Protein AF-0000000081434468 (afdb_homodimer)

Nearest PDB structures (foldseek):
  3oii-assembly1_A  TM=9.539E-01  e=7.320E-27  Saccharomyces cerevisiae
  3oin-assembly1_A  TM=9.496E-01  e=4.709E-26  Saccharomyces cerevisiae
  5jpq-assembly1_e  TM=9.497E-01  e=5.672E-26  Thermochaetoides thermophila
  5wyk-assembly1_E2  TM=9.386E-01  e=4.709E-26  Saccharomyces cerevisiae S288C
  6zqe-assembly1_JF  TM=9.441E-01  e=5.258E-24  Saccharomyces cerevisiae S288C

InterPro domains:
  IPR005304 Ribosomal biogenesis, methyltransferase, EMG1/NEP1 [PF03587] (30-225)
  IPR005304 Ribosomal biogenesis, methyltransferase, EMG1/NEP1 [PTHR12636] (4-230)
  IPR005304 Ribosomal biogenesis, methyltransferase, EMG1/NEP1 [cd18088] (28-225)
  IPR029026 tRNA (guanine-N1-)-methyltransferase, N-terminal [G3DSA:3.40.1280.10] (28-231)
  IPR029028 Alpha/beta knot methyltransferases [SSF75217] (21-230)

Secondary structure (DSSP, 8-state):
------------------------SS-EEEEEEEE---EEEETTEEEE--TTTTHHHHHHTT--GGG--HHHHHHHHHHHHTSHHHHTT-EEEEEEETT--EEEE-TT----SSHHHHHHHHHHHHHHSEEE-SSSS-EEEEEEPSPGGGGS-TT-EEEEE-SSSS-B--GGGG--TT----EEEEEE--SSS----SS-SEEEBS-SS---HHHHHHHHHHHHHHHTT--/------------------------SS-EEEEEEEE---EEEETTEEEE--TTTTHHHHHHTT--GGG--HHHHHHHHHHHHTSHHHHTT-EEEEEEETT--EEEE-TT----SSHHHHHHHHHHHHHHSEEE-SSSS-EEEEEEPSPGGGGS-TT-EEEEE-SSSS-B--GGGG--TT----EEEEEE--SSS----SS-SEEEBS-SS---HHHHHHHHHHHHHHHTT--

Solvent-accessible surface area (backbone atoms only — not comparable to full-atom values): 26111 Å² total; per-residue (Å²): 135,86,80,79,79,77,77,79,76,75,80,72,74,77,65,76,70,75,73,59,75,61,78,74,38,53,29,46,32,39,35,32,38,48,18,31,73,49,71,48,74,58,90,93,41,75,37,52,52,31,33,80,85,33,30,68,64,28,48,74,69,73,40,68,30,86,65,28,42,38,64,48,44,52,46,30,49,52,43,46,53,54,27,62,42,27,72,72,67,34,42,44,46,34,38,26,25,68,83,70,51,34,34,43,43,34,67,80,43,78,74,56,90,47,68,67,56,34,35,52,52,49,40,47,27,72,72,64,38,43,34,61,44,92,91,47,88,49,64,29,36,33,57,50,75,82,58,72,68,75,66,47,52,88,83,56,51,32,33,30,57,35,78,89,45,86,45,72,45,58,51,42,72,77,55,56,69,86,49,61,56,44,38,37,41,33,41,45,22,57,93,73,86,81,82,81,72,95,77,51,78,43,61,31,10,73,46,76,48,82,64,53,51,34,54,47,47,42,53,41,48,51,33,39,18,58,53,67,70,51,85,137,84,78,79,78,75,77,78,76,76,79,72,72,76,63,76,71,73,73,60,73,59,77,75,39,53,30,47,32,37,37,33,38,48,18,31,74,48,69,47,75,57,89,94,40,75,37,53,51,29,34,79,86,34,32,67,64,28,48,74,68,74,39,69,32,86,65,29,42,37,64,46,43,52,47,31,49,51,43,46,52,53,28,63,40,28,73,71,68,34,40,44,46,34,38,26,26,69,84,69,51,33,33,44,44,35,68,81,44,78,74,58,89,46,70,67,56,34,35,53,52,48,40,45,27,73,73,65,39,43,36,63,44,93,90,48,89,49,64,28,34,34,58,50,76,82,57,72,68,76,67,48,52,88,83,54,52,34,33,30,57,34,78,90,46,85,45,73,46,58,53,41,72,77,55,55,69,85,49,60,56,46,38,37,40,34,42,46,23,58,92,74,85,83,83,82,74,95,78,51,78,42,62,30,12,72,44,77,48,80,63,53,52,33,55,46,46,42,52,42,47,51,34,40,18,58,54,67,70,52,85

pLDDT: mean 90.44, std 18.55, range [27.44, 98.94]

Radius of gyration: 26.53 Å; Cα contacts (8 Å, |Δi|>4): 860; chains: 2; bounding box: 55×128×97 Å

Organism: NCBI:txid290746

Structure (mmCIF, N/CA/C/O backbone):
data_AF-0000000081434468-model_v1
#
loop_
_entity.id
_entity.type
_entity.pdbx_description
1 polymer '18S rRNA (pseudouridine-N1)-methyltransferase'
#
loop_
_atom_site.group_PDB
_atom_site.id
_atom_site.type_symbol
_atom_site.label_atom_id
_atom_site.label_alt_id
_atom_site.label_comp_id
_atom_site.label_asym_id
_atom_site.label_entity_id
_atom_site.label_seq_id
_atom_site.pdbx_PDB_ins_code
_atom_site.Cartn_x
_atom_site.Cartn_y
_atom_site.Cartn_z
_atom_site.occupancy
_atom_site.B_iso_or_equiv
_atom_site.auth_seq_id
_atom_site.auth_comp_id
_atom_site.auth_asym_id
_atom_site.auth_atom_id
_atom_site.pdbx_PDB_model_num
ATOM 1 N N . MET A 1 1 ? -11.398 64 49.375 1 27.52 1 MET A N 1
ATOM 2 C CA . MET A 1 1 ? -10.719 62.75 49.469 1 27.52 1 MET A CA 1
ATOM 3 C C . MET A 1 1 ? -10.547 62.094 48.094 1 27.52 1 MET A C 1
ATOM 5 O O . MET A 1 1 ? -11.531 61.812 47.438 1 27.52 1 MET A O 1
ATOM 9 N N . LYS A 1 2 ? -9.383 62.375 47.406 1 30.69 2 LYS A N 1
ATOM 10 C CA . LYS A 1 2 ? -8.82 62.188 46.062 1 30.69 2 LYS A CA 1
ATOM 11 C C . LYS A 1 2 ? -8.641 60.688 45.781 1 30.69 2 LYS A C 1
ATOM 13 O O . LYS A 1 2 ? -7.82 60.031 46.406 1 30.69 2 LYS A O 1
ATOM 18 N N . ARG A 1 3 ? -9.773 59.938 45.469 1 33.47 3 ARG A N 1
ATOM 19 C CA . ARG A 1 3 ? -9.789 58.5 45.188 1 33.47 3 ARG A CA 1
ATOM 20 C C . ARG A 1 3 ? -8.844 58.156 44.031 1 33.47 3 ARG A C 1
ATOM 22 O O . ARG A 1 3 ? -9.016 58.656 42.938 1 33.47 3 ARG A O 1
ATOM 29 N N . LYS A 1 4 ? -7.555 57.906 44.344 1 32.94 4 LYS A N 1
ATOM 30 C CA . LYS A 1 4 ? -6.469 57.406 43.5 1 32.94 4 LYS A CA 1
ATOM 31 C C . LYS A 1 4 ? -6.895 56.156 42.719 1 32.94 4 LYS A C 1
ATOM 33 O O . LYS A 1 4 ? -7.211 55.125 43.312 1 32.94 4 LYS A O 1
ATOM 38 N N . ASN A 1 5 ? -7.668 56.312 41.594 1 28.89 5 ASN A N 1
ATOM 39 C CA . ASN A 1 5 ? -8.102 55.312 40.625 1 28.89 5 ASN A CA 1
ATOM 40 C C . ASN A 1 5 ? -6.918 54.531 40.031 1 28.89 5 ASN A C 1
ATOM 42 O O . ASN A 1 5 ? -6.203 55.062 39.188 1 28.89 5 ASN A O 1
ATOM 46 N N . LYS A 1 6 ? -6.066 53.781 40.906 1 30.86 6 LYS A N 1
ATOM 47 C CA . LYS A 1 6 ? -4.965 52.969 40.406 1 30.86 6 LYS A CA 1
ATOM 48 C C . LYS A 1 6 ? -5.434 52.031 39.312 1 30.86 6 LYS A C 1
ATOM 50 O O . LYS A 1 6 ? -6.332 51.219 39.531 1 30.86 6 LYS A O 1
ATOM 55 N N . SER A 1 7 ? -5.398 52.406 38 1 29.66 7 SER A N 1
ATOM 56 C CA . SER A 1 7 ? -5.582 51.656 36.781 1 29.66 7 SER A CA 1
ATOM 57 C C . SER A 1 7 ? -4.68 50.406 36.75 1 29.66 7 SER A C 1
ATOM 59 O O . SER A 1 7 ? -3.451 50.531 36.719 1 29.66 7 SER A O 1
ATOM 61 N N . ASP A 1 8 ? -4.906 49.312 37.531 1 30.03 8 ASP A N 1
ATOM 62 C CA . ASP A 1 8 ? -4.199 48.062 37.469 1 30.03 8 ASP A CA 1
ATOM 63 C C . ASP A 1 8 ? -4.215 47.5 36.031 1 30.03 8 ASP A C 1
ATOM 65 O O . ASP A 1 8 ? -5.262 47.094 35.531 1 30.03 8 ASP A O 1
ATOM 69 N N . ALA A 1 9 ? -3.459 48.094 35.062 1 31.38 9 ALA A N 1
ATOM 70 C CA . ALA A 1 9 ? -3.16 47.531 33.75 1 31.38 9 ALA A CA 1
ATOM 71 C C . ALA A 1 9 ? -2.715 46.062 33.875 1 31.38 9 ALA A C 1
ATOM 73 O O . ALA A 1 9 ? -1.675 45.781 34.469 1 31.38 9 ALA A O 1
ATOM 74 N N . TYR A 1 10 ? -3.605 45.031 33.969 1 30.58 10 TYR A N 1
ATOM 75 C CA . TYR A 1 10 ? -3.385 43.594 33.781 1 30.58 10 TYR A CA 1
ATOM 76 C C . TYR A 1 10 ? -2.488 43.344 32.594 1 30.58 10 TYR A C 1
ATOM 78 O O . TYR A 1 10 ? -2.766 43.812 31.469 1 30.58 10 TYR A O 1
ATOM 86 N N . ASP A 1 11 ? -1.196 43.219 32.781 1 31.47 11 ASP A N 1
ATOM 87 C CA . ASP A 1 11 ? -0.214 42.75 31.797 1 31.47 11 ASP A CA 1
ATOM 88 C C . ASP A 1 11 ? -0.705 41.5 31.078 1 31.47 11 ASP A C 1
ATOM 90 O O . ASP A 1 11 ? -0.76 40.406 31.672 1 31.47 11 ASP A O 1
ATOM 94 N N . MET A 1 12 ? -1.826 41.438 30.281 1 29.17 12 MET A N 1
ATOM 95 C CA . MET A 1 12 ? -2.395 40.406 29.422 1 29.17 12 MET A CA 1
ATOM 96 C C . MET A 1 12 ? -1.307 39.719 28.594 1 29.17 12 MET A C 1
ATOM 98 O O . MET A 1 12 ? -1.593 38.844 27.797 1 29.17 12 MET A O 1
ATOM 102 N N . THR A 1 13 ? -0.125 40.344 28.359 1 31.73 13 THR A N 1
ATOM 103 C CA . THR A 1 13 ? 0.608 39.875 27.188 1 31.73 13 THR A CA 1
ATOM 104 C C . THR A 1 13 ? 1.247 38.531 27.438 1 31.73 13 THR A C 1
ATOM 106 O O . THR A 1 13 ? 2.078 38.062 26.656 1 31.73 13 THR A O 1
ATOM 109 N N . THR A 1 14 ? 1.294 38 28.656 1 34.19 14 THR A N 1
ATOM 110 C CA . THR A 1 14 ? 2.078 36.75 28.641 1 34.19 14 THR A CA 1
ATOM 111 C C . THR A 1 14 ? 1.395 35.688 27.781 1 34.19 14 THR A C 1
ATOM 113 O O . THR A 1 14 ? 0.506 34.969 28.266 1 34.19 14 THR A O 1
ATOM 116 N N . ALA A 1 15 ? 0.868 36 26.688 1 33 15 ALA A N 1
ATOM 117 C CA . ALA A 1 15 ? 0.408 34.906 25.828 1 33 15 ALA A CA 1
ATOM 118 C C . ALA A 1 15 ? 1.392 33.75 25.859 1 33 15 ALA A C 1
ATOM 120 O O . ALA A 1 15 ? 2.561 33.906 25.5 1 33 15 ALA A O 1
ATOM 121 N N . ARG A 1 16 ? 1.298 32.719 26.625 1 33.41 16 ARG A N 1
ATOM 122 C CA . ARG A 1 16 ? 1.943 31.422 26.594 1 33.41 16 ARG A CA 1
ATOM 123 C C . ARG A 1 16 ? 2.121 30.938 25.156 1 33.41 16 ARG A C 1
ATOM 125 O O . ARG A 1 16 ? 1.14 30.703 24.453 1 33.41 16 ARG A O 1
ATOM 132 N N . GLN A 1 17 ? 3.047 31.453 24.391 1 34.97 17 GLN A N 1
ATOM 133 C CA . GLN A 1 17 ? 3.449 30.781 23.156 1 34.97 17 GLN A CA 1
ATOM 134 C C . GLN A 1 17 ? 3.426 29.266 23.328 1 34.97 17 GLN A C 1
ATOM 136 O O . GLN A 1 17 ? 4.121 28.719 24.172 1 34.97 17 GLN A O 1
ATOM 141 N N . SER A 1 18 ? 2.381 28.562 23.438 1 36.97 18 SER A N 1
ATOM 142 C CA . SER A 1 18 ? 2.324 27.094 23.344 1 36.97 18 SER A CA 1
ATOM 143 C C . SER A 1 18 ? 3.564 26.547 22.656 1 36.97 18 SER A C 1
ATOM 145 O O . SER A 1 18 ? 3.92 26.984 21.562 1 36.97 18 SER A O 1
ATOM 147 N N . LYS A 1 19 ? 4.688 26.266 23.312 1 39.59 19 LYS A N 1
ATOM 148 C CA . LYS A 1 19 ? 5.938 25.641 22.891 1 39.59 19 LYS A CA 1
ATOM 149 C C . LYS A 1 19 ? 5.684 24.594 21.812 1 39.59 19 LYS A C 1
ATOM 151 O O . LYS A 1 19 ? 5.121 23.531 22.094 1 39.59 19 LYS A O 1
ATOM 156 N N . ILE A 1 20 ? 5.289 24.875 20.656 1 44.84 20 ILE A N 1
ATOM 157 C CA . ILE A 1 20 ? 5.297 23.922 19.562 1 44.84 20 ILE A CA 1
ATOM 158 C C . ILE A 1 20 ? 6.461 22.953 19.719 1 44.84 20 ILE A C 1
ATOM 160 O O . ILE A 1 20 ? 7.613 23.375 19.875 1 44.84 20 ILE A O 1
ATOM 164 N N . ARG A 1 21 ? 6.277 21.844 20.484 1 50.53 21 ARG A N 1
ATOM 165 C CA . ARG A 1 21 ? 7.27 20.766 20.531 1 50.53 21 ARG A CA 1
ATOM 166 C C . ARG A 1 21 ? 8.055 20.688 19.234 1 50.53 21 ARG A C 1
ATOM 168 O O . ARG A 1 21 ? 7.488 20.359 18.188 1 50.53 21 ARG A O 1
ATOM 175 N N . LYS A 1 22 ? 9.125 21.422 19.125 1 58.5 22 LYS A N 1
ATOM 176 C CA . LYS A 1 22 ? 10.023 21.516 17.969 1 58.5 22 LYS A CA 1
ATOM 177 C C . LYS A 1 22 ? 10.617 20.141 17.641 1 58.5 22 LYS A C 1
ATOM 179 O O . LYS A 1 22 ? 11.109 19.438 18.531 1 58.5 22 LYS A O 1
ATOM 184 N N . ILE A 1 23 ? 10.102 19.469 16.609 1 70.94 23 ILE A N 1
ATOM 185 C CA . ILE A 1 23 ? 10.773 18.297 16.062 1 70.94 23 ILE A CA 1
ATOM 186 C C . ILE A 1 23 ? 12.281 18.562 15.992 1 70.94 23 ILE A C 1
ATOM 188 O O . ILE A 1 23 ? 12.727 19.531 15.367 1 70.94 23 ILE A O 1
ATOM 192 N N . GLU A 1 24 ? 13.023 17.906 16.984 1 74.31 24 GLU A N 1
ATOM 193 C CA . GLU A 1 24 ? 14.477 18.047 17 1 74.31 24 GLU A CA 1
ATOM 194 C C . GLU A 1 24 ? 15.164 16.797 16.469 1 74.31 24 GLU A C 1
ATOM 196 O O . GLU A 1 24 ? 14.68 15.68 16.688 1 74.31 24 GLU A O 1
ATOM 201 N N . GLY A 1 25 ? 16.141 17 15.617 1 86.31 25 GLY A N 1
ATOM 202 C CA . GLY A 1 25 ? 16.969 15.898 15.133 1 86.31 25 GLY A CA 1
ATOM 203 C C . GLY A 1 25 ? 16.484 15.352 13.797 1 86.31 25 GLY A C 1
ATOM 204 O O . GLY A 1 25 ? 15.609 15.93 13.164 1 86.31 25 GLY A O 1
ATOM 205 N N . LYS A 1 26 ? 17.203 14.383 13.32 1 92.38 26 LYS A N 1
ATOM 206 C CA . LYS A 1 26 ? 16.875 13.789 12.031 1 92.38 26 LYS A CA 1
ATOM 207 C C . LYS A 1 26 ? 15.508 13.125 12.062 1 92.38 26 LYS A C 1
ATOM 209 O O . LYS A 1 26 ? 15.242 12.266 12.914 1 92.38 26 LYS A O 1
ATOM 214 N N . LYS A 1 27 ? 14.625 13.609 11.273 1 96.44 27 LYS A N 1
ATOM 215 C CA . LYS A 1 27 ? 13.258 13.133 11.141 1 96.44 27 LYS A CA 1
ATOM 216 C C . LYS A 1 27 ? 12.703 13.414 9.742 1 96.44 27 LYS A C 1
ATOM 218 O O . LYS A 1 27 ? 12.906 14.5 9.203 1 96.44 27 LYS A O 1
ATOM 223 N N . LEU A 1 28 ? 12.148 12.438 9.188 1 98 28 LEU A N 1
ATOM 224 C CA . LEU A 1 28 ? 11.352 12.68 7.984 1 98 28 LEU A CA 1
ATOM 225 C C . LEU A 1 28 ? 9.922 13.062 8.344 1 98 28 LEU A C 1
ATOM 227 O O . LEU A 1 28 ? 9.227 12.305 9.023 1 98 28 LEU A O 1
ATOM 231 N N . ILE A 1 29 ? 9.57 14.234 8.023 1 98.62 29 ILE A N 1
ATOM 232 C CA . ILE A 1 29 ? 8.188 14.68 8.164 1 98.62 29 ILE A CA 1
ATOM 233 C C . ILE A 1 29 ? 7.461 14.547 6.832 1 98.62 29 ILE A C 1
ATOM 235 O O . ILE A 1 29 ? 7.879 15.125 5.828 1 98.62 29 ILE A O 1
ATOM 239 N N . VAL A 1 30 ? 6.406 13.734 6.82 1 98.94 30 VAL A N 1
ATOM 240 C CA . VAL A 1 30 ? 5.598 13.578 5.617 1 98.94 30 VAL A CA 1
ATOM 241 C C . VAL A 1 30 ? 4.242 14.25 5.812 1 98.94 30 VAL A C 1
ATOM 243 O O . VAL A 1 30 ? 3.564 14.016 6.816 1 98.94 30 VAL A O 1
ATOM 246 N N . VAL A 1 31 ? 3.885 15.07 4.914 1 98.94 31 VAL A N 1
ATOM 247 C CA . VAL A 1 31 ? 2.549 15.656 4.879 1 98.94 31 VAL A CA 1
ATOM 248 C C . VAL A 1 31 ? 1.787 15.125 3.666 1 98.94 31 VAL A C 1
ATOM 250 O O . VAL A 1 31 ? 2.201 15.328 2.523 1 98.94 31 VAL A O 1
ATOM 253 N N . LEU A 1 32 ? 0.708 14.406 3.895 1 98.94 32 LEU A N 1
ATOM 254 C CA . LEU A 1 32 ? -0.209 14.023 2.826 1 98.94 32 LEU A CA 1
ATOM 255 C C . LEU A 1 32 ? -1.215 15.141 2.553 1 98.94 32 LEU A C 1
ATOM 257 O O . LEU A 1 32 ? -2.004 15.5 3.428 1 98.94 32 LEU A O 1
ATOM 261 N N . GLU A 1 33 ? -1.185 15.648 1.347 1 98.88 33 GLU A N 1
ATOM 262 C CA . GLU A 1 33 ? -1.966 16.844 1.038 1 98.88 33 GLU A CA 1
ATOM 263 C C . GLU A 1 33 ? -3.184 16.5 0.185 1 98.88 33 GLU A C 1
ATOM 265 O O . GLU A 1 33 ? -3.127 15.594 -0.654 1 98.88 33 GLU A O 1
ATOM 270 N N . ASP A 1 34 ? -4.262 17.203 0.381 1 98.62 34 ASP A N 1
ATOM 271 C CA . ASP A 1 34 ? -5.48 17.203 -0.426 1 98.62 34 ASP A CA 1
ATOM 272 C C . ASP A 1 34 ? -6.176 15.852 -0.369 1 98.62 34 ASP A C 1
ATOM 274 O O . ASP A 1 34 ? -6.746 15.398 -1.364 1 98.62 34 ASP A O 1
ATOM 278 N N . CYS A 1 35 ? -6.074 15.25 0.792 1 98.81 35 CYS A N 1
ATOM 279 C CA . CYS A 1 35 ? -6.66 13.922 0.954 1 98.81 35 CYS A CA 1
ATOM 280 C C . CYS A 1 35 ? -8.18 13.992 0.926 1 98.81 35 CYS A C 1
ATOM 282 O O . CYS A 1 35 ? -8.781 14.836 1.592 1 98.81 35 CYS A O 1
ATOM 284 N N . SER A 1 36 ? -8.766 13.156 0.144 1 98.31 36 SER A N 1
ATOM 285 C CA . SER A 1 36 ? -10.227 13.039 0.158 1 98.31 36 SER A CA 1
ATOM 286 C C . SER A 1 36 ? -10.711 12.328 1.419 1 98.31 36 SER A C 1
ATOM 288 O O . SER A 1 36 ? -10.477 11.133 1.596 1 98.31 36 SER A O 1
ATOM 290 N N . LEU A 1 37 ? -11.281 13.062 2.305 1 98.62 37 LEU A N 1
ATOM 291 C CA . LEU A 1 37 ? -11.828 12.547 3.557 1 98.62 37 LEU A CA 1
ATOM 292 C C . LEU A 1 37 ? -12.977 13.414 4.043 1 98.62 37 LEU A C 1
ATOM 294 O O . LEU A 1 37 ? -12.758 14.453 4.672 1 98.62 37 LEU A O 1
ATOM 298 N N . GLU A 1 38 ? -14.164 13.008 3.74 1 98.12 38 GLU A N 1
ATOM 299 C CA . GLU A 1 38 ? -15.367 13.75 4.086 1 98.12 38 GLU A CA 1
ATOM 300 C C . GLU A 1 38 ? -16.422 12.844 4.703 1 98.12 38 GLU A C 1
ATOM 302 O O . GLU A 1 38 ? -16.672 11.742 4.199 1 98.12 38 GLU A O 1
ATOM 307 N N . SER A 1 39 ? -16.922 13.266 5.801 1 97.88 39 SER A N 1
ATOM 308 C CA . SER A 1 39 ? -17.984 12.531 6.457 1 97.88 39 SER A CA 1
ATOM 309 C C . SER A 1 39 ? -19.344 13.18 6.203 1 97.88 39 SER A C 1
ATOM 311 O O . SER A 1 39 ? -19.438 14.406 6.098 1 97.88 39 SER A O 1
ATOM 313 N N . ASP A 1 40 ? -20.328 12.406 6.016 1 97.31 40 ASP A N 1
ATOM 314 C CA . ASP A 1 40 ? -21.703 12.883 5.891 1 97.31 40 ASP A CA 1
ATOM 315 C C . ASP A 1 40 ? -22.688 11.859 6.426 1 97.31 40 ASP A C 1
ATOM 317 O O . ASP A 1 40 ? -22.344 10.695 6.637 1 97.31 40 ASP A O 1
ATOM 321 N N . LYS A 1 41 ? -23.859 12.344 6.691 1 96.62 41 LYS A N 1
ATOM 322 C CA . LYS A 1 41 ? -24.922 11.469 7.191 1 96.62 41 LYS A CA 1
ATOM 323 C C . LYS A 1 41 ? -25.656 10.789 6.043 1 96.62 41 LYS A C 1
ATOM 325 O O . LYS A 1 41 ? -26.281 11.453 5.211 1 96.62 41 LYS A O 1
ATOM 330 N N . VAL A 1 42 ? -25.531 9.539 5.941 1 95.5 42 VAL A N 1
ATOM 331 C CA . VAL A 1 42 ? -26.266 8.719 4.992 1 95.5 42 VAL A CA 1
ATOM 332 C C . VAL A 1 42 ? -27.219 7.785 5.742 1 95.5 42 VAL A C 1
ATOM 334 O O . VAL A 1 42 ? -26.781 6.871 6.445 1 95.5 42 VAL A O 1
ATOM 337 N N . GLY A 1 43 ? -28.516 8 5.539 1 93.31 43 GLY A N 1
ATOM 338 C CA . GLY A 1 43 ? -29.469 7.344 6.418 1 93.31 43 GLY A CA 1
ATOM 339 C C . GLY A 1 43 ? -29.375 7.809 7.859 1 93.31 43 GLY A C 1
ATOM 340 O O . GLY A 1 43 ? -29.484 9.008 8.141 1 93.31 43 GLY A O 1
ATOM 341 N N . ASN A 1 44 ? -29.062 6.828 8.766 1 94.12 44 ASN A N 1
ATOM 342 C CA . ASN A 1 44 ? -29.016 7.172 10.18 1 94.12 44 ASN A CA 1
ATOM 343 C C . ASN A 1 44 ? -27.594 7.207 10.711 1 94.12 44 ASN A C 1
ATOM 345 O O . ASN A 1 44 ? -27.375 7.441 11.898 1 94.12 44 ASN A O 1
ATOM 349 N N . ASN A 1 45 ? -26.641 6.992 9.789 1 95.75 45 ASN A N 1
ATOM 350 C CA . ASN A 1 45 ? -25.266 6.883 10.258 1 95.75 45 ASN A CA 1
ATOM 351 C C . ASN A 1 45 ? -24.344 7.855 9.516 1 95.75 45 ASN A C 1
ATOM 353 O O . ASN A 1 45 ? -24.578 8.18 8.352 1 95.75 45 ASN A O 1
ATOM 357 N N . TYR A 1 46 ? -23.375 8.367 10.273 1 97.5 46 TYR A N 1
ATOM 358 C CA . TYR A 1 46 ? -22.297 9.094 9.617 1 97.5 46 TYR A CA 1
ATOM 359 C C . TYR A 1 46 ? -21.297 8.133 8.992 1 97.5 46 TYR A C 1
ATOM 361 O O . TYR A 1 46 ? -20.922 7.129 9.602 1 97.5 46 TYR A O 1
ATOM 369 N N . VAL A 1 47 ? -20.953 8.445 7.746 1 98.12 47 VAL A N 1
ATOM 370 C CA . VAL A 1 47 ? -20 7.602 7.023 1 98.12 47 VAL A CA 1
ATOM 371 C C . VAL A 1 47 ? -18.953 8.469 6.336 1 98.12 47 VAL A C 1
ATOM 373 O O . VAL A 1 47 ? -19.125 9.68 6.195 1 98.12 47 VAL A O 1
ATOM 376 N N . ILE A 1 48 ? -17.828 7.863 6.082 1 98.5 48 ILE A N 1
ATOM 377 C CA . ILE A 1 48 ? -16.891 8.492 5.164 1 98.5 48 ILE A CA 1
ATOM 378 C C . ILE A 1 48 ? -17.328 8.242 3.723 1 98.5 48 ILE A C 1
ATOM 380 O O . ILE A 1 48 ? -17.484 7.094 3.305 1 98.5 48 ILE A O 1
ATOM 384 N N . LEU A 1 49 ? -17.531 9.328 2.975 1 98.12 49 LEU A N 1
ATOM 385 C CA . LEU A 1 49 ? -18.016 9.219 1.605 1 98.12 49 LEU A CA 1
ATOM 386 C C . LEU A 1 49 ? -16.938 8.641 0.688 1 98.12 49 LEU A C 1
ATOM 388 O O . LEU A 1 49 ? -15.781 9.055 0.748 1 98.12 49 LEU A O 1
ATOM 392 N N . SER A 1 50 ? -17.328 7.66 -0.078 1 97.38 50 SER A N 1
ATOM 393 C CA . SER A 1 50 ? -16.406 7.039 -1.035 1 97.38 50 SER A CA 1
ATOM 394 C C . SER A 1 50 ? -17.094 6.816 -2.381 1 97.38 50 SER A C 1
ATOM 396 O O . SER A 1 50 ? -18.312 6.707 -2.451 1 97.38 50 SER A O 1
ATOM 398 N N . SER A 1 51 ? -16.312 6.797 -3.416 1 95.12 51 SER A N 1
ATOM 399 C CA . SER A 1 51 ? -16.781 6.727 -4.793 1 95.12 51 SER A CA 1
ATOM 400 C C . SER A 1 51 ? -17.609 5.461 -5.023 1 95.12 51 SER A C 1
ATOM 402 O O . SER A 1 51 ? -18.594 5.48 -5.762 1 95.12 51 SER A O 1
ATOM 404 N N . ASP A 1 52 ? -17.328 4.402 -4.398 1 91.38 52 ASP A N 1
ATOM 405 C CA . ASP A 1 52 ? -17.969 3.121 -4.684 1 91.38 52 ASP A CA 1
ATOM 406 C C . ASP A 1 52 ? -19.219 2.938 -3.84 1 91.38 52 ASP A C 1
ATOM 408 O O . ASP A 1 52 ? -20.297 2.668 -4.375 1 91.38 52 ASP A O 1
ATOM 412 N N . LYS A 1 53 ? -19.125 3.252 -2.615 1 93.56 53 LYS A N 1
ATOM 413 C CA . LYS A 1 53 ? -20.188 2.924 -1.676 1 93.56 53 LYS A CA 1
ATOM 414 C C . LYS A 1 53 ? -21.281 3.996 -1.686 1 93.56 53 LYS A C 1
ATOM 416 O O . LYS A 1 53 ? -22.438 3.711 -1.387 1 93.56 53 LYS A O 1
ATOM 421 N N . HIS A 1 54 ? -20.844 5.133 -2.082 1 97.5 54 HIS A N 1
ATOM 422 C CA . HIS A 1 54 ? -21.797 6.234 -1.927 1 97.5 54 HIS A CA 1
ATOM 423 C C . HIS A 1 54 ? -22 6.969 -3.248 1 97.5 54 HIS A C 1
ATOM 425 O O . HIS A 1 54 ? -22.219 8.18 -3.26 1 97.5 54 HIS A O 1
ATOM 431 N N . ARG A 1 55 ? -21.859 6.305 -4.324 1 96.5 55 ARG A N 1
ATOM 432 C CA . ARG A 1 55 ? -21.938 6.887 -5.66 1 96.5 55 ARG A CA 1
ATOM 433 C C . ARG A 1 55 ? -23.281 7.59 -5.879 1 96.5 55 ARG A C 1
ATOM 435 O O . ARG A 1 55 ? -23.312 8.758 -6.273 1 96.5 55 ARG A O 1
ATOM 442 N N . GLN A 1 56 ? -24.391 6.895 -5.562 1 96.56 56 GLN A N 1
ATOM 443 C CA . GLN A 1 56 ? -25.719 7.457 -5.789 1 96.56 56 GLN A CA 1
ATOM 444 C C . GLN A 1 56 ? -25.953 8.672 -4.895 1 96.56 56 GLN A C 1
ATOM 446 O O . GLN A 1 56 ? -26.516 9.672 -5.34 1 96.56 56 GLN A O 1
ATOM 451 N N . PHE A 1 57 ? -25.594 8.523 -3.707 1 97.19 57 PHE A N 1
ATOM 452 C CA . PHE A 1 57 ? -25.719 9.625 -2.762 1 97.19 57 PHE A CA 1
ATOM 453 C C . PHE A 1 57 ? -25 10.859 -3.271 1 97.19 57 PHE A C 1
ATOM 455 O O . PHE A 1 57 ? -25.547 11.969 -3.24 1 97.19 57 PHE A O 1
ATOM 462 N N . LEU A 1 58 ? -23.781 10.672 -3.771 1 97.88 58 LEU A N 1
ATOM 463 C CA . LEU A 1 58 ? -22.953 11.766 -4.254 1 97.88 58 LEU A CA 1
ATOM 464 C C . LEU A 1 58 ? -23.531 12.383 -5.52 1 97.88 58 LEU A C 1
ATOM 466 O O . LEU A 1 58 ? -23.562 13.609 -5.656 1 97.88 58 LEU A O 1
ATOM 470 N N . LEU A 1 59 ? -24.016 11.57 -6.387 1 97.38 59 LEU A N 1
ATOM 471 C CA . LEU A 1 59 ? -24.609 12.055 -7.629 1 97.38 59 LEU A CA 1
ATOM 472 C C . LEU A 1 59 ? -25.844 12.891 -7.344 1 97.38 59 LEU A C 1
ATOM 474 O O . LEU A 1 59 ? -26.078 13.914 -7.996 1 97.38 59 LEU A O 1
ATOM 478 N N . LYS A 1 60 ? -26.594 12.492 -6.383 1 97.31 60 LYS A N 1
ATOM 479 C CA . LYS A 1 60 ? -27.797 13.227 -5.992 1 97.31 60 LYS A CA 1
ATOM 480 C C . LYS A 1 60 ? -27.438 14.625 -5.48 1 97.31 60 LYS A C 1
ATOM 482 O O . LYS A 1 60 ? -28.234 15.555 -5.598 1 97.31 60 LYS A O 1
ATOM 487 N N . GLN A 1 61 ? -26.328 14.727 -4.914 1 96.56 61 GLN A N 1
ATOM 488 C CA . GLN A 1 61 ? -25.859 16 -4.395 1 96.56 61 GLN A CA 1
ATOM 489 C C . GLN A 1 61 ? -25.047 16.766 -5.445 1 96.56 61 GLN A C 1
ATOM 491 O O . GLN A 1 61 ? -24.375 17.75 -5.133 1 96.56 61 GLN A O 1
ATOM 496 N N . HIS A 1 62 ? -25 16.234 -6.656 1 97.06 62 HIS A N 1
ATOM 497 C CA . HIS A 1 62 ? -24.297 16.828 -7.789 1 97.06 62 HIS A CA 1
ATOM 498 C C . HIS A 1 62 ? -22.797 16.891 -7.539 1 97.06 62 HIS A C 1
ATOM 500 O O . HIS A 1 62 ? -22.141 17.875 -7.895 1 97.06 62 HIS A O 1
ATOM 506 N N . LYS A 1 63 ? -22.391 15.969 -6.82 1 96.81 63 LYS A N 1
ATOM 507 C CA . LYS A 1 63 ? -20.953 15.805 -6.59 1 96.81 63 LYS A CA 1
ATOM 508 C C . LYS A 1 63 ? -20.375 14.695 -7.469 1 96.81 63 LYS A C 1
ATOM 510 O O . LYS A 1 63 ? -21.078 13.742 -7.805 1 96.81 63 LYS A O 1
ATOM 515 N N . ASP A 1 64 ? -19.156 14.867 -7.871 1 96.5 64 ASP A N 1
ATOM 516 C CA . ASP A 1 64 ? -18.484 13.852 -8.672 1 96.5 64 ASP A CA 1
ATOM 517 C C . ASP A 1 64 ? -17.953 12.727 -7.785 1 96.5 64 ASP A C 1
ATOM 519 O O . ASP A 1 64 ? -16.969 12.906 -7.059 1 96.5 64 ASP A O 1
ATOM 523 N N . PRO A 1 65 ? -18.5 11.578 -7.867 1 96.38 65 PRO A N 1
ATOM 524 C CA . PRO A 1 65 ? -18.094 10.477 -6.996 1 96.38 65 PRO A CA 1
ATOM 525 C C . PRO A 1 65 ? -16.609 10.141 -7.129 1 96.38 65 PRO A C 1
ATOM 527 O O . PRO A 1 65 ? -15.984 9.68 -6.168 1 96.38 65 PRO A O 1
ATOM 530 N N . MET A 1 66 ? -15.984 10.383 -8.25 1 94.81 66 MET A N 1
ATOM 531 C CA . MET A 1 66 ? -14.602 10 -8.516 1 94.81 66 MET A CA 1
ATOM 532 C C . MET A 1 66 ? -13.633 10.805 -7.656 1 94.81 66 MET A C 1
ATOM 534 O O . MET A 1 66 ? -12.461 10.445 -7.527 1 94.81 66 MET A O 1
ATOM 538 N N . LYS A 1 67 ? -14.086 11.828 -7.039 1 95.88 67 LYS A N 1
ATOM 539 C CA . LYS A 1 67 ? -13.25 12.688 -6.203 1 95.88 67 LYS A CA 1
ATOM 540 C C . LYS A 1 67 ? -13.203 12.172 -4.766 1 95.88 67 LYS A C 1
ATOM 542 O O . LYS A 1 67 ? -12.414 12.664 -3.951 1 95.88 67 LYS A O 1
ATOM 547 N N . TYR A 1 68 ? -14.016 11.258 -4.441 1 97.88 68 TYR A N 1
ATOM 548 C CA . TYR A 1 68 ? -14.109 10.734 -3.082 1 97.88 68 TYR A CA 1
ATOM 549 C C . TYR A 1 68 ? -13.367 9.406 -2.957 1 97.88 68 TYR A C 1
ATOM 551 O O . TYR A 1 68 ? -13.961 8.344 -3.131 1 97.88 68 TYR A O 1
ATOM 559 N N . ARG A 1 69 ? -12.062 9.562 -2.662 1 98.12 69 ARG A N 1
ATOM 560 C CA . ARG A 1 69 ? -11.172 8.406 -2.648 1 98.12 69 ARG A CA 1
ATOM 561 C C . ARG A 1 69 ? -10.398 8.328 -1.338 1 98.12 69 ARG A C 1
ATOM 563 O O . ARG A 1 69 ? -9.164 8.398 -1.332 1 98.12 69 ARG A O 1
ATOM 570 N N . PRO A 1 70 ? -11.141 8.109 -0.206 1 98.62 70 PRO A N 1
ATOM 571 C CA . PRO A 1 70 ? -10.445 8.008 1.08 1 98.62 70 PRO A CA 1
ATOM 572 C C . PRO A 1 70 ? -9.5 6.805 1.147 1 98.62 70 PRO A C 1
ATOM 574 O O . PRO A 1 70 ? -8.656 6.73 2.041 1 98.62 70 PRO A O 1
ATOM 577 N N . ASP A 1 71 ? -9.625 5.883 0.199 1 98.38 71 ASP A N 1
ATOM 578 C CA . ASP A 1 71 ? -8.766 4.699 0.16 1 98.38 71 ASP A CA 1
ATOM 579 C C . ASP A 1 71 ? -7.309 5.09 -0.073 1 98.38 71 ASP A C 1
ATOM 581 O O . ASP A 1 71 ? -6.398 4.402 0.392 1 98.38 71 ASP A O 1
ATOM 585 N N . ILE A 1 72 ? -7.047 6.18 -0.727 1 98.75 72 ILE A N 1
ATOM 586 C CA . ILE A 1 72 ? -5.684 6.621 -0.997 1 98.75 72 ILE A CA 1
ATOM 587 C C . ILE A 1 72 ? -5 7.012 0.312 1 98.75 72 ILE A C 1
ATOM 589 O O . ILE A 1 72 ? -3.875 6.578 0.583 1 98.75 72 ILE A O 1
ATOM 593 N N . LEU A 1 73 ? -5.723 7.797 1.114 1 98.88 73 LEU A N 1
ATOM 594 C CA . LEU A 1 73 ? -5.191 8.156 2.424 1 98.88 73 LEU A CA 1
ATOM 595 C C . LEU A 1 73 ? -4.926 6.914 3.266 1 98.88 73 LEU A C 1
ATOM 597 O O . LEU A 1 73 ? -3.875 6.805 3.904 1 98.88 73 LEU A O 1
ATOM 601 N N . HIS A 1 74 ? -5.859 6.027 3.244 1 98.88 74 HIS A N 1
ATOM 602 C CA . HIS A 1 74 ? -5.727 4.785 3.996 1 98.88 74 HIS A CA 1
ATOM 603 C C . HIS A 1 74 ? -4.453 4.043 3.611 1 98.88 74 HIS A C 1
ATOM 605 O O . HIS A 1 74 ? -3.648 3.689 4.477 1 98.88 74 HIS A O 1
ATOM 611 N N . GLN A 1 75 ? -4.223 3.881 2.34 1 98.62 75 GLN A N 1
ATOM 612 C CA . GLN A 1 75 ? -3.066 3.152 1.831 1 98.62 75 GLN A CA 1
ATOM 613 C C . GLN A 1 75 ? -1.766 3.857 2.205 1 98.62 75 GLN A C 1
ATOM 615 O O . GLN A 1 75 ? -0.79 3.209 2.588 1 98.62 75 GLN A O 1
ATOM 620 N N . CYS A 1 76 ? -1.785 5.152 2.111 1 98.94 76 CYS A N 1
ATOM 621 C CA . CYS A 1 76 ? -0.592 5.918 2.457 1 98.94 76 CYS A CA 1
ATOM 622 C C . CYS A 1 76 ? -0.257 5.77 3.936 1 98.94 76 CYS A C 1
ATOM 624 O O . CYS A 1 76 ? 0.902 5.562 4.297 1 98.94 76 CYS A O 1
ATOM 626 N N . LEU A 1 77 ? -1.25 5.844 4.75 1 98.94 77 LEU A N 1
ATOM 627 C CA . LEU A 1 77 ? -1.028 5.75 6.188 1 98.94 77 LEU A CA 1
ATOM 628 C C . LEU A 1 77 ? -0.51 4.367 6.57 1 98.94 77 LEU A C 1
ATOM 630 O O . LEU A 1 77 ? 0.397 4.246 7.398 1 98.94 77 LEU A O 1
ATOM 634 N N . LEU A 1 78 ? -1.084 3.373 5.945 1 98.81 78 LEU A N 1
ATOM 635 C CA . LEU A 1 78 ? -0.585 2.023 6.191 1 98.81 78 LEU A CA 1
ATOM 636 C C . LEU A 1 78 ? 0.891 1.915 5.824 1 98.81 78 LEU A C 1
ATOM 638 O O . LEU A 1 78 ? 1.694 1.403 6.609 1 98.81 78 LEU A O 1
ATOM 642 N N . THR A 1 79 ? 1.235 2.424 4.664 1 98.81 79 THR A N 1
ATOM 643 C CA . THR A 1 79 ? 2.596 2.338 4.145 1 98.81 79 THR A CA 1
ATOM 644 C C . THR A 1 79 ? 3.57 3.082 5.055 1 98.81 79 THR A C 1
ATOM 646 O O . THR A 1 79 ? 4.625 2.553 5.406 1 98.81 79 THR A O 1
ATOM 649 N N . LEU A 1 80 ? 3.207 4.234 5.488 1 98.88 80 LEU A N 1
ATOM 650 C CA . LEU A 1 80 ? 4.086 5.098 6.27 1 98.88 80 LEU A CA 1
ATOM 651 C C . LEU A 1 80 ? 4.258 4.559 7.684 1 98.88 80 LEU A C 1
ATOM 653 O O . LEU A 1 80 ? 5.383 4.387 8.156 1 98.88 80 LEU A O 1
ATOM 657 N N . LEU A 1 81 ? 3.162 4.242 8.344 1 98.75 81 LEU A N 1
ATOM 658 C CA . LEU A 1 81 ? 3.217 3.879 9.758 1 98.75 81 LEU A CA 1
ATOM 659 C C . LEU A 1 81 ? 3.797 2.48 9.938 1 98.75 81 LEU A C 1
ATOM 661 O O . LEU A 1 81 ? 4.363 2.17 10.992 1 98.75 81 LEU A O 1
ATOM 665 N N . ASP A 1 82 ? 3.727 1.638 8.867 1 97.88 82 ASP A N 1
ATOM 666 C CA . ASP A 1 82 ? 4.312 0.301 8.93 1 97.88 82 ASP A CA 1
ATOM 667 C C . ASP A 1 82 ? 5.797 0.334 8.578 1 97.88 82 ASP A C 1
ATOM 669 O O . ASP A 1 82 ? 6.496 -0.672 8.719 1 97.88 82 ASP A O 1
ATOM 673 N N . SER A 1 83 ? 6.273 1.437 8.164 1 98.56 83 SER A N 1
ATOM 674 C CA . SER A 1 83 ? 7.648 1.505 7.684 1 98.56 83 SER A CA 1
ATOM 675 C C . SER A 1 83 ? 8.641 1.303 8.82 1 98.56 83 SER A C 1
ATOM 677 O O . SER A 1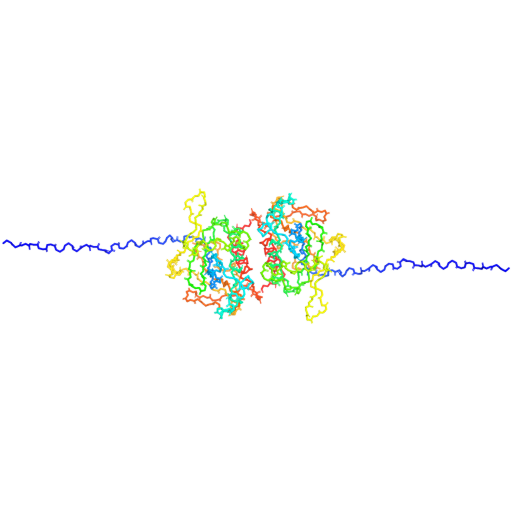 83 ? 8.391 1.717 9.953 1 98.56 83 SER A O 1
ATOM 679 N N . PRO A 1 84 ? 9.781 0.666 8.5 1 98.25 84 PRO A N 1
ATOM 680 C CA . PRO A 1 84 ? 10.867 0.602 9.484 1 98.25 84 PRO A CA 1
ATOM 681 C C . PRO A 1 84 ? 11.281 1.979 9.992 1 98.25 84 PRO A C 1
ATOM 683 O O . PRO A 1 84 ? 11.68 2.119 11.148 1 98.25 84 PRO A O 1
ATOM 686 N N . LEU A 1 85 ? 11.172 2.965 9.156 1 98.31 85 LEU A N 1
ATOM 687 C CA . LEU A 1 85 ? 11.523 4.324 9.547 1 98.31 85 LEU A CA 1
ATOM 688 C C . LEU A 1 85 ? 10.648 4.789 10.711 1 98.31 85 LEU A C 1
ATOM 690 O O . LEU A 1 85 ? 11.148 5.41 11.656 1 98.31 85 LEU A O 1
ATOM 694 N N . ASN A 1 86 ? 9.367 4.531 10.602 1 98.56 86 ASN A N 1
ATOM 695 C CA . ASN A 1 86 ? 8.469 4.871 11.695 1 98.56 86 ASN A CA 1
ATOM 696 C C . ASN A 1 86 ? 8.789 4.078 12.953 1 98.56 86 ASN A C 1
ATOM 698 O O . ASN A 1 86 ? 8.789 4.629 14.062 1 98.56 86 ASN A O 1
ATOM 702 N N . ARG A 1 87 ? 9.07 2.812 12.766 1 97.19 87 ARG A N 1
ATOM 703 C CA . ARG A 1 87 ? 9.383 1.943 13.898 1 97.19 87 ARG A CA 1
ATOM 704 C C . ARG A 1 87 ? 10.648 2.404 14.609 1 97.19 87 ARG A C 1
ATOM 706 O O . ARG A 1 87 ? 10.789 2.217 15.82 1 97.19 87 ARG A O 1
ATOM 713 N N . ALA A 1 88 ? 11.516 2.99 13.859 1 97.12 88 ALA A N 1
ATOM 714 C CA . ALA A 1 88 ? 12.773 3.484 14.406 1 97.12 88 ALA A CA 1
ATOM 715 C C . ALA A 1 88 ? 12.586 4.844 15.07 1 97.12 88 ALA A C 1
ATOM 717 O O . ALA A 1 88 ? 13.531 5.402 15.641 1 97.12 88 ALA A O 1
ATOM 718 N N . GLY A 1 89 ? 11.367 5.438 14.953 1 96.38 89 GLY A N 1
ATOM 719 C CA . GLY A 1 89 ? 11.07 6.695 15.609 1 96.38 89 GLY A CA 1
ATOM 720 C C . GLY A 1 89 ? 11.508 7.91 14.812 1 96.38 89 GLY A C 1
ATOM 721 O O . GLY A 1 89 ? 11.617 9.008 15.352 1 96.38 89 GLY A O 1
ATOM 722 N N . LEU A 1 90 ? 11.742 7.754 13.516 1 97.12 90 LEU A N 1
ATOM 723 C CA . LEU A 1 90 ? 12.336 8.828 12.727 1 97.12 90 LEU A CA 1
ATOM 724 C C . LEU A 1 90 ? 11.359 9.328 11.672 1 97.12 90 LEU A C 1
ATOM 726 O O . LEU A 1 90 ? 11.766 9.953 10.688 1 97.12 90 LEU A O 1
ATOM 730 N N . LEU A 1 91 ? 10.07 9.055 11.875 1 98.38 91 LEU A N 1
ATOM 731 C CA . LEU A 1 91 ? 9.023 9.5 10.961 1 98.38 91 LEU A CA 1
ATOM 732 C C . LEU A 1 91 ? 7.922 10.242 11.711 1 98.38 91 LEU A C 1
ATOM 734 O O . LEU A 1 91 ? 7.508 9.82 12.797 1 98.38 91 LEU A O 1
ATOM 738 N N . GLN A 1 92 ? 7.516 11.344 11.195 1 98.62 92 GLN A N 1
ATOM 739 C CA . GLN A 1 92 ? 6.316 12.047 11.633 1 98.62 92 GLN A CA 1
ATOM 740 C C . GLN A 1 92 ? 5.375 12.312 10.461 1 98.62 92 GLN A C 1
ATOM 742 O O . GLN A 1 92 ? 5.785 12.875 9.445 1 98.62 92 GLN A O 1
ATOM 747 N N . VAL A 1 93 ? 4.102 11.93 10.641 1 98.88 93 VAL A N 1
ATOM 748 C CA . VAL A 1 93 ? 3.146 12.023 9.547 1 98.88 93 VAL A CA 1
ATOM 749 C C . VAL A 1 93 ? 2.053 13.031 9.898 1 98.88 93 VAL A C 1
ATOM 751 O O . VAL A 1 93 ? 1.559 13.047 11.023 1 98.88 93 VAL A O 1
ATOM 754 N N . TYR A 1 94 ? 1.718 13.867 8.977 1 98.88 94 TYR A N 1
ATOM 755 C CA . TYR A 1 94 ? 0.524 14.703 8.969 1 98.88 94 TYR A CA 1
ATOM 756 C C . TYR A 1 94 ? -0.294 14.469 7.703 1 98.88 94 TYR A C 1
ATOM 758 O O . TYR A 1 94 ? 0.238 14.016 6.684 1 98.88 94 TYR A O 1
ATOM 766 N N . PHE A 1 95 ? -1.551 14.695 7.805 1 98.94 95 PHE A N 1
ATOM 767 C CA . PHE A 1 95 ? -2.307 14.797 6.562 1 98.94 95 PHE A CA 1
ATOM 768 C C . PHE A 1 95 ? -3.314 15.938 6.629 1 98.94 95 PHE A C 1
ATOM 770 O O . PHE A 1 95 ? -3.799 16.281 7.707 1 98.94 95 PHE A O 1
ATOM 777 N N . ARG A 1 96 ? -3.535 16.531 5.543 1 98.88 96 ARG A N 1
ATOM 778 C CA . ARG A 1 96 ? -4.547 17.562 5.402 1 98.88 96 ARG A CA 1
ATOM 779 C C . ARG A 1 96 ? -5.574 17.188 4.34 1 98.88 96 ARG A C 1
ATOM 781 O O . ARG A 1 96 ? -5.211 16.781 3.234 1 98.88 96 ARG A O 1
ATOM 788 N N . THR A 1 97 ? -6.824 17.297 4.664 1 98.62 97 THR A N 1
ATOM 789 C CA . THR A 1 97 ? -7.902 16.938 3.752 1 98.62 97 THR A CA 1
ATOM 790 C C . THR A 1 97 ? -8.156 18.047 2.742 1 98.62 97 THR A C 1
ATOM 792 O O . THR A 1 97 ? -7.699 19.188 2.934 1 98.62 97 THR A O 1
ATOM 795 N N . ASN A 1 98 ? -8.812 17.734 1.678 1 96.94 98 ASN A N 1
ATOM 796 C CA . ASN A 1 98 ? -9.172 18.719 0.678 1 96.94 98 ASN A CA 1
ATOM 797 C C . ASN A 1 98 ? -10.164 19.75 1.235 1 96.94 98 ASN A C 1
ATOM 799 O O . ASN A 1 98 ? -10.445 20.75 0.594 1 96.94 98 ASN A O 1
ATOM 803 N N . LYS A 1 99 ? -10.633 19.547 2.494 1 96.75 99 LYS A N 1
ATOM 804 C CA . LYS A 1 99 ? -11.484 20.5 3.191 1 96.75 99 LYS A CA 1
ATOM 805 C C . LYS A 1 99 ? -10.711 21.219 4.289 1 96.75 99 LYS A C 1
ATOM 807 O O . LYS A 1 99 ? -11.305 21.766 5.219 1 96.75 99 LYS A O 1
ATOM 812 N N . ASN A 1 100 ? -9.508 21.047 4.293 1 97.56 100 ASN A N 1
ATOM 813 C CA . ASN A 1 100 ? -8.57 21.844 5.082 1 97.56 100 ASN A CA 1
ATOM 814 C C . ASN A 1 100 ? -8.539 21.391 6.539 1 97.56 100 ASN A C 1
ATOM 816 O O . ASN A 1 100 ? -8.281 22.188 7.438 1 97.56 100 ASN A O 1
ATOM 820 N N . VAL A 1 101 ? -8.891 20.188 6.762 1 98.69 101 VAL A N 1
ATOM 821 C CA . VAL A 1 101 ? -8.695 19.609 8.086 1 98.69 101 VAL A CA 1
ATOM 822 C C . VAL A 1 101 ? -7.285 19.047 8.195 1 98.69 101 VAL A C 1
ATOM 824 O O . VAL A 1 101 ? -6.91 18.141 7.449 1 98.69 101 VAL A O 1
ATOM 827 N N . LEU A 1 102 ? -6.5 19.609 9.094 1 98.81 102 LEU A N 1
ATOM 828 C CA . LEU A 1 102 ? -5.125 19.172 9.312 1 98.81 102 LEU A CA 1
ATOM 829 C C . LEU A 1 102 ? -5.043 18.234 10.508 1 98.81 102 LEU A C 1
ATOM 831 O O . LEU A 1 102 ? -5.578 18.531 11.578 1 98.81 102 LEU A O 1
ATOM 835 N N . VAL A 1 103 ? -4.367 17.094 10.289 1 98.94 103 VAL A N 1
ATOM 836 C CA . VAL A 1 103 ? -4.34 16.062 11.328 1 98.94 103 VAL A CA 1
ATOM 837 C C . VAL A 1 103 ? -2.895 15.664 11.617 1 98.94 103 VAL A C 1
ATOM 839 O O . VAL A 1 103 ? -2.098 15.477 10.695 1 98.94 103 VAL A O 1
ATOM 842 N N . GLU A 1 104 ? -2.562 15.594 12.844 1 98.88 104 GLU A N 1
ATOM 843 C CA . GLU A 1 104 ? -1.312 15.008 13.312 1 98.88 104 GLU A CA 1
ATOM 844 C C . GLU A 1 104 ? -1.491 13.531 13.664 1 98.88 104 GLU A C 1
ATOM 846 O O . GLU A 1 104 ? -2.404 13.172 14.414 1 98.88 104 GLU A O 1
ATOM 851 N N . VAL A 1 105 ? -0.619 12.695 13.125 1 98.88 105 VAL A N 1
ATOM 852 C CA . VAL A 1 105 ? -0.706 11.258 13.359 1 98.88 105 VAL A CA 1
ATOM 853 C C . VAL A 1 105 ? 0.372 10.836 14.359 1 98.88 105 VAL A C 1
ATOM 855 O O . VAL A 1 105 ? 1.564 11.031 14.117 1 98.88 105 VAL A O 1
ATOM 858 N N . ASN A 1 106 ? -0.053 10.273 15.445 1 98.44 106 ASN A N 1
ATOM 859 C CA . ASN A 1 106 ? 0.892 9.695 16.391 1 98.44 106 ASN A CA 1
ATOM 860 C C . ASN A 1 106 ? 1.661 8.531 15.781 1 98.44 106 ASN A C 1
ATOM 862 O O . ASN A 1 106 ? 1.063 7.633 15.18 1 98.44 106 ASN A O 1
ATOM 866 N N . PRO A 1 107 ? 2.994 8.547 15.883 1 97.88 107 PRO A N 1
ATOM 867 C CA . PRO A 1 107 ? 3.781 7.449 15.312 1 97.88 107 PRO A CA 1
ATOM 868 C C . PRO A 1 107 ? 3.369 6.082 15.852 1 97.88 107 PRO A C 1
ATOM 870 O O . PRO A 1 107 ? 3.621 5.059 15.211 1 97.88 107 PRO A O 1
ATOM 873 N N . GLN A 1 108 ? 2.691 6.031 16.953 1 96.38 108 GLN A N 1
ATOM 874 C CA . GLN A 1 108 ? 2.303 4.766 17.578 1 96.38 108 GLN A CA 1
ATOM 875 C C . GLN A 1 108 ? 0.896 4.355 17.156 1 96.38 108 GLN A C 1
ATOM 877 O O . GLN A 1 108 ? 0.408 3.297 17.547 1 96.38 108 GLN A O 1
ATOM 882 N N . CYS A 1 109 ? 0.303 5.207 16.375 1 97.75 109 CYS A N 1
ATOM 883 C CA . CYS A 1 109 ? -1.053 4.891 15.945 1 97.75 109 CYS A CA 1
ATOM 884 C C . CYS A 1 109 ? -1.067 3.643 15.07 1 97.75 109 CYS A C 1
ATOM 886 O O . CYS A 1 109 ? -0.285 3.529 14.125 1 97.75 109 CYS A O 1
ATOM 888 N N . ARG A 1 110 ? -1.921 2.734 15.406 1 96.75 110 ARG A N 1
ATOM 889 C CA . ARG A 1 110 ? -2.166 1.579 14.555 1 96.75 110 ARG A CA 1
ATOM 890 C C . ARG A 1 110 ? -3.422 1.777 13.711 1 96.75 110 ARG A C 1
ATOM 892 O O . ARG A 1 110 ? -4.539 1.573 14.195 1 96.75 110 ARG A O 1
ATOM 899 N N . ILE A 1 111 ? -3.201 2.082 12.445 1 98.25 111 ILE A N 1
ATOM 900 C CA . ILE A 1 111 ? -4.312 2.305 11.523 1 98.25 111 ILE A CA 1
ATOM 901 C C . ILE A 1 111 ? -5.004 0.979 11.219 1 98.25 111 ILE A C 1
ATOM 903 O O . ILE A 1 111 ? -4.344 -0.032 10.969 1 98.25 111 ILE A O 1
ATOM 907 N N . PRO A 1 112 ? -6.391 0.984 11.273 1 97.81 112 PRO A N 1
ATOM 908 C CA . PRO A 1 112 ? -7.09 -0.248 10.898 1 97.81 112 PRO A CA 1
ATOM 909 C C . PRO A 1 112 ? -6.668 -0.766 9.523 1 97.81 112 PRO A C 1
ATOM 911 O O . PRO A 1 112 ? -6.531 0.017 8.578 1 97.81 112 PRO A O 1
ATOM 914 N N . ARG A 1 113 ? -6.516 -2.072 9.477 1 97.25 113 ARG A N 1
ATOM 915 C CA . ARG A 1 113 ? -5.984 -2.674 8.258 1 97.25 113 ARG A CA 1
ATOM 916 C C . ARG A 1 113 ? -7.043 -2.723 7.16 1 97.25 113 ARG A C 1
ATOM 918 O O . ARG A 1 113 ? -6.711 -2.742 5.973 1 97.25 113 ARG A O 1
ATOM 925 N N . THR A 1 114 ? -8.281 -2.799 7.574 1 96.31 114 THR A N 1
ATOM 926 C CA . THR A 1 114 ? -9.344 -2.867 6.578 1 96.31 114 THR A CA 1
ATOM 927 C C . THR A 1 114 ? -9.969 -1.492 6.363 1 96.31 114 THR A C 1
ATOM 929 O O . THR A 1 114 ? -10.055 -0.691 7.297 1 96.31 114 THR A O 1
ATOM 932 N N . PHE A 1 115 ? -10.453 -1.32 5.195 1 97 115 PHE A N 1
ATOM 933 C CA . PHE A 1 115 ? -10.93 -0.006 4.781 1 97 115 PHE A CA 1
ATOM 934 C C . PHE A 1 115 ? -12.156 0.401 5.59 1 97 115 PHE A C 1
ATOM 936 O O . PHE A 1 115 ? -12.281 1.554 6.008 1 97 115 PHE A O 1
ATOM 943 N N . ASP A 1 116 ? -13.008 -0.471 5.91 1 95.69 116 ASP A N 1
ATOM 944 C CA . ASP A 1 116 ? -14.234 -0.145 6.629 1 95.69 116 ASP A CA 1
ATOM 945 C C . ASP A 1 116 ? -13.93 0.307 8.055 1 95.69 116 ASP A C 1
ATOM 947 O O . ASP A 1 116 ? -14.508 1.281 8.539 1 95.69 116 ASP A O 1
ATOM 951 N N . ARG A 1 117 ? -13.062 -0.385 8.648 1 96.94 117 ARG A N 1
ATOM 952 C CA . ARG A 1 117 ? -12.695 -0.005 10.008 1 96.94 117 ARG A CA 1
ATOM 953 C C . ARG A 1 117 ? -11.938 1.32 10.016 1 96.94 117 ARG A C 1
ATOM 955 O O . ARG A 1 117 ? -12.094 2.121 10.945 1 96.94 117 ARG A O 1
ATOM 962 N N . PHE A 1 118 ? -11.164 1.488 9.039 1 98.56 118 PHE A N 1
ATOM 963 C CA . PHE A 1 118 ? -10.5 2.775 8.867 1 98.56 118 PHE A CA 1
ATOM 964 C C . PHE A 1 118 ? -11.516 3.902 8.766 1 98.56 118 PHE A C 1
ATOM 966 O O . PHE A 1 118 ? -11.375 4.938 9.422 1 98.56 118 PHE A O 1
ATOM 973 N N . CYS A 1 119 ? -12.531 3.723 7.934 1 98.19 119 CYS A N 1
ATOM 974 C CA . CYS A 1 119 ? -13.562 4.742 7.766 1 98.19 119 CYS A CA 1
ATOM 975 C C . CYS A 1 119 ? -14.273 5.016 9.086 1 98.19 119 CYS A C 1
ATOM 977 O O . CYS A 1 119 ? -14.578 6.168 9.398 1 98.19 119 CYS A O 1
ATOM 979 N N . GLY A 1 120 ? -14.516 3.941 9.805 1 97.88 120 GLY A N 1
ATOM 980 C CA . GLY A 1 120 ? -15.109 4.141 11.125 1 97.88 120 GLY A CA 1
ATOM 981 C C . GLY A 1 120 ? -14.266 5.012 12.031 1 97.88 120 GLY A C 1
ATOM 982 O O . GLY A 1 120 ? -14.789 5.902 12.703 1 97.88 120 GLY A O 1
ATOM 983 N N . LEU A 1 121 ? -13.008 4.773 12.047 1 98.44 121 LEU A N 1
ATOM 984 C CA . LEU A 1 121 ? -12.078 5.551 12.852 1 98.44 121 LEU A CA 1
ATOM 985 C C . LEU A 1 121 ? -12.07 7.012 12.414 1 98.44 121 LEU A C 1
ATOM 987 O O . LEU A 1 121 ? -12.062 7.918 13.25 1 98.44 121 LEU A O 1
ATOM 991 N N . MET A 1 122 ? -12.141 7.176 11.102 1 98.81 122 MET A N 1
ATOM 992 C CA . MET A 1 122 ? -12.07 8.531 10.578 1 98.81 122 MET A CA 1
ATOM 993 C C . MET A 1 122 ? -13.352 9.305 10.891 1 98.81 122 MET A C 1
ATOM 995 O O . MET A 1 122 ? -13.312 10.516 11.125 1 98.81 122 MET A O 1
ATOM 999 N N . VAL A 1 123 ? -14.477 8.609 10.867 1 98.69 123 VAL A N 1
ATOM 1000 C CA . VAL A 1 123 ? -15.711 9.258 11.289 1 98.69 123 VAL A CA 1
ATOM 1001 C C . VAL A 1 123 ? -15.562 9.789 12.719 1 98.69 123 VAL A C 1
ATOM 1003 O O . VAL A 1 123 ? -15.922 10.93 13.008 1 98.69 123 VAL A O 1
ATOM 1006 N N . GLN A 1 124 ? -14.992 8.969 13.555 1 98.38 124 GLN A N 1
ATOM 1007 C CA . GLN A 1 124 ? -14.766 9.359 14.945 1 98.38 124 GLN A CA 1
ATOM 1008 C C . GLN A 1 124 ? -13.82 10.555 15.031 1 98.38 124 GLN A C 1
ATOM 1010 O O . GLN A 1 124 ? -14.07 11.5 15.773 1 98.38 124 GLN A O 1
ATOM 1015 N N . LEU A 1 125 ? -12.758 10.539 14.297 1 98.75 125 LEU A N 1
ATOM 1016 C CA . LEU A 1 125 ? -11.773 11.617 14.312 1 98.75 125 LEU A CA 1
ATOM 1017 C C . LEU A 1 125 ? -12.414 12.938 13.906 1 98.75 125 LEU A C 1
ATOM 1019 O O . LEU A 1 125 ? -12.219 13.961 14.578 1 98.75 125 LEU A O 1
ATOM 1023 N N . LEU A 1 126 ? -13.164 12.867 12.797 1 98.5 126 LEU A N 1
ATOM 1024 C CA . LEU A 1 126 ? -13.75 14.094 12.273 1 98.5 126 LEU A CA 1
ATOM 1025 C C . LEU A 1 126 ? -14.82 14.633 13.219 1 98.5 126 LEU A C 1
ATOM 1027 O O . LEU A 1 126 ? -15.023 15.844 13.312 1 98.5 126 LEU A O 1
ATOM 1031 N N . ALA A 1 127 ? -15.445 13.789 13.953 1 97.81 127 ALA A N 1
ATOM 1032 C CA . ALA A 1 127 ? -16.484 14.188 14.898 1 97.81 127 ALA A CA 1
ATOM 1033 C C . ALA A 1 127 ? -15.875 14.727 16.188 1 97.81 127 ALA A C 1
ATOM 1035 O O . ALA A 1 127 ? -16.297 15.766 16.703 1 97.81 127 ALA A O 1
ATOM 1036 N N . LYS A 1 128 ? -14.844 14.07 16.688 1 97.94 128 LYS A N 1
ATOM 1037 C CA . LYS A 1 128 ? -14.32 14.375 18.016 1 97.94 128 LYS A CA 1
ATOM 1038 C C . LYS A 1 128 ? -13.055 15.227 17.922 1 97.94 128 LYS A C 1
ATOM 1040 O O . LYS A 1 128 ? -12.594 15.766 18.938 1 97.94 128 LYS A O 1
ATOM 1045 N N . ARG A 1 129 ? -12.453 15.242 16.797 1 98.38 129 ARG A N 1
ATOM 1046 C CA . ARG A 1 129 ? -11.258 16.031 16.516 1 98.38 129 ARG A CA 1
ATOM 1047 C C . ARG A 1 129 ? -10.023 15.391 17.141 1 98.38 129 ARG A C 1
ATOM 1049 O O . ARG A 1 129 ? -8.906 15.891 16.984 1 98.38 129 ARG A O 1
ATOM 1056 N N . LYS A 1 130 ? -10.227 14.312 17.844 1 98 130 LYS A N 1
ATOM 1057 C CA . LYS A 1 130 ? -9.117 13.523 18.375 1 98 130 LYS A CA 1
ATOM 1058 C C . LYS A 1 130 ? -9.539 12.07 18.594 1 98 130 LYS A C 1
ATOM 1060 O O . LYS A 1 130 ? -10.719 11.789 18.812 1 98 130 LYS A O 1
ATOM 1065 N N . VAL A 1 131 ? -8.625 11.25 18.453 1 98 131 VAL A N 1
ATOM 1066 C CA . VAL A 1 131 ? -8.773 9.836 18.766 1 98 131 VAL A CA 1
ATOM 1067 C C . VAL A 1 131 ? -7.707 9.414 19.766 1 98 131 VAL A C 1
ATOM 1069 O O . VAL A 1 131 ? -6.52 9.688 19.578 1 98 131 VAL A O 1
ATOM 1072 N N . ARG A 1 132 ? -8.141 8.75 20.844 1 97.06 132 ARG A N 1
ATOM 1073 C CA . ARG A 1 132 ? -7.227 8.305 21.906 1 97.06 132 ARG A CA 1
ATOM 1074 C C . ARG A 1 132 ? -7.121 6.781 21.922 1 97.06 132 ARG A C 1
ATOM 1076 O O . ARG A 1 132 ? -8.023 6.082 21.453 1 97.06 132 ARG A O 1
ATOM 1083 N N . ALA A 1 133 ? -5.98 6.355 22.484 1 94.12 133 ALA A N 1
ATOM 1084 C CA . ALA A 1 133 ? -5.805 4.922 22.703 1 94.12 133 ALA A CA 1
ATOM 1085 C C . ALA A 1 133 ? -6.793 4.395 23.734 1 94.12 133 ALA A C 1
ATOM 1087 O O . ALA A 1 133 ? -7.184 5.117 24.656 1 94.12 133 ALA A O 1
ATOM 1088 N N . SER A 1 134 ? -7.219 3.182 23.516 1 89 134 SER A N 1
ATOM 1089 C CA . SER A 1 134 ? -8.18 2.586 24.438 1 89 134 SER A CA 1
ATOM 1090 C C . SER A 1 134 ? -7.543 2.314 25.797 1 89 134 SER A C 1
ATOM 1092 O O . SER A 1 134 ? -8.227 2.359 26.812 1 89 134 SER A O 1
ATOM 1094 N N . ASP A 1 135 ? -6.293 1.97 25.812 1 88.56 135 ASP A N 1
ATOM 1095 C CA . ASP A 1 135 ? -5.629 1.487 27.016 1 88.56 135 ASP A CA 1
ATOM 1096 C C . ASP A 1 135 ? -4.793 2.59 27.672 1 88.56 135 ASP A C 1
ATOM 1098 O O . ASP A 1 135 ? -4.082 2.348 28.641 1 88.56 135 ASP A O 1
ATOM 1102 N N . SER A 1 136 ? -4.789 3.789 27.031 1 86.44 136 SER A N 1
ATOM 1103 C CA . SER A 1 136 ? -3.99 4.883 27.578 1 86.44 136 SER A CA 1
ATOM 1104 C C . SER A 1 136 ? -4.594 6.238 27.234 1 86.44 136 SER A C 1
ATOM 1106 O O . SER A 1 136 ? -5.617 6.309 26.547 1 86.44 136 SER A O 1
ATOM 1108 N N . SER A 1 137 ? -4.035 7.258 27.75 1 89.94 137 SER A N 1
ATOM 1109 C CA . SER A 1 137 ? -4.473 8.625 27.484 1 89.94 137 SER A CA 1
ATOM 1110 C C . SER A 1 137 ? -3.764 9.203 26.266 1 89.94 137 SER A C 1
ATOM 1112 O O . SER A 1 137 ? -4.004 10.352 25.891 1 89.94 137 SER A O 1
ATOM 1114 N N . ALA A 1 138 ? -3.057 8.328 25.578 1 94.56 138 ALA A N 1
ATOM 1115 C CA . ALA A 1 138 ? -2.277 8.828 24.453 1 94.56 138 ALA A CA 1
ATOM 1116 C C . ALA A 1 138 ? -3.186 9.203 23.281 1 94.56 138 ALA A C 1
ATOM 1118 O O . ALA A 1 138 ? -4.094 8.453 22.922 1 94.56 138 ALA A O 1
ATOM 1119 N N . VAL A 1 139 ? -2.957 10.398 22.781 1 97.62 139 VAL A N 1
ATOM 1120 C CA . VAL A 1 139 ? -3.691 10.852 21.594 1 97.62 139 VAL A CA 1
ATOM 1121 C C . VAL A 1 139 ? -3.062 10.258 20.344 1 97.62 139 VAL A C 1
ATOM 1123 O O . VAL A 1 139 ? -1.876 10.469 20.078 1 97.62 139 VAL A O 1
ATOM 1126 N N . LEU A 1 140 ? -3.812 9.492 19.578 1 98.38 140 LEU A N 1
ATOM 1127 C CA . LEU A 1 140 ? -3.305 8.789 18.406 1 98.38 140 LEU A CA 1
ATOM 1128 C C . LEU A 1 140 ? -3.473 9.633 17.141 1 98.38 140 LEU A C 1
ATOM 1130 O O . LEU A 1 140 ? -2.621 9.602 16.25 1 98.38 140 LEU A O 1
ATOM 1134 N N . LEU A 1 141 ? -4.574 10.305 17.047 1 98.81 141 LEU A N 1
ATOM 1135 C CA . LEU A 1 141 ? -4.875 11.25 15.977 1 98.81 141 LEU A CA 1
ATOM 1136 C C . LEU A 1 141 ? -5.434 12.555 16.547 1 98.81 141 LEU A C 1
ATOM 1138 O O . LEU A 1 141 ? -6.223 12.531 17.484 1 98.81 141 LEU A O 1
ATOM 1142 N N . LYS A 1 142 ? -5.008 13.633 15.969 1 98.69 142 LYS A N 1
ATOM 1143 C CA . LYS A 1 142 ? -5.453 14.922 16.484 1 98.69 142 LYS A CA 1
ATOM 1144 C C . LYS A 1 142 ? -5.609 15.945 15.375 1 98.69 142 LYS A C 1
ATOM 1146 O O . LYS A 1 142 ? -4.684 16.156 14.586 1 98.69 142 LYS A O 1
ATOM 1151 N N . VAL A 1 143 ? -6.742 16.5 15.297 1 98.81 143 VAL A N 1
ATOM 1152 C CA . VAL A 1 143 ? -6.918 17.672 14.43 1 98.81 143 VAL A CA 1
ATOM 1153 C C . VAL A 1 143 ? -6.195 18.875 15.031 1 98.81 143 VAL A C 1
ATOM 1155 O O . VAL A 1 143 ? -6.391 19.203 16.203 1 98.81 143 VAL A O 1
ATOM 1158 N N . ILE A 1 144 ? -5.371 19.469 14.242 1 98.69 144 ILE A N 1
ATOM 1159 C CA . ILE A 1 144 ? -4.59 20.594 14.75 1 98.69 144 ILE A CA 1
ATOM 1160 C C . ILE A 1 144 ? -4.832 21.828 13.883 1 98.69 144 ILE A C 1
ATOM 1162 O O . ILE A 1 144 ? -5.477 21.734 12.836 1 98.69 144 ILE A O 1
ATOM 1166 N N . LYS A 1 145 ? -4.332 22.906 14.312 1 98 145 LYS A N 1
ATOM 1167 C CA . LYS A 1 145 ? -4.602 24.188 13.664 1 98 145 LYS A CA 1
ATOM 1168 C C . LYS A 1 145 ? -3.766 24.344 12.398 1 98 145 LYS A C 1
ATOM 1170 O O . LYS A 1 145 ? -2.59 23.969 12.375 1 98 145 LYS A O 1
ATOM 1175 N N . ASN A 1 146 ? -4.34 24.953 11.406 1 97.62 146 ASN A N 1
ATOM 1176 C CA . ASN A 1 146 ? -3.617 25.438 10.234 1 97.62 146 ASN A CA 1
ATOM 1177 C C . ASN A 1 146 ? -2.953 26.781 10.492 1 97.62 146 ASN A C 1
ATOM 1179 O O . ASN A 1 146 ? -3.412 27.547 11.336 1 97.62 146 ASN A O 1
ATOM 1183 N N . PRO A 1 147 ? -1.827 27.047 9.742 1 97.44 147 PRO A N 1
ATOM 1184 C CA . PRO A 1 147 ? -1.186 26.266 8.68 1 97.44 147 PRO A CA 1
ATOM 1185 C C . PRO A 1 147 ? -0.182 25.25 9.227 1 97.44 147 PRO A C 1
ATOM 1187 O O . PRO A 1 147 ? 0.229 25.344 10.383 1 97.44 147 PRO A O 1
ATOM 1190 N N . ILE A 1 148 ? 0.239 24.281 8.422 1 97.56 148 ILE A N 1
ATOM 1191 C CA . ILE A 1 148 ? 1.108 23.188 8.828 1 97.56 148 ILE A CA 1
ATOM 1192 C C . ILE A 1 148 ? 2.451 23.734 9.297 1 97.56 148 ILE A C 1
ATOM 1194 O O . ILE A 1 148 ? 3.066 23.188 10.219 1 97.56 148 ILE A O 1
ATOM 1198 N N . MET A 1 149 ? 2.873 24.859 8.758 1 96.88 149 MET A N 1
ATOM 1199 C CA . MET A 1 149 ? 4.207 25.375 9.039 1 96.88 149 MET A CA 1
ATOM 1200 C C . MET A 1 149 ? 4.301 25.891 10.477 1 96.88 149 MET A C 1
ATOM 1202 O O . MET A 1 149 ? 5.398 26.062 11.008 1 96.88 149 MET A O 1
ATOM 1206 N N . MET A 1 150 ? 3.137 26.156 11.148 1 96.06 150 MET A N 1
ATOM 1207 C CA . MET A 1 150 ? 3.115 26.547 12.555 1 96.06 150 MET A CA 1
ATOM 1208 C C . MET A 1 150 ? 3.656 25.422 13.438 1 96.06 150 MET A C 1
ATOM 1210 O O . MET A 1 150 ? 4.09 25.672 14.562 1 96.06 150 MET A O 1
ATOM 1214 N N . HIS A 1 151 ? 3.65 24.219 12.906 1 96.44 151 HIS A N 1
ATOM 1215 C CA . HIS A 1 151 ? 4.047 23.047 13.672 1 96.44 151 HIS A CA 1
ATOM 1216 C C . HIS A 1 151 ? 5.449 22.594 13.281 1 96.44 151 HIS A C 1
ATOM 1218 O O . HIS A 1 151 ? 5.895 21.516 13.711 1 96.44 151 HIS A O 1
ATOM 1224 N N . MET A 1 152 ? 6.164 23.344 12.461 1 96.06 152 MET A N 1
ATOM 1225 C CA . MET A 1 152 ? 7.465 22.953 11.922 1 96.06 152 MET A CA 1
ATOM 1226 C C . MET A 1 152 ? 8.57 23.859 12.453 1 96.06 152 MET A C 1
ATOM 1228 O O . MET A 1 152 ? 8.328 25.016 12.773 1 96.06 152 MET A O 1
ATOM 1232 N N . PRO A 1 153 ? 9.82 23.297 12.562 1 92.56 153 PRO A N 1
ATOM 1233 C CA . PRO A 1 153 ? 10.945 24.172 12.883 1 92.56 153 PRO A CA 1
ATOM 1234 C C . PRO A 1 153 ? 11.188 25.234 11.812 1 92.56 153 PRO A C 1
ATOM 1236 O O . PRO A 1 153 ? 10.961 24.984 10.625 1 92.56 153 PRO A O 1
ATOM 1239 N N . VAL A 1 154 ? 11.75 26.312 12.328 1 91.25 154 VAL A N 1
ATOM 1240 C CA . VAL A 1 154 ? 12.055 27.406 11.406 1 91.25 154 VAL A CA 1
ATOM 1241 C C . VAL A 1 154 ? 13.164 26.969 10.445 1 91.25 154 VAL A C 1
ATOM 1243 O O . VAL A 1 154 ? 14.148 26.359 10.859 1 91.25 154 VAL A O 1
ATOM 1246 N N . GLY A 1 155 ? 12.984 27.188 9.164 1 91.88 155 GLY A N 1
ATOM 1247 C CA . GLY A 1 155 ? 14.023 26.953 8.18 1 91.88 155 GLY A CA 1
ATOM 1248 C C . GLY A 1 155 ? 14.062 25.516 7.684 1 91.88 155 GLY A C 1
ATOM 1249 O O . GLY A 1 155 ? 14.969 25.141 6.941 1 91.88 155 GLY A O 1
ATOM 1250 N N . ILE A 1 156 ? 13.125 24.75 8.047 1 95.31 156 ILE A N 1
ATOM 1251 C CA . ILE A 1 156 ? 13.094 23.359 7.613 1 95.31 156 ILE A CA 1
ATOM 1252 C C . ILE A 1 156 ? 13.07 23.297 6.09 1 95.31 156 ILE A C 1
ATOM 1254 O O . ILE A 1 156 ? 12.383 24.094 5.438 1 95.31 156 ILE A O 1
ATOM 1258 N N . LYS A 1 157 ? 13.867 22.359 5.566 1 96.12 157 LYS A N 1
ATOM 1259 C CA . LYS A 1 157 ? 13.805 22.109 4.125 1 96.12 157 LYS A CA 1
ATOM 1260 C C . LYS A 1 157 ? 12.508 21.406 3.742 1 96.12 157 LYS A C 1
ATOM 1262 O O . LYS A 1 157 ? 12.109 20.438 4.387 1 96.12 157 LYS A O 1
ATOM 1267 N N . THR A 1 158 ? 11.828 21.984 2.744 1 98.12 158 THR A N 1
ATOM 1268 C CA . THR A 1 158 ? 10.516 21.469 2.373 1 98.12 158 THR A CA 1
ATOM 1269 C C . THR A 1 158 ? 10.477 21.109 0.888 1 98.12 158 THR A C 1
ATOM 1271 O O . THR A 1 158 ? 11.008 21.844 0.055 1 98.12 158 THR A O 1
ATOM 1274 N N . TYR A 1 159 ?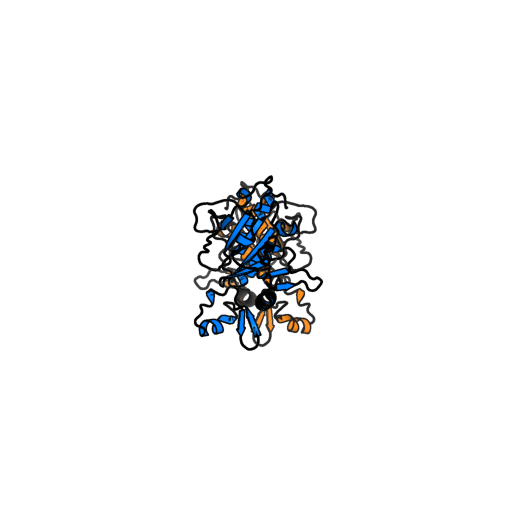 9.914 19.953 0.57 1 98.56 159 TYR A N 1
ATOM 1275 C CA . TYR A 1 159 ? 9.805 19.469 -0.803 1 98.56 159 TYR A CA 1
ATOM 1276 C C . TYR A 1 159 ? 8.391 19 -1.109 1 98.56 159 TYR A C 1
ATOM 1278 O O . TYR A 1 159 ? 7.719 18.422 -0.251 1 98.56 159 TYR A O 1
ATOM 1286 N N . LEU A 1 160 ? 7.918 19.281 -2.27 1 98.69 160 LEU A N 1
ATOM 1287 C CA . LEU A 1 160 ? 6.676 18.734 -2.799 1 98.69 160 LEU A CA 1
ATOM 1288 C C . LEU A 1 160 ? 6.965 17.703 -3.896 1 98.69 160 LEU A C 1
ATOM 1290 O O . LEU A 1 160 ? 7.652 18.016 -4.871 1 98.69 160 LEU A O 1
ATOM 1294 N N . THR A 1 161 ? 6.461 16.484 -3.746 1 98.31 161 THR A N 1
ATOM 1295 C CA . THR A 1 161 ? 6.609 15.492 -4.797 1 98.31 161 THR A CA 1
ATOM 1296 C C . THR A 1 161 ? 5.605 15.742 -5.922 1 98.31 161 THR A C 1
ATOM 1298 O O . THR A 1 161 ? 4.43 16 -5.668 1 98.31 161 THR A O 1
ATOM 1301 N N . SER A 1 162 ? 6.109 15.758 -7.129 1 96.69 162 SER A N 1
ATOM 1302 C CA . SER A 1 162 ? 5.293 15.938 -8.328 1 96.69 162 SER A CA 1
ATOM 1303 C C . SER A 1 162 ? 5.918 15.25 -9.531 1 96.69 162 SER A C 1
ATOM 1305 O O . SER A 1 162 ? 7.133 15.32 -9.734 1 96.69 162 SER A O 1
ATOM 1307 N N . PHE A 1 163 ? 5.004 14.617 -10.266 1 93.94 163 PHE A N 1
ATOM 1308 C CA . PHE A 1 163 ? 5.512 13.992 -11.484 1 93.94 163 PHE A CA 1
ATOM 1309 C C . PHE A 1 163 ? 5.777 15.039 -12.555 1 93.94 163 PHE A C 1
ATOM 1311 O O . PHE A 1 163 ? 6.602 14.82 -13.453 1 93.94 163 PHE A O 1
ATOM 1318 N N . ASN A 1 164 ? 5.07 16.172 -12.398 1 91.81 164 ASN A N 1
ATOM 1319 C CA . ASN A 1 164 ? 5.16 17.234 -13.391 1 91.81 164 ASN A CA 1
ATOM 1320 C C . ASN A 1 164 ? 6.25 18.234 -13.031 1 91.81 164 ASN A C 1
ATOM 1322 O O . ASN A 1 164 ? 5.957 19.406 -12.773 1 91.81 164 ASN A O 1
ATOM 1326 N N . THR A 1 165 ? 7.406 17.906 -12.781 1 94.94 165 THR A N 1
ATOM 1327 C CA . THR A 1 165 ? 8.586 18.75 -12.555 1 94.94 165 THR A CA 1
ATOM 1328 C C . THR A 1 165 ? 9.812 18.141 -13.227 1 94.94 165 THR A C 1
ATOM 1330 O O . THR A 1 165 ? 9.82 16.938 -13.547 1 94.94 165 THR A O 1
ATOM 1333 N N . ASP A 1 166 ? 10.773 18.859 -13.469 1 93.38 166 ASP A N 1
ATOM 1334 C CA . ASP A 1 166 ? 11.953 18.375 -14.172 1 93.38 166 ASP A CA 1
ATOM 1335 C C . ASP A 1 166 ? 13.039 17.922 -13.195 1 93.38 166 ASP A C 1
ATOM 1337 O O . ASP A 1 166 ? 13.984 17.234 -13.578 1 93.38 166 ASP A O 1
ATOM 1341 N N . LEU A 1 167 ? 12.875 18.281 -11.93 1 96.31 167 LEU A N 1
ATOM 1342 C CA . LEU A 1 167 ? 13.914 17.969 -10.953 1 96.31 167 LEU A CA 1
ATOM 1343 C C . LEU A 1 167 ? 13.742 16.547 -10.414 1 96.31 167 LEU A C 1
ATOM 1345 O O . LEU A 1 167 ? 13.023 16.328 -9.438 1 96.31 167 LEU A O 1
ATOM 1349 N N . LEU A 1 168 ? 14.367 15.625 -11.07 1 96 168 LEU A N 1
ATOM 1350 C CA . LEU A 1 168 ? 14.406 14.234 -10.641 1 96 168 LEU A CA 1
ATOM 1351 C C . LEU A 1 168 ? 15.477 14.023 -9.57 1 96 168 LEU A C 1
ATOM 1353 O O . LEU A 1 168 ? 16.656 14.258 -9.82 1 96 168 LEU A O 1
ATOM 1357 N N . ILE A 1 169 ? 15.055 13.664 -8.352 1 95.5 169 ILE A N 1
ATOM 1358 C CA . ILE A 1 169 ? 15.977 13.484 -7.238 1 95.5 169 ILE A CA 1
ATOM 1359 C C . ILE A 1 169 ? 15.648 12.188 -6.504 1 95.5 169 ILE A C 1
ATOM 1361 O O . ILE A 1 169 ? 14.477 11.859 -6.297 1 95.5 169 ILE A O 1
ATOM 1365 N N . ARG A 1 170 ? 16.672 11.422 -6.168 1 94.88 170 ARG A N 1
ATOM 1366 C CA . ARG A 1 170 ? 16.453 10.281 -5.281 1 94.88 170 ARG A CA 1
ATOM 1367 C C . ARG A 1 170 ? 16.219 10.742 -3.844 1 94.88 170 ARG A C 1
ATOM 1369 O O . ARG A 1 170 ? 16.953 11.602 -3.338 1 94.88 170 ARG A O 1
ATOM 1376 N N . PRO A 1 171 ? 15.25 10.125 -3.203 1 96.25 171 PRO A N 1
ATOM 1377 C CA . PRO A 1 171 ? 14.977 10.547 -1.828 1 96.25 171 PRO A CA 1
ATOM 1378 C C . PRO A 1 171 ? 16.203 10.461 -0.924 1 96.25 171 PRO A C 1
ATOM 1380 O O . PRO A 1 171 ? 16.359 11.281 -0.018 1 96.25 171 PRO A O 1
ATOM 1383 N N . ARG A 1 172 ? 17.094 9.539 -1.188 1 94.69 172 ARG A N 1
ATOM 1384 C CA . ARG A 1 172 ? 18.297 9.391 -0.371 1 94.69 172 ARG A CA 1
ATOM 1385 C C . ARG A 1 172 ? 19.203 10.609 -0.495 1 94.69 172 ARG A C 1
ATOM 1387 O O . ARG A 1 172 ? 20.062 10.844 0.359 1 94.69 172 ARG A O 1
ATOM 1394 N N . GLU A 1 173 ? 19.047 11.383 -1.528 1 95.06 173 GLU A N 1
ATOM 1395 C CA . GLU A 1 173 ? 19.859 12.562 -1.768 1 95.06 173 GLU A CA 1
ATOM 1396 C C . GLU A 1 173 ? 19.328 13.773 -0.999 1 95.06 173 GLU A C 1
ATOM 1398 O O . GLU A 1 173 ? 20 14.805 -0.908 1 95.06 173 GLU A O 1
ATOM 1403 N N . LEU A 1 174 ? 18.172 13.641 -0.424 1 95.31 174 LEU A N 1
ATOM 1404 C CA . LEU A 1 174 ? 17.547 14.75 0.286 1 95.31 174 LEU A CA 1
ATOM 1405 C C . LEU A 1 174 ? 18.156 14.93 1.67 1 95.31 174 LEU A C 1
ATOM 1407 O O . LEU A 1 174 ? 18 15.977 2.295 1 95.31 174 LEU A O 1
ATOM 1411 N N . VAL A 1 175 ? 18.797 13.812 2.121 1 94.06 175 VAL A N 1
ATOM 1412 C CA . VAL A 1 175 ? 19.328 13.852 3.475 1 94.06 175 VAL A CA 1
ATOM 1413 C C . VAL A 1 175 ? 20.766 13.305 3.473 1 94.06 175 VAL A C 1
ATOM 1415 O O . VAL A 1 175 ? 21.188 12.656 2.514 1 94.06 175 VAL A O 1
ATOM 1418 N N . LYS A 1 176 ? 21.484 13.695 4.465 1 88.38 176 LYS A N 1
ATOM 1419 C CA . LYS A 1 176 ? 22.797 13.125 4.727 1 88.38 176 LYS A CA 1
ATOM 1420 C C . LYS A 1 176 ? 22.812 12.359 6.047 1 88.38 176 LYS A C 1
ATOM 1422 O O . LYS A 1 176 ? 22.031 12.664 6.957 1 88.38 176 LYS A O 1
ATOM 1427 N N . ASN A 1 177 ? 23.656 11.398 6.066 1 84.75 177 ASN A N 1
ATOM 1428 C CA . ASN A 1 177 ? 23.75 10.562 7.258 1 84.75 177 ASN A CA 1
ATOM 1429 C C . ASN A 1 177 ? 24.141 11.367 8.492 1 84.75 177 ASN A C 1
ATOM 1431 O O . ASN A 1 177 ? 23.688 11.086 9.594 1 84.75 177 ASN A O 1
ATOM 1435 N N . ASP A 1 178 ? 24.875 12.328 8.273 1 84.44 178 ASP A N 1
ATOM 1436 C CA . ASP A 1 178 ? 25.438 13.07 9.398 1 84.44 178 ASP A CA 1
ATOM 1437 C C . ASP A 1 178 ? 24.594 14.305 9.719 1 84.44 178 ASP A C 1
ATOM 1439 O O . ASP A 1 178 ? 24.859 15.008 10.688 1 84.44 178 ASP A O 1
ATOM 1443 N N . GLU A 1 179 ? 23.547 14.422 8.945 1 82.44 179 GLU A N 1
ATOM 1444 C CA . GLU A 1 179 ? 22.688 15.57 9.18 1 82.44 179 GLU A CA 1
ATOM 1445 C C . GLU A 1 179 ? 21.625 15.266 10.242 1 82.44 179 GLU A C 1
ATOM 1447 O O . GLU A 1 179 ? 20.969 14.227 10.188 1 82.44 179 GLU A O 1
ATOM 1452 N N . ASN A 1 180 ? 21.609 16.172 11.203 1 88.81 180 ASN A N 1
ATOM 1453 C CA . ASN A 1 180 ? 20.672 16.016 12.312 1 88.81 180 ASN A CA 1
ATOM 1454 C C . ASN A 1 180 ? 19.531 17.016 12.227 1 88.81 180 ASN A C 1
ATOM 1456 O O . ASN A 1 180 ? 19.203 17.688 13.203 1 88.81 180 ASN A O 1
ATOM 1460 N N . GLU A 1 181 ? 19.031 17.219 11.039 1 92 181 GLU A N 1
ATOM 1461 C CA . GLU A 1 181 ? 17.906 18.125 10.805 1 92 181 GLU A CA 1
ATOM 1462 C C . GLU A 1 181 ? 16.734 17.406 10.148 1 92 181 GLU A C 1
ATOM 1464 O O . GLU A 1 181 ? 16.938 16.5 9.336 1 92 181 GLU A O 1
ATOM 1469 N N . PRO A 1 182 ? 15.578 17.875 10.523 1 95.5 182 PRO A N 1
ATOM 1470 C CA . PRO A 1 182 ? 14.414 17.281 9.875 1 95.5 182 PRO A CA 1
ATOM 1471 C C . PRO A 1 182 ? 14.188 17.797 8.461 1 95.5 182 PRO A C 1
ATOM 1473 O O . PRO A 1 182 ? 14.695 18.859 8.102 1 95.5 182 PRO A O 1
ATOM 1476 N N . ILE A 1 183 ? 13.555 17.031 7.707 1 96.94 183 ILE A N 1
ATOM 1477 C CA . ILE A 1 183 ? 13.133 17.422 6.363 1 96.94 183 ILE A CA 1
ATOM 1478 C C . ILE A 1 183 ? 11.641 17.156 6.199 1 96.94 183 ILE A C 1
ATOM 1480 O O . ILE A 1 183 ? 11.094 16.234 6.816 1 96.94 183 ILE A O 1
ATOM 1484 N N . LEU A 1 184 ? 10.992 18.016 5.484 1 98.25 184 LEU A N 1
ATOM 1485 C CA . LEU A 1 184 ? 9.562 17.875 5.238 1 98.25 184 LEU A CA 1
ATOM 1486 C C . LEU A 1 184 ? 9.289 17.562 3.768 1 98.25 184 LEU A C 1
ATOM 1488 O O . LEU A 1 184 ? 9.742 18.297 2.883 1 98.25 184 LEU A O 1
ATOM 1492 N N . VAL A 1 185 ? 8.641 16.469 3.486 1 98.88 185 VAL A N 1
ATOM 1493 C CA . VAL A 1 185 ? 8.273 16.094 2.127 1 98.88 185 VAL A CA 1
ATOM 1494 C C . VAL A 1 185 ? 6.754 15.961 2.023 1 98.88 185 VAL A C 1
ATOM 1496 O O . VAL A 1 185 ? 6.133 15.266 2.832 1 98.88 185 VAL A O 1
ATOM 1499 N N . VAL A 1 186 ? 6.195 16.625 1.071 1 98.88 186 VAL A N 1
ATOM 1500 C CA . VAL A 1 186 ? 4.758 16.594 0.82 1 98.88 186 VAL A CA 1
ATOM 1501 C C . VAL A 1 186 ? 4.441 15.586 -0.281 1 98.88 186 VAL A C 1
ATOM 1503 O O . VAL A 1 186 ? 5.082 15.586 -1.335 1 98.88 186 VAL A O 1
ATOM 1506 N N . VAL A 1 187 ? 3.492 14.711 -0.036 1 98.88 187 VAL A N 1
ATOM 1507 C CA . VAL A 1 187 ? 2.975 13.75 -1.007 1 98.88 187 VAL A CA 1
ATOM 1508 C C . VAL A 1 187 ? 1.492 14.016 -1.257 1 98.88 187 VAL A C 1
ATOM 1510 O O . VAL A 1 187 ? 0.72 14.195 -0.313 1 98.88 187 VAL A O 1
ATOM 1513 N N . GLY A 1 188 ? 1.116 14.07 -2.514 1 98.62 188 GLY A N 1
ATOM 1514 C CA . GLY A 1 188 ? -0.293 14.242 -2.826 1 98.62 188 GLY A CA 1
ATOM 1515 C C . GLY A 1 188 ? -1.126 13.008 -2.541 1 98.62 188 GLY A C 1
ATOM 1516 O O . GLY A 1 188 ? -0.855 11.93 -3.078 1 98.62 188 GLY A O 1
ATOM 1517 N N . GLY A 1 189 ? -2.086 13.094 -1.728 1 98.19 189 GLY A N 1
ATOM 1518 C CA . GLY A 1 189 ? -3.023 12.016 -1.456 1 98.19 189 GLY A CA 1
ATOM 1519 C C . GLY A 1 189 ? -4.262 12.07 -2.334 1 98.19 189 GLY A C 1
ATOM 1520 O O . GLY A 1 189 ? -5.383 11.961 -1.839 1 98.19 189 GLY A O 1
ATOM 1521 N N . ILE A 1 190 ? -4.09 12.289 -3.641 1 97.44 190 ILE A N 1
ATOM 1522 C CA . ILE A 1 190 ? -5.195 12.516 -4.566 1 97.44 190 ILE A CA 1
ATOM 1523 C C . ILE A 1 190 ? -5.188 11.438 -5.648 1 97.44 190 ILE A C 1
ATOM 1525 O O . ILE A 1 190 ? -4.141 10.859 -5.949 1 97.44 190 ILE A O 1
ATOM 1529 N N . ALA A 1 191 ? -6.344 11.203 -6.258 1 94.25 191 ALA A N 1
ATOM 1530 C CA . ALA A 1 191 ? -6.473 10.242 -7.355 1 94.25 191 ALA A CA 1
ATOM 1531 C C . ALA A 1 191 ? -5.969 10.844 -8.664 1 94.25 191 ALA A C 1
ATOM 1533 O O . ALA A 1 191 ? -5.309 10.164 -9.461 1 94.25 191 ALA A O 1
ATOM 1534 N N . THR A 1 192 ? -6.32 12.039 -8.898 1 91.38 192 THR A N 1
ATOM 1535 C CA . THR A 1 192 ? -5.957 12.742 -10.125 1 91.38 192 THR A CA 1
ATOM 1536 C C . THR A 1 192 ? -5.711 14.219 -9.852 1 91.38 192 THR A C 1
ATOM 1538 O O . THR A 1 192 ? -6.188 14.766 -8.852 1 91.38 192 THR A O 1
ATOM 1541 N N . GLY A 1 193 ? -4.922 14.75 -10.625 1 91.06 193 GLY A N 1
ATOM 1542 C CA . GLY A 1 193 ? -4.703 16.188 -10.523 1 91.06 193 GLY A CA 1
ATOM 1543 C C . GLY A 1 193 ? -3.338 16.531 -9.969 1 91.06 193 GLY A C 1
ATOM 1544 O O . GLY A 1 193 ? -2.412 15.727 -10.008 1 91.06 193 GLY A O 1
ATOM 1545 N N . LYS A 1 194 ? -3.293 17.859 -9.539 1 92.69 194 LYS A N 1
ATOM 1546 C CA . LYS A 1 194 ? -2.031 18.422 -9.055 1 92.69 194 LYS A CA 1
ATOM 1547 C C . LYS A 1 194 ? -2.205 19.047 -7.672 1 92.69 194 LYS A C 1
ATOM 1549 O O . LYS A 1 194 ? -3.203 19.719 -7.414 1 92.69 194 LYS A O 1
ATOM 1554 N N . VAL A 1 195 ? -1.268 18.703 -6.832 1 96.56 195 VAL A N 1
ATOM 1555 C CA . VAL A 1 195 ? -1.231 19.344 -5.516 1 96.56 195 VAL A CA 1
ATOM 1556 C C . VAL A 1 195 ? -0.351 20.578 -5.566 1 96.56 195 VAL A C 1
ATOM 1558 O O . VAL A 1 195 ? 0.724 20.562 -6.168 1 96.56 195 VAL A O 1
ATOM 1561 N N . THR A 1 196 ? -0.875 21.641 -5.023 1 95.69 196 THR A N 1
ATOM 1562 C CA . THR A 1 196 ? -0.112 22.875 -4.887 1 95.69 196 THR A CA 1
ATOM 1563 C C . THR A 1 196 ? -0.004 23.281 -3.42 1 95.69 196 THR A C 1
ATOM 1565 O O . THR A 1 196 ? -0.981 23.203 -2.674 1 95.69 196 THR A O 1
ATOM 1568 N N . THR A 1 197 ? 1.157 23.609 -3.082 1 96.5 197 THR A N 1
ATOM 1569 C CA . THR A 1 197 ? 1.384 24.109 -1.731 1 96.5 197 THR A CA 1
ATOM 1570 C C . THR A 1 197 ? 2.023 25.5 -1.77 1 96.5 197 THR A C 1
ATOM 1572 O O . THR A 1 197 ? 2.709 25.844 -2.732 1 96.5 197 THR A O 1
ATOM 1575 N N . ASP A 1 198 ? 1.802 26.312 -0.717 1 96.25 198 ASP A N 1
ATOM 1576 C CA . ASP A 1 198 ? 2.408 27.625 -0.61 1 96.25 198 ASP A CA 1
ATOM 1577 C C . ASP A 1 198 ? 3.584 27.625 0.365 1 96.25 198 ASP A C 1
ATOM 1579 O O . ASP A 1 198 ? 4.164 28.672 0.655 1 96.25 198 ASP A O 1
ATOM 1583 N N . TYR A 1 199 ? 3.955 26.438 0.853 1 97.69 199 TYR A N 1
ATOM 1584 C CA . TYR A 1 199 ? 4.953 26.406 1.917 1 97.69 199 TYR A CA 1
ATOM 1585 C C . TYR A 1 199 ? 6.145 25.547 1.521 1 97.69 199 TYR A C 1
ATOM 1587 O O . TYR A 1 199 ? 7.125 25.453 2.268 1 97.69 199 TYR A O 1
ATOM 1595 N N . THR A 1 200 ? 6.105 24.859 0.392 1 97.94 200 THR A N 1
ATOM 1596 C CA . THR A 1 200 ? 7.238 24.047 -0.038 1 97.94 200 THR A CA 1
ATOM 1597 C C . THR A 1 200 ? 8.203 24.859 -0.891 1 97.94 200 THR A C 1
ATOM 1599 O O . THR A 1 200 ? 7.77 25.703 -1.692 1 97.94 200 THR A O 1
ATOM 1602 N N . GLU A 1 201 ? 9.453 24.578 -0.776 1 97 201 GLU A N 1
ATOM 1603 C CA . GLU A 1 201 ? 10.5 25.344 -1.45 1 97 201 GLU A CA 1
ATOM 1604 C C . GLU A 1 201 ? 10.75 24.812 -2.859 1 97 201 GLU A C 1
ATOM 1606 O O . GLU A 1 201 ? 11.078 25.578 -3.768 1 97 201 GLU A O 1
ATOM 1611 N N . LYS A 1 202 ? 10.664 23.453 -3.023 1 96.88 202 LYS A N 1
ATOM 1612 C CA . LYS A 1 202 ? 11.008 22.844 -4.301 1 96.88 202 LYS A CA 1
ATOM 1613 C C . LYS A 1 202 ? 10.031 21.719 -4.645 1 96.88 202 LYS A C 1
ATOM 1615 O O . LYS A 1 202 ? 9.578 20.984 -3.76 1 96.88 202 LYS A O 1
ATOM 1620 N N . ASP A 1 203 ? 9.727 21.562 -5.945 1 97.69 203 ASP A N 1
ATOM 1621 C CA . ASP A 1 203 ? 9.047 20.391 -6.484 1 97.69 203 ASP A CA 1
ATOM 1622 C C . ASP A 1 203 ? 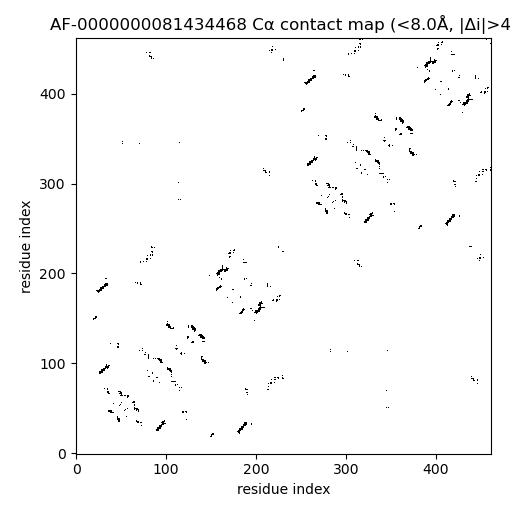10.055 19.344 -6.98 1 97.69 203 ASP A C 1
ATOM 1624 O O . ASP A 1 203 ? 10.969 19.672 -7.738 1 97.69 203 ASP A O 1
ATOM 1628 N N . ILE A 1 204 ? 9.844 18.156 -6.551 1 97.88 204 ILE A N 1
ATOM 1629 C CA . ILE A 1 204 ? 10.789 17.125 -6.961 1 97.88 204 ILE A CA 1
ATOM 1630 C C . ILE A 1 204 ? 10.031 15.922 -7.508 1 97.88 204 ILE A C 1
ATOM 1632 O O . ILE A 1 204 ? 8.898 15.648 -7.094 1 97.88 204 ILE A O 1
ATOM 1636 N N . LYS A 1 205 ? 10.617 15.312 -8.43 1 96.62 205 LYS A N 1
ATOM 1637 C CA . LYS A 1 205 ? 10.203 14 -8.938 1 96.62 205 LYS A CA 1
ATOM 16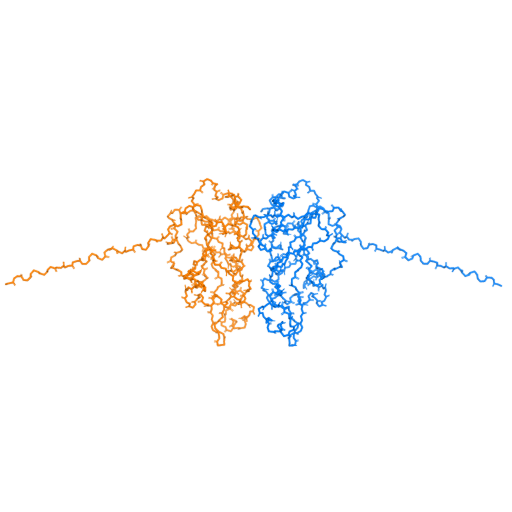38 C C . LYS A 1 205 ? 11.133 12.898 -8.43 1 96.62 205 LYS A C 1
ATOM 1640 O O . LYS A 1 205 ? 12.352 13.039 -8.484 1 96.62 205 LYS A O 1
ATOM 1645 N N . ILE A 1 206 ? 10.539 11.781 -7.922 1 97.38 206 ILE A N 1
ATOM 1646 C CA . ILE A 1 206 ? 11.414 10.773 -7.332 1 97.38 206 ILE A CA 1
ATOM 1647 C C . ILE A 1 206 ? 11.406 9.516 -8.203 1 97.38 206 ILE A C 1
ATOM 1649 O O . ILE A 1 206 ? 11.922 8.477 -7.797 1 97.38 206 ILE A O 1
ATOM 1653 N N . SER A 1 207 ? 10.727 9.539 -9.328 1 96.62 207 SER A N 1
ATOM 1654 C CA . SER A 1 207 ? 10.656 8.453 -10.297 1 96.62 207 SER A CA 1
ATOM 1655 C C . SER A 1 207 ? 10.383 8.984 -11.703 1 96.62 207 SER A C 1
ATOM 1657 O O . SER A 1 207 ? 9.688 9.984 -11.867 1 96.62 207 SER A O 1
ATOM 1659 N N . SER A 1 208 ? 10.914 8.336 -12.664 1 95.75 208 SER A N 1
ATOM 1660 C CA . SER A 1 208 ? 10.609 8.68 -14.055 1 95.75 208 SER A CA 1
ATOM 1661 C C . SER A 1 208 ? 9.273 8.102 -14.484 1 95.75 208 SER A C 1
ATOM 1663 O O . SER A 1 208 ? 8.797 8.375 -15.594 1 95.75 208 SER A O 1
ATOM 1665 N N . TYR A 1 209 ? 8.734 7.277 -13.617 1 95.62 209 TYR A N 1
ATOM 1666 C CA . TYR A 1 209 ? 7.398 6.715 -13.812 1 95.62 209 TYR A CA 1
ATOM 1667 C C . TYR A 1 209 ? 6.402 7.316 -12.836 1 95.62 209 TYR A C 1
ATOM 1669 O O . TYR A 1 209 ? 6.758 7.637 -11.695 1 95.62 209 TYR A O 1
ATOM 1677 N N . PRO A 1 210 ? 5.164 7.5 -13.305 1 95.06 210 PRO A N 1
ATOM 1678 C CA . PRO A 1 210 ? 4.148 7.898 -12.328 1 95.06 210 PRO A CA 1
ATOM 1679 C C . PRO A 1 210 ? 3.99 6.883 -11.203 1 95.06 210 PRO A C 1
ATOM 1681 O O . PRO A 1 210 ? 4.074 5.676 -11.43 1 95.06 210 PRO A O 1
ATOM 1684 N N . LEU A 1 211 ? 3.846 7.402 -10.039 1 97.19 211 LEU A N 1
ATOM 1685 C CA . LEU A 1 211 ? 3.684 6.562 -8.859 1 97.19 211 LEU A CA 1
ATOM 1686 C C . LEU A 1 211 ? 2.344 6.824 -8.18 1 97.19 211 LEU A C 1
ATOM 1688 O O . LEU A 1 211 ? 1.849 7.953 -8.195 1 97.19 211 LEU A O 1
ATOM 1692 N N . SER A 1 212 ? 1.799 5.746 -7.617 1 97.38 212 SER A N 1
ATOM 1693 C CA . SER A 1 212 ? 0.729 6 -6.656 1 97.38 212 SER A CA 1
ATOM 1694 C C . SER A 1 212 ? 1.251 6.738 -5.43 1 97.38 212 SER A C 1
ATOM 1696 O O . SER A 1 212 ? 2.457 6.75 -5.168 1 97.38 212 SER A O 1
ATOM 1698 N N . ALA A 1 213 ? 0.337 7.344 -4.699 1 98.44 213 ALA A N 1
ATOM 1699 C CA . ALA A 1 213 ? 0.722 8.031 -3.469 1 98.44 213 ALA A CA 1
ATOM 1700 C C . ALA A 1 213 ? 1.369 7.062 -2.482 1 98.44 213 ALA A C 1
ATOM 1702 O O . ALA A 1 213 ? 2.391 7.383 -1.869 1 98.44 213 ALA A O 1
ATOM 1703 N N . ALA A 1 214 ? 0.839 5.871 -2.344 1 98.56 214 ALA A N 1
ATOM 1704 C CA . ALA A 1 214 ? 1.359 4.871 -1.415 1 98.56 214 ALA A CA 1
ATOM 1705 C C . ALA A 1 214 ? 2.76 4.418 -1.822 1 98.56 214 ALA A C 1
ATOM 1707 O O . ALA A 1 214 ? 3.643 4.277 -0.974 1 98.56 214 ALA A O 1
ATOM 1708 N N . LEU A 1 215 ? 2.955 4.215 -3.119 1 98.38 215 LEU A N 1
ATOM 1709 C CA . LEU A 1 215 ? 4.273 3.814 -3.598 1 98.38 215 LEU A CA 1
ATOM 1710 C C . LEU A 1 215 ? 5.285 4.941 -3.414 1 98.38 215 LEU A C 1
ATOM 1712 O O . LEU A 1 215 ? 6.461 4.688 -3.141 1 98.38 215 LEU A O 1
ATOM 1716 N N . THR A 1 216 ? 4.828 6.191 -3.625 1 98.56 216 THR A N 1
ATOM 1717 C CA . THR A 1 216 ? 5.688 7.336 -3.346 1 98.56 216 THR A CA 1
ATOM 1718 C C . THR A 1 216 ? 6.16 7.316 -1.896 1 98.56 216 THR A C 1
ATOM 1720 O O . THR A 1 216 ? 7.355 7.469 -1.623 1 98.56 216 THR A O 1
ATOM 1723 N N . CYS A 1 217 ? 5.242 7.047 -0.996 1 98.88 217 CYS A N 1
ATOM 1724 C CA . CYS A 1 217 ? 5.562 6.965 0.425 1 98.88 217 CYS A CA 1
ATOM 1725 C C . CYS A 1 217 ? 6.539 5.828 0.7 1 98.88 217 CYS A C 1
ATOM 1727 O O . CYS A 1 217 ? 7.484 5.992 1.474 1 98.88 217 CYS A O 1
ATOM 1729 N N . ALA A 1 218 ? 6.301 4.711 0.033 1 98.69 218 ALA A N 1
ATOM 1730 C CA . ALA A 1 218 ? 7.152 3.545 0.247 1 98.69 218 ALA A CA 1
ATOM 1731 C C . ALA A 1 218 ? 8.578 3.812 -0.218 1 98.69 218 ALA A C 1
ATOM 1733 O O . ALA A 1 218 ? 9.539 3.525 0.501 1 98.69 218 ALA A O 1
ATOM 1734 N N . LYS A 1 219 ? 8.711 4.371 -1.424 1 98.38 219 LYS A N 1
ATOM 1735 C CA . LYS A 1 219 ? 10.031 4.672 -1.965 1 98.38 219 LYS A CA 1
ATOM 1736 C C . LYS A 1 219 ? 10.75 5.715 -1.111 1 98.38 219 LYS A C 1
ATOM 1738 O O . LYS A 1 219 ? 11.938 5.57 -0.815 1 98.38 219 LYS A O 1
ATOM 1743 N N . LEU A 1 220 ? 9.992 6.727 -0.721 1 98.56 220 LEU A N 1
ATOM 1744 C CA . LEU A 1 220 ? 10.539 7.805 0.091 1 98.56 220 LEU A CA 1
ATOM 1745 C C . LEU A 1 220 ? 11.109 7.27 1.401 1 98.56 220 LEU A C 1
ATOM 1747 O O . LEU A 1 220 ? 12.281 7.492 1.715 1 98.56 220 LEU A O 1
ATOM 1751 N N . THR A 1 221 ? 10.32 6.496 2.137 1 98.62 221 THR A N 1
ATOM 1752 C CA . THR A 1 221 ? 10.766 5.992 3.43 1 98.62 221 THR A CA 1
ATOM 1753 C C . THR A 1 221 ? 11.898 4.984 3.26 1 98.62 221 THR A C 1
ATOM 1755 O O . THR A 1 221 ? 12.859 4.988 4.027 1 98.62 221 THR A O 1
ATOM 1758 N N . HIS A 1 222 ? 11.805 4.184 2.213 1 97.94 222 HIS A N 1
ATOM 1759 C CA . HIS A 1 222 ? 12.82 3.158 1.99 1 97.94 222 HIS A CA 1
ATOM 1760 C C . HIS A 1 222 ? 14.195 3.781 1.76 1 97.94 222 HIS A C 1
ATOM 1762 O O . HIS A 1 222 ? 15.18 3.354 2.357 1 97.94 222 HIS A O 1
ATOM 1768 N N . GLU A 1 223 ? 14.266 4.766 0.928 1 97.38 223 GLU A N 1
ATOM 1769 C CA . GLU A 1 223 ? 15.555 5.375 0.586 1 97.38 223 GLU A CA 1
ATOM 1770 C C . GLU A 1 223 ? 16.125 6.141 1.771 1 97.38 223 GLU A C 1
ATOM 1772 O O . GLU A 1 223 ? 17.344 6.145 1.979 1 97.38 223 GLU A O 1
ATOM 1777 N N . ILE A 1 224 ? 15.281 6.758 2.531 1 97.44 224 ILE A N 1
ATOM 1778 C CA . ILE A 1 224 ? 15.75 7.473 3.713 1 97.44 224 ILE A CA 1
ATOM 1779 C C . ILE A 1 224 ? 16.25 6.477 4.758 1 97.44 224 ILE A C 1
ATOM 1781 O O . ILE A 1 224 ? 17.25 6.715 5.422 1 97.44 224 ILE A O 1
ATOM 1785 N N . GLU A 1 225 ? 15.508 5.34 4.918 1 97.19 225 GLU A N 1
ATOM 1786 C CA . GLU A 1 225 ? 15.969 4.258 5.781 1 97.19 225 GLU A CA 1
ATOM 1787 C C . GLU A 1 225 ? 17.391 3.846 5.445 1 97.19 225 GLU A C 1
ATOM 1789 O O . GLU A 1 225 ? 18.234 3.676 6.336 1 97.19 225 GLU A O 1
ATOM 1794 N N . GLU A 1 226 ? 17.641 3.775 4.176 1 94.25 226 GLU A N 1
ATOM 1795 C CA . GLU A 1 226 ? 18.969 3.354 3.721 1 94.25 226 GLU A CA 1
ATOM 1796 C C . GLU A 1 226 ? 20.047 4.336 4.172 1 94.25 226 GLU A C 1
ATOM 1798 O O . GLU A 1 226 ? 21.094 3.926 4.672 1 94.25 226 GLU A O 1
ATOM 1803 N N . VAL A 1 227 ? 19.781 5.57 4.039 1 95.5 227 VAL A N 1
ATOM 1804 C CA . VAL A 1 227 ? 20.766 6.602 4.379 1 95.5 227 VAL A CA 1
ATOM 1805 C C . VAL A 1 227 ? 20.969 6.637 5.891 1 95.5 227 VAL A C 1
ATOM 1807 O O . VAL A 1 227 ? 22.094 6.797 6.367 1 95.5 227 VAL A O 1
ATOM 1810 N N . TRP A 1 228 ? 19.922 6.441 6.629 1 95.38 228 TRP A N 1
ATOM 1811 C CA . TRP A 1 228 ? 19.969 6.598 8.078 1 95.38 228 TRP A CA 1
ATOM 1812 C C . TRP A 1 228 ? 20.281 5.266 8.758 1 95.38 228 TRP A C 1
ATOM 1814 O O . TRP A 1 228 ? 20.203 5.156 9.984 1 95.38 228 TRP A O 1
ATOM 1824 N N . GLY A 1 229 ? 20.547 4.215 8.008 1 93.44 229 GLY A N 1
ATOM 1825 C CA . GLY A 1 229 ? 21.031 2.953 8.539 1 93.44 229 GLY A CA 1
ATOM 1826 C C . GLY A 1 229 ? 19.953 2.111 9.18 1 93.44 229 GLY A C 1
ATOM 1827 O O . GLY A 1 229 ? 20.188 1.413 10.164 1 93.44 229 GLY A O 1
ATOM 1828 N N . ILE A 1 230 ? 18.734 2.33 8.648 1 93.44 230 ILE A N 1
ATOM 1829 C CA . ILE A 1 230 ? 17.594 1.542 9.125 1 93.44 230 ILE A CA 1
ATOM 1830 C C . ILE A 1 230 ? 17.297 0.422 8.125 1 93.44 230 ILE A C 1
ATOM 1832 O O . ILE A 1 230 ? 16.875 0.683 6.996 1 93.44 230 ILE A O 1
ATOM 1836 N N . PHE A 1 231 ? 17.609 -0.8 8.484 1 85.94 231 PHE A N 1
ATOM 1837 C CA . PHE A 1 231 ? 17.406 -1.898 7.547 1 85.94 231 PHE A CA 1
ATOM 1838 C C . PHE A 1 231 ? 16.797 -3.107 8.242 1 85.94 231 PHE A C 1
ATOM 1840 O O . PHE A 1 231 ? 17.078 -3.359 9.414 1 85.94 231 PHE A O 1
ATOM 1847 N N . MET B 1 1 ? -6.816 -66.938 -47.5 1 27.44 1 MET B N 1
ATOM 1848 C CA . MET B 1 1 ? -6.727 -65.5 -47.719 1 27.44 1 MET B CA 1
ATOM 1849 C C . MET B 1 1 ? -6.363 -64.75 -46.438 1 27.44 1 MET B C 1
ATOM 1851 O O . MET B 1 1 ? -7.145 -64.75 -45.5 1 27.44 1 MET B O 1
ATOM 1855 N N . LYS B 1 2 ? -5.008 -64.625 -46.094 1 31.55 2 LYS B N 1
ATOM 1856 C CA . LYS B 1 2 ? -4.191 -64.25 -44.969 1 31.55 2 LYS B CA 1
ATOM 1857 C C . LYS B 1 2 ? -4.363 -62.75 -44.688 1 31.55 2 LYS B C 1
ATOM 1859 O O . LYS B 1 2 ? -3.941 -61.906 -45.5 1 31.55 2 LYS B O 1
ATOM 1864 N N . ARG B 1 3 ? -5.551 -62.312 -44.125 1 33.81 3 ARG B N 1
ATOM 1865 C CA . ARG B 1 3 ? -5.836 -60.906 -43.844 1 33.81 3 ARG B CA 1
ATOM 1866 C C . ARG B 1 3 ? -4.746 -60.312 -42.969 1 33.81 3 ARG B C 1
ATOM 1868 O O . ARG B 1 3 ? -4.473 -60.812 -41.875 1 33.81 3 ARG B O 1
ATOM 1875 N N . LYS B 1 4 ? -3.752 -59.625 -43.562 1 33.31 4 LYS B N 1
ATOM 1876 C CA . LYS B 1 4 ? -2.674 -58.781 -43.031 1 33.31 4 LYS B CA 1
ATOM 1877 C C . LYS B 1 4 ? -3.207 -57.75 -42.031 1 33.31 4 LYS B C 1
ATOM 1879 O O . LYS B 1 4 ? -4.004 -56.875 -42.406 1 33.31 4 LYS B O 1
ATOM 1884 N N . ASN B 1 5 ? -3.506 -58.156 -40.75 1 29.06 5 ASN B N 1
ATOM 1885 C CA . ASN B 1 5 ? -3.924 -57.312 -39.625 1 29.06 5 ASN B CA 1
ATOM 1886 C C . ASN B 1 5 ? -2.918 -56.219 -39.344 1 29.06 5 ASN B C 1
ATOM 1888 O O . ASN B 1 5 ? -1.874 -56.438 -38.75 1 29.06 5 ASN B O 1
ATOM 1892 N N . LYS B 1 6 ? -2.643 -55.25 -40.344 1 31.5 6 LYS B N 1
ATOM 1893 C CA . LYS B 1 6 ? -1.757 -54.125 -40.125 1 31.5 6 LYS B CA 1
ATOM 1894 C C . LYS B 1 6 ? -2.158 -53.344 -38.875 1 31.5 6 LYS B C 1
ATOM 1896 O O . LYS B 1 6 ? -3.275 -52.812 -38.781 1 31.5 6 LYS B O 1
ATOM 1901 N N . SER B 1 7 ? -1.704 -53.719 -37.688 1 30.17 7 SER B N 1
ATOM 1902 C CA . SER B 1 7 ? -1.777 -53.031 -36.406 1 30.17 7 SER B CA 1
ATOM 1903 C C . SER B 1 7 ? -1.249 -51.594 -36.531 1 30.17 7 SER B C 1
ATOM 1905 O O . SER B 1 7 ? -0.07 -51.406 -36.812 1 30.17 7 SER B O 1
ATOM 1907 N N . ASP B 1 8 ? -1.975 -50.594 -37.125 1 29.81 8 ASP B N 1
ATOM 1908 C CA . ASP B 1 8 ? -1.65 -49.188 -37.156 1 29.81 8 ASP B CA 1
ATOM 1909 C C . ASP B 1 8 ? -1.396 -48.656 -35.75 1 29.81 8 ASP B C 1
ATOM 1911 O O . ASP B 1 8 ? -2.322 -48.562 -34.938 1 29.81 8 ASP B O 1
ATOM 1915 N N . ALA B 1 9 ? -0.26 -48.969 -35.094 1 30.41 9 ALA B N 1
ATOM 1916 C CA . ALA B 1 9 ? 0.245 -48.344 -33.875 1 30.41 9 ALA B CA 1
ATOM 1917 C C . ALA B 1 9 ? 0.187 -46.812 -34 1 30.41 9 ALA B C 1
ATOM 1919 O O . ALA B 1 9 ? 0.861 -46.219 -34.844 1 30.41 9 ALA B O 1
ATOM 1920 N N . TYR B 1 10 ? -0.944 -46.094 -33.719 1 30.28 10 TYR B N 1
ATOM 1921 C CA . TYR B 1 10 ? -1.084 -44.656 -33.469 1 30.28 10 TYR B CA 1
ATOM 1922 C C . TYR B 1 10 ? 0.047 -44.156 -32.594 1 30.28 10 TYR B C 1
ATOM 1924 O O . TYR B 1 10 ? 0.278 -44.656 -31.5 1 30.28 10 TYR B O 1
ATOM 1932 N N . ASP B 1 11 ? 1.133 -43.656 -33.156 1 31.22 11 ASP B N 1
ATOM 1933 C CA . ASP B 1 11 ? 2.215 -42.938 -32.5 1 31.22 11 ASP B CA 1
ATOM 1934 C C . ASP B 1 11 ? 1.663 -41.875 -31.547 1 31.22 11 ASP B C 1
ATOM 1936 O O . ASP B 1 11 ? 1.132 -40.875 -32 1 31.22 11 ASP B O 1
ATOM 1940 N N . MET B 1 12 ? 0.924 -42.156 -30.422 1 28.97 12 MET B N 1
ATOM 1941 C CA . MET B 1 12 ? 0.411 -41.344 -29.328 1 28.97 12 MET B CA 1
ATOM 1942 C C . MET B 1 12 ? 1.467 -40.344 -28.859 1 28.97 12 MET B C 1
ATOM 1944 O O . MET B 1 12 ? 1.226 -39.562 -27.922 1 28.97 12 MET B O 1
ATOM 1948 N N . THR B 1 13 ? 2.775 -40.531 -29.109 1 31.27 13 THR B N 1
ATOM 1949 C CA . THR B 1 13 ? 3.701 -39.875 -28.203 1 31.27 13 THR B CA 1
ATOM 1950 C C . THR B 1 13 ? 3.762 -38.375 -28.531 1 31.27 13 THR B C 1
ATOM 1952 O O . THR B 1 13 ? 4.594 -37.656 -27.984 1 31.27 13 THR B O 1
ATOM 1955 N N . THR B 1 14 ? 3.264 -37.875 -29.672 1 34.5 14 THR B N 1
ATOM 1956 C CA . THR B 1 14 ? 3.594 -36.469 -29.828 1 34.5 14 THR B CA 1
ATOM 1957 C C . THR B 1 14 ? 2.877 -35.625 -28.781 1 34.5 14 THR B C 1
ATOM 1959 O O . THR B 1 14 ? 1.731 -35.219 -28.984 1 34.5 14 THR B O 1
ATOM 1962 N N . ALA B 1 15 ? 2.732 -36.062 -27.594 1 32.81 15 ALA B N 1
ATOM 1963 C CA . ALA B 1 15 ? 2.16 -35.094 -26.641 1 32.81 15 ALA B CA 1
ATOM 1964 C C . ALA B 1 15 ? 2.787 -33.719 -26.812 1 32.81 15 ALA B C 1
ATOM 1966 O O . ALA B 1 15 ? 4.012 -33.594 -26.797 1 32.81 15 ALA B O 1
ATOM 1967 N N . ARG B 1 16 ? 2.25 -32.812 -27.516 1 32.94 16 ARG B N 1
ATOM 1968 C CA . ARG B 1 16 ? 2.533 -31.375 -27.562 1 32.94 16 ARG B CA 1
ATOM 1969 C C . ARG B 1 16 ? 2.924 -30.844 -26.188 1 32.94 16 ARG B C 1
ATOM 1971 O O . ARG B 1 16 ? 2.104 -30.812 -25.266 1 32.94 16 ARG B O 1
ATOM 1978 N N . GLN B 1 17 ? 4.086 -31.109 -25.656 1 35.12 17 GLN B N 1
ATOM 1979 C CA . GLN B 1 17 ? 4.59 -30.344 -24.531 1 35.12 17 GLN B CA 1
ATOM 1980 C C . GLN B 1 17 ? 4.184 -28.875 -24.656 1 35.12 17 GLN B C 1
ATOM 1982 O O . GLN B 1 17 ? 4.523 -28.203 -25.625 1 35.12 17 GLN B O 1
ATOM 1987 N N . SER B 1 18 ? 2.994 -28.438 -24.5 1 36.91 18 SER B N 1
ATOM 1988 C CA . SER B 1 18 ? 2.631 -27.031 -24.359 1 36.91 18 SER B CA 1
ATOM 1989 C C . SER B 1 18 ? 3.836 -26.188 -23.969 1 36.91 18 SER B C 1
ATOM 1991 O O . SER B 1 18 ? 4.531 -26.5 -23 1 36.91 18 SER B O 1
ATOM 1993 N N . LYS B 1 19 ? 4.652 -25.672 -24.859 1 39.97 19 LYS B N 1
ATOM 1994 C CA . LYS B 1 19 ? 5.785 -24.766 -24.703 1 39.97 19 LYS B CA 1
ATOM 1995 C C . LYS B 1 19 ? 5.562 -23.781 -23.562 1 39.97 19 LYS B C 1
ATOM 1997 O O . LYS B 1 19 ? 4.727 -22.875 -23.656 1 39.97 19 LYS B O 1
ATOM 2002 N N . ILE B 1 20 ? 5.527 -24.125 -22.359 1 45.06 20 ILE B N 1
ATOM 2003 C CA . ILE B 1 20 ? 5.574 -23.172 -21.25 1 45.06 20 ILE B CA 1
ATOM 2004 C C . ILE B 1 20 ? 6.43 -21.969 -21.656 1 45.06 20 ILE B C 1
ATOM 2006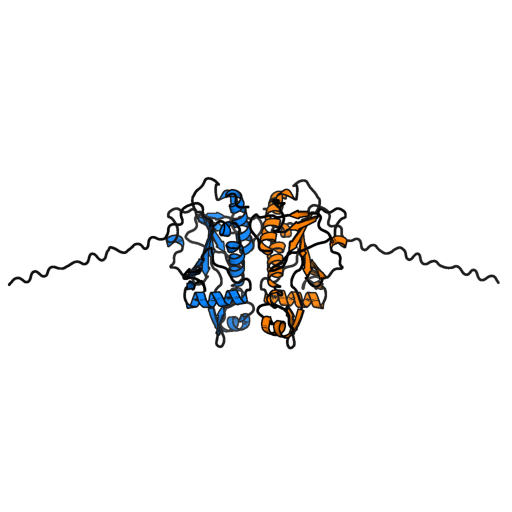 O O . ILE B 1 20 ? 7.582 -22.125 -22.062 1 45.06 20 ILE B O 1
ATOM 2010 N N . ARG B 1 21 ? 5.836 -20.938 -22.297 1 50.72 21 ARG B N 1
ATOM 2011 C CA . ARG B 1 21 ? 6.531 -19.688 -22.547 1 50.72 21 ARG B CA 1
ATOM 2012 C C . ARG B 1 21 ? 7.57 -19.406 -21.469 1 50.72 21 ARG B C 1
ATOM 2014 O O . ARG B 1 21 ? 7.219 -19.188 -20.297 1 50.72 21 ARG B O 1
ATOM 2021 N N . LYS B 1 22 ? 8.773 -19.906 -21.656 1 58.84 22 LYS B N 1
ATOM 2022 C CA . LYS B 1 22 ? 9.914 -19.75 -20.766 1 58.84 22 LYS B CA 1
ATOM 2023 C C . LYS B 1 22 ? 10.25 -18.281 -20.531 1 58.84 22 LYS B C 1
ATOM 2025 O O . LYS B 1 22 ? 10.352 -17.516 -21.5 1 58.84 22 LYS B O 1
ATOM 2030 N N . ILE B 1 23 ? 9.852 -17.719 -19.375 1 71 23 ILE B N 1
ATOM 2031 C CA . ILE B 1 23 ? 10.359 -16.406 -18.969 1 71 23 ILE B CA 1
ATOM 2032 C C . ILE B 1 23 ? 11.852 -16.328 -19.266 1 71 23 ILE B C 1
ATOM 2034 O O . ILE B 1 23 ? 12.633 -17.156 -18.781 1 71 23 ILE B O 1
ATOM 2038 N N . GLU B 1 24 ? 12.188 -15.562 -20.391 1 74.75 24 GLU B N 1
ATOM 2039 C CA . GLU B 1 24 ? 13.586 -15.383 -20.766 1 74.75 24 GLU B CA 1
ATOM 2040 C C . GLU B 1 24 ? 14.086 -13.984 -20.391 1 74.75 24 GLU B C 1
ATOM 2042 O O . GLU B 1 24 ? 13.328 -13.016 -20.453 1 74.75 24 GLU B O 1
ATOM 2047 N N . GLY B 1 25 ? 15.258 -13.953 -19.812 1 86.44 25 GLY B N 1
ATOM 2048 C CA . GLY B 1 25 ? 15.906 -12.688 -19.5 1 86.44 25 GLY B CA 1
ATOM 2049 C C . GLY B 1 25 ? 15.656 -12.219 -18.078 1 86.44 25 GLY B C 1
ATOM 2050 O O . GLY B 1 25 ? 15.094 -12.953 -17.266 1 86.44 25 GLY B O 1
ATOM 2051 N N . LYS B 1 26 ? 16.234 -11.102 -17.766 1 92.38 26 LYS B N 1
ATOM 2052 C CA . LYS B 1 26 ? 16.109 -10.555 -16.422 1 92.38 26 LYS B CA 1
ATOM 2053 C C . LYS B 1 26 ? 14.656 -10.203 -16.094 1 92.38 26 LYS B C 1
ATOM 2055 O O . LYS B 1 26 ? 14.023 -9.445 -16.844 1 92.38 26 LYS B O 1
ATOM 2060 N N . LYS B 1 27 ? 14.133 -10.852 -15.141 1 96.5 27 LYS B N 1
ATOM 2061 C CA . LYS B 1 27 ? 12.758 -10.688 -14.672 1 96.5 27 LYS B CA 1
ATOM 2062 C C . LYS B 1 27 ? 12.641 -11.047 -13.195 1 96.5 27 LYS B C 1
ATOM 2064 O O . LYS B 1 27 ? 13.203 -12.047 -12.742 1 96.5 27 LYS B O 1
ATOM 2069 N N . LEU B 1 28 ? 12.023 -10.195 -12.492 1 98 28 LEU B N 1
ATOM 2070 C CA . LEU B 1 28 ? 11.609 -10.578 -11.148 1 98 28 LEU B CA 1
ATOM 2071 C C . LEU B 1 28 ? 10.258 -11.273 -11.164 1 98 28 LEU B C 1
ATOM 2073 O O . LEU B 1 28 ? 9.266 -10.703 -11.633 1 98 28 LEU B O 1
ATOM 2077 N N . ILE B 1 29 ? 10.258 -12.484 -10.789 1 98.62 29 ILE B N 1
ATOM 2078 C CA . ILE B 1 29 ? 9.016 -13.227 -10.609 1 98.62 29 ILE B CA 1
ATOM 2079 C C . ILE B 1 29 ? 8.609 -13.219 -9.141 1 98.62 29 ILE B C 1
ATOM 2081 O O . ILE B 1 29 ? 9.375 -13.672 -8.281 1 98.62 29 ILE B O 1
ATOM 2085 N N . VAL B 1 30 ? 7.438 -12.664 -8.859 1 98.94 30 VAL B N 1
ATOM 2086 C CA . VAL B 1 30 ? 6.93 -12.648 -7.492 1 98.94 30 VAL B CA 1
ATOM 2087 C C . VAL B 1 30 ? 5.746 -13.609 -7.375 1 98.94 30 VAL B C 1
ATOM 2089 O O . VAL B 1 30 ? 4.812 -13.555 -8.18 1 98.94 30 VAL B O 1
ATOM 2092 N N . VAL B 1 31 ? 5.805 -14.461 -6.438 1 98.94 31 VAL B N 1
ATOM 2093 C CA . VAL B 1 31 ? 4.676 -15.32 -6.098 1 98.94 31 VAL B CA 1
ATOM 2094 C C . VAL B 1 31 ? 4.129 -14.93 -4.723 1 98.94 31 VAL B C 1
ATOM 2096 O O . VAL B 1 31 ? 4.84 -15.008 -3.721 1 98.94 31 VAL B O 1
ATOM 2099 N N . LEU B 1 32 ? 2.9 -14.477 -4.676 1 98.94 32 LEU B N 1
ATOM 2100 C CA . LEU B 1 32 ? 2.205 -14.281 -3.408 1 98.94 32 LEU B CA 1
ATOM 2101 C C . LEU B 1 32 ? 1.564 -15.578 -2.932 1 98.94 32 LEU B C 1
ATOM 2103 O O . LEU B 1 32 ? 0.691 -16.125 -3.605 1 98.94 32 LEU B O 1
ATOM 2107 N N . GLU B 1 33 ? 1.988 -16.031 -1.776 1 98.88 33 GLU B N 1
ATOM 2108 C CA . GLU B 1 33 ? 1.582 -17.359 -1.318 1 98.88 33 GLU B CA 1
ATOM 2109 C C . GLU B 1 33 ? 0.558 -17.266 -0.191 1 98.88 33 GLU B C 1
ATOM 2111 O O . GLU B 1 33 ? 0.614 -16.344 0.629 1 98.88 33 GLU B O 1
ATOM 2116 N N . ASP B 1 34 ? -0.348 -18.188 -0.143 1 98.56 34 ASP B N 1
ATOM 2117 C CA . ASP B 1 34 ? -1.305 -18.438 0.931 1 98.56 34 ASP B CA 1
ATOM 2118 C C . ASP B 1 34 ? -2.277 -17.266 1.075 1 98.56 34 ASP B C 1
ATOM 2120 O O . ASP B 1 34 ? -2.678 -16.922 2.188 1 98.56 34 ASP B O 1
ATOM 2124 N N . CYS B 1 35 ? -2.594 -16.703 -0.058 1 98.81 35 CYS B N 1
ATOM 2125 C CA . CYS B 1 35 ? -3.477 -15.539 -0.043 1 98.81 35 CYS B CA 1
ATOM 2126 C C . CYS B 1 35 ? -4.895 -15.938 0.345 1 98.81 35 CYS B C 1
ATOM 2128 O O . CYS B 1 35 ? -5.441 -16.906 -0.187 1 98.81 35 CYS B O 1
ATOM 2130 N N . SER B 1 36 ? -5.449 -15.227 1.271 1 98.31 36 SER B N 1
ATOM 2131 C CA . SER B 1 36 ? -6.855 -15.438 1.606 1 98.31 36 SER B CA 1
ATOM 2132 C C . SER B 1 36 ? -7.77 -14.891 0.517 1 98.31 36 SER B C 1
ATOM 2134 O O . SER B 1 36 ? -7.844 -13.672 0.314 1 98.31 36 SER B O 1
ATOM 2136 N N . LEU B 1 37 ? -8.367 -15.742 -0.224 1 98.62 37 LEU B N 1
ATOM 2137 C CA . LEU B 1 37 ? -9.289 -15.391 -1.297 1 98.62 37 LEU B CA 1
ATOM 2138 C C . LEU B 1 37 ? -10.312 -16.5 -1.52 1 98.62 37 LEU B C 1
ATOM 2140 O O . LEU B 1 37 ? -10.023 -17.484 -2.209 1 98.62 37 LEU B O 1
ATOM 2144 N N . GLU B 1 38 ? -11.445 -16.359 -0.929 1 98.12 38 GLU B N 1
ATOM 2145 C CA . GLU B 1 38 ? -12.5 -17.359 -0.997 1 98.12 38 GLU B CA 1
ATOM 2146 C C . GLU B 1 38 ? -13.844 -16.719 -1.323 1 98.12 38 GLU B C 1
ATOM 2148 O O . GLU B 1 38 ? -14.203 -15.68 -0.75 1 98.12 38 GLU B O 1
ATOM 2153 N N . SER B 1 39 ? -14.477 -17.266 -2.283 1 97.81 39 SER B N 1
ATOM 2154 C CA . SER B 1 39 ? -15.812 -16.797 -2.645 1 97.81 39 SER B CA 1
ATOM 2155 C C . SER B 1 39 ? -16.891 -17.719 -2.096 1 97.81 39 SER B C 1
ATOM 2157 O O . SER B 1 39 ? -16.688 -18.938 -2.01 1 97.81 39 SER B O 1
ATOM 2159 N N . ASP B 1 40 ? -17.938 -17.172 -1.663 1 97.31 40 ASP B N 1
ATOM 2160 C CA . ASP B 1 40 ? -19.109 -17.938 -1.228 1 97.31 40 ASP B CA 1
ATOM 2161 C C . ASP B 1 40 ? -20.406 -17.172 -1.482 1 97.31 40 ASP B C 1
ATOM 2163 O O . ASP B 1 40 ? -20.375 -15.961 -1.729 1 97.31 40 ASP B O 1
ATOM 2167 N N . LYS B 1 41 ? -21.469 -17.906 -1.464 1 96.62 41 LYS B N 1
ATOM 2168 C CA . LYS B 1 41 ? -22.766 -17.297 -1.671 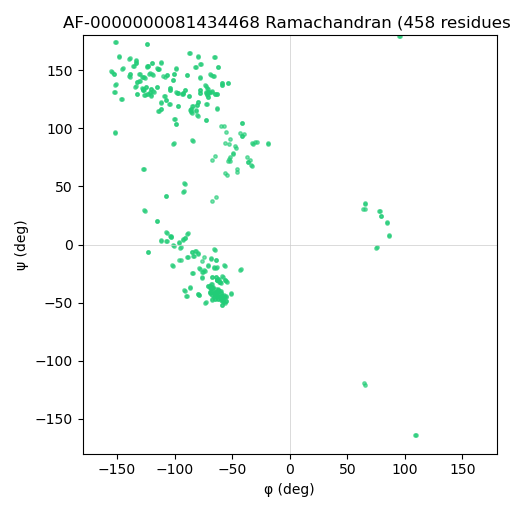1 96.62 41 LYS B CA 1
ATOM 2169 C C . LYS B 1 41 ? -23.344 -16.75 -0.361 1 96.62 41 LYS B C 1
ATOM 2171 O O . LYS B 1 41 ? -23.562 -17.516 0.582 1 96.62 41 LYS B O 1
ATOM 2176 N N . VAL B 1 42 ? -23.484 -15.508 -0.269 1 95.5 42 VAL B N 1
ATOM 2177 C CA . VAL B 1 42 ? -24.125 -14.844 0.852 1 95.5 42 VAL B CA 1
ATOM 2178 C C . VAL B 1 42 ? -25.422 -14.164 0.374 1 95.5 42 VAL B C 1
ATOM 2180 O O . VAL B 1 42 ? -25.359 -13.195 -0.391 1 95.5 42 VAL B O 1
ATOM 2183 N N . GLY B 1 43 ? -26.547 -14.656 0.88 1 93.38 43 GLY B N 1
ATOM 2184 C CA . GLY B 1 43 ? -27.797 -14.242 0.266 1 93.38 43 GLY B CA 1
ATOM 2185 C C . GLY B 1 43 ? -27.938 -14.719 -1.169 1 93.38 43 GLY B C 1
ATOM 2186 O O . GLY B 1 43 ? -27.844 -15.914 -1.447 1 93.38 43 GLY B O 1
ATOM 2187 N N . ASN B 1 44 ? -28.094 -13.734 -2.094 1 94.25 44 ASN B N 1
ATOM 2188 C CA . ASN B 1 44 ? -28.312 -14.102 -3.49 1 94.25 44 ASN B CA 1
ATOM 2189 C C . ASN B 1 44 ? -27.078 -13.836 -4.344 1 94.25 44 ASN B C 1
ATOM 2191 O O . ASN B 1 44 ? -27.094 -14.055 -5.555 1 94.25 44 ASN B O 1
ATOM 2195 N N . ASN B 1 45 ? -26 -13.375 -3.662 1 95.75 45 ASN B N 1
ATOM 2196 C CA . ASN B 1 45 ? -24.828 -12.984 -4.434 1 95.75 45 ASN B CA 1
ATOM 2197 C C . ASN B 1 45 ? -23.562 -13.711 -3.963 1 95.75 45 ASN B C 1
ATOM 2199 O O . ASN B 1 45 ? -23.453 -14.047 -2.783 1 95.75 45 ASN B O 1
ATOM 2203 N N . TYR B 1 46 ? -22.734 -14.023 -4.949 1 97.5 46 TYR B N 1
ATOM 2204 C CA . TYR B 1 46 ? -21.391 -14.484 -4.59 1 97.5 46 TYR B CA 1
ATOM 2205 C C . TYR B 1 46 ? -20.5 -13.305 -4.195 1 97.5 46 TYR B C 1
ATOM 2207 O O . TYR B 1 46 ? -20.516 -12.266 -4.855 1 97.5 46 TYR B O 1
ATOM 2215 N N . VAL B 1 47 ? -19.812 -13.508 -3.08 1 98.06 47 VAL B N 1
ATOM 2216 C CA . VAL B 1 47 ? -18.938 -12.453 -2.584 1 98.06 47 VAL B CA 1
ATOM 2217 C C . VAL B 1 47 ? -17.578 -13.055 -2.191 1 98.06 47 VAL B C 1
ATOM 2219 O O . VAL B 1 47 ? -17.453 -14.273 -2.049 1 98.06 47 VAL B O 1
ATOM 2222 N N . ILE B 1 48 ? -16.594 -12.211 -2.195 1 98.5 48 ILE B N 1
ATOM 2223 C CA . ILE B 1 48 ? -15.344 -12.586 -1.547 1 98.5 48 ILE B CA 1
ATOM 2224 C C . ILE B 1 48 ? -15.469 -12.398 -0.037 1 98.5 48 ILE B C 1
ATOM 2226 O O . ILE B 1 48 ? -15.766 -11.305 0.437 1 98.5 48 ILE B O 1
ATOM 2230 N N . LEU B 1 49 ? -15.242 -13.484 0.71 1 98.12 49 LEU B N 1
ATOM 2231 C CA . LEU B 1 49 ? -15.406 -13.445 2.16 1 98.12 49 LEU B CA 1
ATOM 2232 C C . LEU B 1 49 ? -14.297 -12.625 2.807 1 98.12 49 LEU B C 1
ATOM 2234 O O . LEU B 1 49 ? -13.125 -12.773 2.461 1 98.12 49 LEU B O 1
ATOM 2238 N N . SER B 1 50 ? -14.68 -11.719 3.668 1 97.44 50 SER B N 1
ATOM 2239 C CA . SER B 1 50 ? -13.727 -10.891 4.395 1 97.44 50 SER B CA 1
ATOM 2240 C C . SER B 1 50 ? -14.094 -10.789 5.871 1 97.44 50 SER B C 1
ATOM 2242 O O . SER B 1 50 ? -15.258 -10.953 6.238 1 97.44 50 SER B O 1
ATOM 2244 N N . SER B 1 51 ? -13.117 -10.562 6.688 1 95.25 51 SER B N 1
ATOM 2245 C CA . SER B 1 51 ? -13.258 -10.562 8.141 1 95.25 51 SER B CA 1
ATOM 2246 C C . SER B 1 51 ? -14.25 -9.5 8.594 1 95.25 51 SER B C 1
ATOM 2248 O O . SER B 1 51 ? -15 -9.711 9.547 1 95.25 51 SER B O 1
ATOM 2250 N N . ASP B 1 52 ? -14.367 -8.422 7.945 1 91.5 52 ASP B N 1
ATOM 2251 C CA . ASP B 1 52 ? -15.188 -7.305 8.406 1 91.5 52 ASP B CA 1
ATOM 2252 C C . ASP B 1 52 ? -16.625 -7.426 7.895 1 91.5 52 ASP B C 1
ATOM 2254 O O . ASP B 1 52 ? -17.562 -7.383 8.68 1 91.5 52 ASP B O 1
ATOM 2258 N N . LYS B 1 53 ? -16.734 -7.746 6.672 1 93.62 53 LYS B N 1
ATOM 2259 C CA . LYS B 1 53 ? -18.047 -7.688 6.023 1 93.62 53 LYS B CA 1
ATOM 2260 C C . LYS B 1 53 ? -18.844 -8.969 6.27 1 93.62 53 LYS B C 1
ATOM 2262 O O . LYS B 1 53 ? -20.078 -8.953 6.266 1 93.62 53 LYS B O 1
ATOM 2267 N N . HIS B 1 54 ? -18.094 -9.969 6.52 1 97.5 54 HIS B N 1
ATOM 2268 C CA . HIS B 1 54 ? -18.781 -11.258 6.566 1 97.5 54 HIS B CA 1
ATOM 2269 C C . HIS B 1 54 ? -18.5 -11.977 7.879 1 97.5 54 HIS B C 1
ATOM 2271 O O . HIS B 1 54 ? -18.438 -13.211 7.91 1 97.5 54 HIS B O 1
ATOM 2277 N N . ARG B 1 55 ? -18.25 -11.273 8.906 1 96.56 55 ARG B N 1
ATOM 2278 C CA . ARG B 1 55 ? -17.891 -11.82 10.203 1 96.56 55 ARG B CA 1
ATOM 2279 C C . ARG B 1 55 ? -18.938 -12.789 10.711 1 96.56 55 ARG B C 1
ATOM 2281 O O . ARG B 1 55 ? -18.625 -13.93 11.07 1 96.56 55 ARG B O 1
ATOM 2288 N N . GLN B 1 56 ? -20.219 -12.367 10.695 1 96.62 56 GLN B N 1
ATOM 2289 C CA . GLN B 1 56 ? -21.297 -13.203 11.219 1 96.62 56 GLN B CA 1
ATOM 2290 C C . GLN B 1 56 ? -21.469 -14.461 10.375 1 96.62 56 GLN B C 1
ATOM 2292 O O . GLN B 1 56 ? -21.688 -15.555 10.914 1 96.62 56 GLN B O 1
ATOM 2297 N N . PHE B 1 57 ? -21.453 -14.266 9.133 1 97.19 57 PHE B N 1
ATOM 2298 C CA . PHE B 1 57 ? -21.562 -15.398 8.219 1 97.19 57 PHE B CA 1
ATOM 2299 C C . PHE B 1 57 ? -20.484 -16.438 8.5 1 97.19 57 PHE B C 1
ATOM 2301 O O . PHE B 1 57 ? -20.766 -17.625 8.578 1 97.19 57 PHE B O 1
ATOM 2308 N N . LEU B 1 58 ? -19.266 -15.977 8.711 1 97.88 58 LEU B N 1
ATOM 2309 C CA . LEU B 1 58 ? -18.125 -16.844 8.945 1 97.88 58 LEU B CA 1
ATOM 2310 C C . LEU B 1 58 ? -18.234 -17.547 10.297 1 97.88 58 LEU B C 1
ATOM 2312 O O . LEU B 1 58 ? -17.969 -18.75 10.406 1 97.88 58 LEU B O 1
ATOM 2316 N N . LEU B 1 59 ? -18.641 -16.828 11.273 1 97.44 59 LEU B N 1
ATOM 2317 C CA . LEU B 1 59 ? -18.812 -17.391 12.609 1 97.44 59 LEU B CA 1
ATOM 2318 C C . LEU B 1 59 ? -19.875 -18.484 12.602 1 97.44 59 LEU B C 1
ATOM 2320 O O . LEU B 1 59 ? -19.703 -19.516 13.258 1 97.44 59 LEU B O 1
ATOM 2324 N N . LYS B 1 60 ? -20.906 -18.281 11.859 1 97.31 60 LYS B N 1
ATOM 2325 C CA . LYS B 1 60 ? -21.969 -19.281 11.742 1 97.31 60 LYS B CA 1
ATOM 2326 C C . LYS B 1 60 ? -21.453 -20.578 11.117 1 97.31 60 LYS B C 1
ATOM 2328 O O . LYS B 1 60 ? -21.969 -21.656 11.398 1 97.31 60 LYS B O 1
ATOM 2333 N N . GLN B 1 61 ? -20.516 -20.438 10.312 1 96.56 61 GLN B N 1
ATOM 2334 C CA . GLN B 1 61 ? -19.906 -21.594 9.656 1 96.56 61 GLN B CA 1
ATOM 2335 C C . GLN B 1 61 ? -18.734 -22.125 10.469 1 96.56 61 GLN B C 1
ATOM 2337 O O . GLN B 1 61 ? -17.953 -22.953 9.977 1 96.56 61 GLN B O 1
ATOM 2342 N N . HIS B 1 62 ? -18.5 -21.578 11.648 1 97.06 62 HIS B N 1
ATOM 2343 C CA . HIS B 1 62 ? -17.453 -21.984 12.57 1 97.06 62 HIS B CA 1
ATOM 2344 C C . HIS B 1 62 ? -16.062 -21.719 11.969 1 97.06 62 HIS B C 1
ATOM 2346 O O . HIS B 1 62 ? -15.148 -22.531 12.133 1 97.06 62 HIS B O 1
ATOM 2352 N N . LYS B 1 63 ? -16.047 -20.75 11.203 1 96.81 63 LYS B N 1
ATOM 2353 C CA . LYS B 1 63 ? -14.789 -20.281 10.641 1 96.81 63 LYS B CA 1
ATOM 2354 C C . LYS B 1 63 ? -14.273 -19.062 11.391 1 96.81 63 LYS B C 1
ATOM 2356 O O . LYS B 1 63 ? -15.062 -18.266 11.906 1 96.81 63 LYS B O 1
ATOM 2361 N N . ASP B 1 64 ? -12.992 -18.953 11.484 1 96.5 64 ASP B N 1
ATOM 2362 C CA . ASP B 1 64 ? -12.375 -17.781 12.125 1 96.5 64 ASP B CA 1
ATOM 2363 C C . ASP B 1 64 ? -12.336 -16.594 11.172 1 96.5 64 ASP B C 1
ATOM 2365 O O . ASP B 1 64 ? -11.539 -16.578 10.227 1 96.5 64 ASP B O 1
ATOM 2369 N N . PRO B 1 65 ? -13.078 -15.594 11.414 1 96.44 65 PRO B N 1
ATOM 2370 C CA . PRO B 1 65 ? -13.141 -14.453 10.492 1 96.44 65 PRO B CA 1
ATOM 2371 C C . PRO B 1 65 ? -11.781 -13.797 10.281 1 96.44 65 PRO B C 1
ATOM 2373 O O . PRO B 1 65 ? -11.531 -13.234 9.211 1 96.44 65 PRO B O 1
ATOM 2376 N N . MET B 1 66 ? -10.875 -13.867 11.211 1 94.88 66 MET B N 1
ATOM 2377 C CA . MET B 1 66 ? -9.594 -13.18 11.156 1 94.88 66 MET B CA 1
ATOM 2378 C C . MET B 1 66 ? -8.703 -13.781 10.07 1 94.88 66 MET B C 1
ATOM 2380 O O . MET B 1 66 ? -7.703 -13.172 9.672 1 94.88 66 MET B O 1
ATOM 2384 N N . LYS B 1 67 ? -9.055 -14.891 9.539 1 95.94 67 LYS B N 1
ATOM 2385 C CA . LYS B 1 67 ? -8.273 -15.57 8.508 1 95.94 67 LYS B CA 1
ATOM 2386 C C . LYS B 1 67 ? -8.688 -15.102 7.113 1 95.94 67 LYS B C 1
ATOM 2388 O O . LYS B 1 67 ? -8.023 -15.422 6.125 1 95.94 67 LYS B O 1
ATOM 2393 N N . TYR B 1 68 ? -9.734 -14.391 7.012 1 97.88 68 TYR B N 1
ATOM 2394 C CA . TYR B 1 68 ? -10.258 -13.938 5.73 1 97.88 68 TYR B CA 1
ATOM 2395 C C . TYR B 1 68 ? -9.883 -12.484 5.465 1 97.88 68 TYR B C 1
ATOM 2397 O O . TYR B 1 68 ? -10.633 -11.57 5.805 1 97.88 68 TYR B O 1
ATOM 2405 N N . ARG B 1 69 ? -8.672 -12.352 4.875 1 98.19 69 ARG B N 1
ATOM 2406 C CA . ARG B 1 69 ? -8.086 -11.031 4.676 1 98.19 69 ARG B CA 1
ATOM 2407 C C . ARG B 1 69 ? -7.684 -10.82 3.221 1 98.19 69 ARG B C 1
ATOM 2409 O O . ARG B 1 69 ? -6.504 -10.625 2.92 1 98.19 69 ARG B O 1
ATOM 2416 N N . PRO B 1 70 ? -8.703 -10.805 2.301 1 98.62 70 PRO B N 1
ATOM 2417 C CA . PRO B 1 70 ? -8.375 -10.586 0.89 1 98.62 70 PRO B CA 1
ATOM 2418 C C . PRO B 1 70 ? -7.766 -9.211 0.631 1 98.62 70 PRO B C 1
ATOM 2420 O O . PRO B 1 70 ? -7.199 -8.977 -0.438 1 98.62 70 PRO B O 1
ATOM 2423 N N . ASP B 1 71 ? -7.863 -8.312 1.609 1 98.38 71 ASP B N 1
ATOM 2424 C CA . ASP B 1 71 ? -7.305 -6.973 1.476 1 98.38 71 ASP B CA 1
ATOM 2425 C C . ASP B 1 71 ? -5.781 -7.023 1.343 1 98.38 71 ASP B C 1
ATOM 2427 O O . ASP B 1 71 ? -5.184 -6.168 0.69 1 98.38 71 ASP B O 1
ATOM 2431 N N . ILE B 1 72 ? -5.137 -8.008 1.883 1 98.75 72 ILE B N 1
ATOM 2432 C CA . ILE B 1 72 ? -3.684 -8.133 1.81 1 98.75 72 ILE B CA 1
ATOM 2433 C C . ILE B 1 72 ? -3.262 -8.398 0.366 1 98.75 72 ILE B C 1
ATOM 2435 O O . ILE B 1 72 ? -2.359 -7.742 -0.155 1 98.75 72 ILE B O 1
ATOM 2439 N N . LEU B 1 73 ? -3.965 -9.352 -0.258 1 98.88 73 LEU B N 1
ATOM 2440 C CA . LEU B 1 73 ? -3.693 -9.625 -1.665 1 98.88 73 LEU B CA 1
ATOM 2441 C C . LEU B 1 73 ? -3.914 -8.375 -2.516 1 98.88 73 LEU B C 1
ATOM 2443 O O . LEU B 1 73 ? -3.098 -8.062 -3.383 1 98.88 73 LEU B O 1
ATOM 2447 N N . HIS B 1 74 ? -4.996 -7.719 -2.25 1 98.88 74 HIS B N 1
ATOM 2448 C CA . HIS B 1 74 ? -5.32 -6.496 -2.98 1 98.88 74 HIS B CA 1
ATOM 2449 C C . HIS B 1 74 ? -4.184 -5.48 -2.891 1 98.88 74 HIS B C 1
ATOM 2451 O O . HIS B 1 74 ? -3.709 -4.984 -3.912 1 98.88 74 HIS B O 1
ATOM 2457 N N . GLN B 1 75 ? -3.697 -5.246 -1.708 1 98.62 75 GLN B N 1
ATOM 2458 C CA . GLN B 1 75 ? -2.639 -4.27 -1.47 1 98.62 75 GLN B CA 1
ATOM 2459 C C . GLN B 1 75 ? -1.343 -4.68 -2.164 1 98.62 75 GLN B C 1
ATOM 2461 O O . GLN B 1 75 ? -0.653 -3.844 -2.75 1 98.62 75 GLN B O 1
ATOM 2466 N N . CYS B 1 76 ? -1.054 -5.941 -2.105 1 98.94 76 CYS B N 1
ATOM 2467 C CA . CYS B 1 76 ? 0.16 -6.438 -2.744 1 98.94 76 CYS B CA 1
ATOM 2468 C C . CYS B 1 76 ? 0.091 -6.262 -4.258 1 98.94 76 CYS B C 1
ATOM 2470 O O . CYS B 1 76 ? 1.057 -5.816 -4.879 1 98.94 76 CYS B O 1
ATOM 2472 N N . LEU B 1 77 ? -1.028 -6.57 -4.809 1 98.94 77 LEU B N 1
ATOM 2473 C CA . LEU B 1 77 ? -1.183 -6.473 -6.258 1 98.94 77 LEU B CA 1
ATOM 2474 C C . LEU B 1 77 ? -1.088 -5.023 -6.715 1 98.94 77 LEU B C 1
ATOM 2476 O O . LEU B 1 77 ? -0.454 -4.73 -7.734 1 98.94 77 LEU B O 1
ATOM 2480 N N . LEU B 1 78 ? -1.699 -4.16 -5.941 1 98.81 78 LEU B N 1
ATOM 2481 C CA . LEU B 1 78 ? -1.582 -2.742 -6.266 1 98.81 78 LEU B CA 1
ATOM 2482 C C . LEU B 1 78 ? -0.122 -2.303 -6.258 1 98.81 78 LEU B C 1
ATOM 2484 O O . LEU B 1 78 ? 0.339 -1.652 -7.199 1 98.81 78 LEU B O 1
ATOM 2488 N N . THR B 1 79 ? 0.592 -2.689 -5.234 1 98.81 79 THR B N 1
ATOM 2489 C CA . THR B 1 79 ? 1.983 -2.293 -5.051 1 98.81 79 THR B CA 1
ATOM 2490 C C . THR B 1 79 ? 2.852 -2.832 -6.184 1 98.81 79 THR B C 1
ATOM 2492 O O . THR B 1 79 ? 3.652 -2.096 -6.766 1 98.81 79 THR B O 1
ATOM 2495 N N . LEU B 1 80 ? 2.656 -4.043 -6.547 1 98.88 80 LEU B N 1
ATOM 2496 C CA . LEU B 1 80 ? 3.488 -4.715 -7.535 1 98.88 80 LEU B CA 1
ATOM 2497 C C . LEU B 1 80 ? 3.193 -4.191 -8.938 1 98.88 80 LEU B C 1
ATOM 2499 O O . LEU B 1 80 ? 4.109 -3.791 -9.664 1 98.88 80 LEU B O 1
ATOM 2503 N N . LEU B 1 81 ? 1.937 -4.141 -9.312 1 98.75 81 LEU B N 1
ATOM 2504 C CA . LEU B 1 81 ? 1.572 -3.814 -10.68 1 98.75 81 LEU B CA 1
ATOM 2505 C C . LEU B 1 81 ? 1.773 -2.328 -10.961 1 98.75 81 LEU B C 1
ATOM 2507 O O . LEU B 1 81 ? 1.986 -1.931 -12.109 1 98.75 81 LEU B O 1
ATOM 2511 N N . ASP B 1 82 ? 1.777 -1.489 -9.875 1 97.81 82 ASP B N 1
ATOM 2512 C CA . ASP B 1 82 ? 2.023 -0.06 -10.039 1 97.81 82 ASP B CA 1
ATOM 2513 C C . ASP B 1 82 ? 3.521 0.241 -10.055 1 97.81 82 ASP B C 1
ATOM 2515 O O . ASP B 1 82 ? 3.93 1.371 -10.328 1 97.81 82 ASP B O 1
ATOM 2519 N N . SER B 1 83 ? 4.309 -0.716 -9.805 1 98.56 83 SER B N 1
ATOM 2520 C CA . SER B 1 83 ? 5.738 -0.469 -9.664 1 98.56 83 SER B CA 1
ATOM 2521 C C . SER B 1 83 ? 6.363 -0.087 -11 1 98.56 83 SER B C 1
ATOM 2523 O O . SER B 1 83 ? 5.945 -0.579 -12.055 1 98.56 83 SER B O 1
ATOM 2525 N N . PRO B 1 84 ? 7.383 0.794 -10.945 1 98.25 84 PRO B N 1
ATOM 2526 C CA . PRO B 1 84 ? 8.156 1.067 -12.156 1 98.25 84 PRO B CA 1
ATOM 2527 C C . PRO B 1 84 ? 8.734 -0.199 -12.789 1 98.25 84 PRO B C 1
ATOM 2529 O O . PRO B 1 84 ? 8.859 -0.28 -14.008 1 98.25 84 PRO B O 1
ATOM 2532 N N . LEU B 1 85 ? 9.039 -1.171 -11.977 1 98.31 85 LEU B N 1
ATOM 2533 C CA . LEU B 1 85 ? 9.57 -2.432 -12.477 1 98.31 85 LEU B CA 1
ATOM 2534 C C . LEU B 1 85 ? 8.57 -3.105 -13.414 1 98.31 85 LEU B C 1
ATOM 2536 O O . LEU B 1 85 ? 8.953 -3.627 -14.469 1 98.31 85 LEU B O 1
ATOM 2540 N N . ASN B 1 86 ? 7.328 -3.133 -12.992 1 98.56 86 ASN B N 1
ATOM 2541 C CA . ASN B 1 86 ? 6.285 -3.691 -13.852 1 98.56 86 ASN B CA 1
ATOM 2542 C C . ASN B 1 86 ? 6.117 -2.881 -15.133 1 98.56 86 ASN B C 1
ATOM 2544 O O . ASN B 1 86 ? 5.977 -3.449 -16.219 1 98.56 86 ASN B O 1
ATOM 2548 N N . ARG B 1 87 ? 6.156 -1.581 -14.984 1 97.19 87 ARG B N 1
ATOM 2549 C CA . ARG B 1 87 ? 5.992 -0.694 -16.125 1 97.19 87 ARG B CA 1
ATOM 2550 C C . ARG B 1 87 ? 7.125 -0.884 -17.141 1 97.19 87 ARG B C 1
ATOM 2552 O O . ARG B 1 87 ? 6.93 -0.7 -18.344 1 97.19 87 ARG B O 1
ATOM 2559 N N . ALA B 1 88 ? 8.242 -1.246 -16.641 1 97.12 88 ALA B N 1
ATOM 2560 C CA . ALA B 1 88 ? 9.414 -1.468 -17.484 1 97.12 88 ALA B CA 1
ATOM 2561 C C . ALA B 1 88 ? 9.383 -2.855 -18.109 1 97.12 88 ALA B C 1
ATOM 2563 O O . ALA B 1 88 ? 10.258 -3.207 -18.906 1 97.12 88 ALA B O 1
ATOM 2564 N N . GLY B 1 89 ? 8.383 -3.689 -17.719 1 96.38 89 GLY B N 1
ATOM 2565 C CA . GLY B 1 89 ? 8.219 -5.004 -18.328 1 96.38 89 GLY B CA 1
ATOM 2566 C C . GLY B 1 89 ? 9.094 -6.066 -17.688 1 96.38 89 GLY B C 1
ATOM 2567 O O . GLY B 1 89 ? 9.305 -7.133 -18.266 1 96.38 89 GLY B O 1
ATOM 2568 N N . LEU B 1 90 ? 9.586 -5.828 -16.469 1 97.12 90 LEU B N 1
ATOM 2569 C CA . LEU B 1 90 ? 10.578 -6.723 -15.875 1 97.12 90 LEU B CA 1
ATOM 2570 C C . LEU B 1 90 ? 10.008 -7.402 -14.633 1 97.12 90 LEU B C 1
ATOM 2572 O O . LEU B 1 90 ? 10.766 -7.887 -13.789 1 97.12 90 LEU B O 1
ATOM 2576 N N . LEU B 1 91 ? 8.68 -7.426 -14.523 1 98.38 91 LEU B N 1
ATOM 2577 C CA . LEU B 1 91 ? 8.008 -8.062 -13.398 1 98.38 91 LEU B CA 1
ATOM 2578 C C . LEU B 1 91 ? 6.945 -9.047 -13.883 1 98.38 91 LEU B C 1
ATOM 2580 O O . LEU B 1 91 ? 6.203 -8.75 -14.82 1 98.38 91 LEU B O 1
ATOM 2584 N N . GLN B 1 92 ? 6.926 -10.195 -13.305 1 98.62 92 GLN B N 1
ATOM 2585 C CA . GLN B 1 92 ? 5.84 -11.156 -13.461 1 98.62 92 GLN B CA 1
ATOM 2586 C C . GLN B 1 92 ? 5.289 -11.594 -12.109 1 98.62 92 GLN B C 1
ATOM 2588 O O . GLN B 1 92 ? 6.043 -12.023 -11.234 1 98.62 92 GLN B O 1
ATOM 2593 N N . VAL B 1 93 ? 3.957 -11.5 -11.969 1 98.88 93 VAL B N 1
ATOM 2594 C CA . VAL B 1 93 ? 3.336 -11.773 -10.68 1 98.88 93 VAL B CA 1
ATOM 2595 C C . VAL B 1 93 ? 2.436 -13 -10.789 1 98.88 93 VAL B C 1
ATOM 2597 O O . VAL B 1 93 ? 1.699 -13.156 -11.766 1 98.88 93 VAL B O 1
ATOM 2600 N N . TYR B 1 94 ? 2.521 -13.867 -9.828 1 98.88 94 TYR B N 1
ATOM 2601 C CA . TYR B 1 94 ? 1.577 -14.945 -9.555 1 98.88 94 TYR B CA 1
ATOM 2602 C C . TYR B 1 94 ? 1.056 -14.859 -8.125 1 98.88 94 TYR B C 1
ATOM 2604 O O . TYR B 1 94 ? 1.704 -14.273 -7.25 1 98.88 94 TYR B O 1
ATOM 2612 N N . PHE B 1 95 ? -0.108 -15.367 -7.938 1 98.94 95 PHE B N 1
ATOM 2613 C CA . PHE B 1 95 ? -0.504 -15.586 -6.555 1 98.94 95 PHE B CA 1
ATOM 2614 C C . PHE B 1 95 ? -1.226 -16.922 -6.406 1 98.94 95 PHE B C 1
ATOM 2616 O O . PHE B 1 95 ? -1.871 -17.391 -7.348 1 98.94 95 PHE B O 1
ATOM 2623 N N . ARG B 1 96 ? -1.046 -17.516 -5.305 1 98.88 96 ARG B N 1
ATOM 2624 C CA . ARG B 1 96 ? -1.743 -18.75 -4.953 1 98.88 96 ARG B CA 1
ATOM 2625 C C . ARG B 1 96 ? -2.547 -18.578 -3.668 1 98.88 96 ARG B C 1
ATOM 2627 O O . ARG B 1 96 ? -2.029 -18.078 -2.668 1 98.88 96 ARG B O 1
ATOM 2634 N N . THR B 1 97 ? -3.779 -18.953 -3.697 1 98.62 97 THR B N 1
ATOM 2635 C CA . THR B 1 97 ? -4.664 -18.812 -2.545 1 98.62 97 THR B CA 1
ATOM 2636 C C . THR B 1 97 ? -4.418 -19.922 -1.535 1 98.62 97 THR B C 1
ATOM 2638 O O . THR B 1 97 ? -3.785 -20.938 -1.857 1 98.62 97 THR B O 1
ATOM 2641 N N . ASN B 1 98 ? -4.852 -19.734 -0.328 1 96.88 98 ASN B N 1
ATOM 2642 C CA . ASN B 1 98 ? -4.738 -20.75 0.703 1 96.88 98 ASN B CA 1
ATOM 2643 C C . ASN B 1 98 ? -5.594 -21.969 0.373 1 96.88 98 ASN B C 1
ATOM 2645 O O . ASN B 1 98 ? -5.492 -23 1.041 1 96.88 98 ASN B O 1
ATOM 2649 N N . LYS B 1 99 ? -6.371 -21.922 -0.732 1 96.75 99 LYS B N 1
ATOM 2650 C CA . LYS B 1 99 ? -7.137 -23.062 -1.229 1 96.75 99 LYS B CA 1
ATOM 2651 C C . LYS B 1 99 ? -6.512 -23.625 -2.498 1 96.75 99 LYS B C 1
ATOM 2653 O O . LYS B 1 99 ? -7.18 -24.312 -3.27 1 96.75 99 LYS B O 1
ATOM 2658 N N . ASN B 1 100 ? -5.41 -23.203 -2.785 1 97.56 100 ASN B N 1
ATOM 2659 C CA . ASN B 1 100 ? -4.539 -23.797 -3.797 1 97.56 100 ASN B CA 1
ATOM 2660 C C . ASN B 1 100 ? -4.957 -23.391 -5.207 1 97.56 100 ASN B C 1
ATOM 2662 O O . ASN B 1 100 ? -4.758 -24.141 -6.16 1 97.56 100 ASN B O 1
ATOM 2666 N N . VAL B 1 101 ? -5.605 -22.297 -5.309 1 98.69 101 VAL B N 1
ATOM 2667 C CA . VAL B 1 101 ? -5.863 -21.734 -6.629 1 98.69 101 VAL B CA 1
ATOM 2668 C C . VAL B 1 101 ? -4.676 -20.875 -7.059 1 98.69 101 VAL B C 1
ATOM 2670 O O . VAL B 1 101 ? -4.336 -19.891 -6.391 1 98.69 101 VAL B O 1
ATOM 2673 N N . LEU B 1 102 ? -4.02 -21.281 -8.125 1 98.81 102 LEU B N 1
ATOM 2674 C CA . LEU B 1 102 ? -2.869 -20.562 -8.664 1 98.81 102 LEU B CA 1
ATOM 2675 C C . LEU B 1 102 ? -3.281 -19.641 -9.812 1 98.81 102 LEU B C 1
ATOM 2677 O O . LEU B 1 102 ? -3.977 -20.078 -10.734 1 98.81 102 LEU B O 1
ATOM 2681 N N . VAL B 1 103 ? -2.846 -18.375 -9.734 1 98.94 103 VAL B N 1
ATOM 2682 C CA . VAL B 1 103 ? -3.289 -17.391 -10.727 1 98.94 103 VAL B CA 1
ATOM 2683 C C . VAL B 1 103 ? -2.08 -16.688 -11.344 1 98.94 103 VAL B C 1
ATOM 2685 O O . VAL B 1 103 ? -1.146 -16.312 -10.633 1 98.94 103 VAL B O 1
ATOM 2688 N N . GLU B 1 104 ? -2.066 -16.594 -12.602 1 98.88 104 GLU B N 1
ATOM 2689 C CA . GLU B 1 104 ? -1.125 -15.758 -13.344 1 98.88 104 GLU B CA 1
ATOM 2690 C C . GLU B 1 104 ? -1.702 -14.375 -13.602 1 98.88 104 GLU B C 1
ATOM 2692 O O . GLU B 1 104 ? -2.822 -14.242 -14.102 1 98.88 104 GLU B O 1
ATOM 2697 N N . VAL B 1 105 ? -0.938 -13.352 -13.273 1 98.88 105 VAL B N 1
ATOM 2698 C CA . VAL B 1 105 ? -1.392 -11.977 -13.445 1 98.88 105 VAL B CA 1
ATOM 2699 C C . VAL B 1 105 ? -0.704 -11.352 -14.656 1 98.88 105 VAL B C 1
ATOM 2701 O O . VAL B 1 105 ? 0.526 -11.281 -14.711 1 98.88 105 VAL B O 1
ATOM 2704 N N . ASN B 1 106 ? -1.484 -10.93 -15.594 1 98.44 106 ASN B N 1
ATOM 2705 C CA . ASN B 1 106 ? -0.944 -10.18 -16.719 1 98.44 106 ASN B CA 1
ATOM 2706 C C . ASN B 1 106 ? -0.33 -8.859 -16.281 1 98.44 106 ASN B C 1
ATOM 2708 O O . ASN B 1 106 ? -0.953 -8.094 -15.547 1 98.44 106 ASN B O 1
ATOM 2712 N N . PRO B 1 107 ? 0.915 -8.586 -16.703 1 97.88 107 PRO B N 1
ATOM 2713 C CA . PRO B 1 107 ? 1.555 -7.328 -16.312 1 97.88 107 PRO B CA 1
ATOM 2714 C C . PRO B 1 107 ? 0.736 -6.102 -16.719 1 97.88 107 PRO B C 1
ATOM 2716 O O . PRO B 1 107 ? 0.903 -5.027 -16.125 1 97.88 107 PRO B O 1
ATOM 2719 N N . GLN B 1 108 ? -0.177 -6.23 -17.609 1 96.31 108 GLN B N 1
ATOM 2720 C CA . GLN B 1 108 ? -0.969 -5.102 -18.094 1 96.31 108 GLN B CA 1
ATOM 2721 C C . GLN B 1 108 ? -2.289 -4.996 -17.328 1 96.31 108 GLN B C 1
ATOM 2723 O O . GLN B 1 108 ? -3.08 -4.082 -17.578 1 96.31 108 GLN B O 1
ATOM 2728 N N . CYS B 1 109 ? -2.482 -5.93 -16.453 1 97.75 109 CYS B N 1
ATOM 2729 C CA . CYS B 1 109 ? -3.729 -5.906 -15.703 1 97.75 109 CYS B CA 1
ATOM 2730 C C . CYS B 1 109 ? -3.805 -4.664 -14.812 1 97.75 109 CYS B C 1
ATOM 2732 O O . CYS B 1 109 ? -2.861 -4.359 -14.086 1 97.75 109 CYS B O 1
ATOM 2734 N N . ARG B 1 110 ? -4.895 -3.979 -14.914 1 96.75 110 ARG B N 1
ATOM 2735 C CA . ARG B 1 110 ? -5.172 -2.883 -13.992 1 96.75 110 ARG B CA 1
ATOM 2736 C C . ARG B 1 110 ? -6.117 -3.328 -12.883 1 96.75 110 ARG B C 1
ATOM 2738 O O . ARG B 1 110 ? -7.332 -3.385 -13.078 1 96.75 110 ARG B O 1
ATOM 2745 N N . ILE B 1 111 ? -5.535 -3.539 -11.711 1 98.25 111 ILE B N 1
ATOM 2746 C CA . ILE B 1 111 ? -6.316 -3.973 -10.562 1 98.25 111 ILE B CA 1
ATOM 2747 C C . ILE B 1 111 ? -7.188 -2.822 -10.062 1 98.25 111 ILE B C 1
ATOM 2749 O O . ILE B 1 111 ? -6.723 -1.686 -9.953 1 98.25 111 ILE B O 1
ATOM 2753 N N . PRO B 1 112 ? -8.508 -3.137 -9.781 1 97.81 112 PRO B N 1
ATOM 2754 C CA . PRO B 1 112 ? -9.344 -2.076 -9.219 1 97.81 112 PRO B CA 1
ATOM 2755 C C . PRO B 1 112 ? -8.734 -1.438 -7.969 1 97.81 112 PRO B C 1
ATOM 2757 O O . PRO B 1 112 ? -8.195 -2.143 -7.113 1 97.81 112 PRO B O 1
ATOM 2760 N N . ARG B 1 113 ? -8.875 -0.123 -7.926 1 97.25 113 ARG B N 1
ATOM 2761 C CA . ARG B 1 113 ? -8.219 0.617 -6.855 1 97.25 113 ARG B CA 1
ATOM 2762 C C . ARG B 1 113 ? -8.969 0.454 -5.535 1 97.25 113 ARG B C 1
ATOM 2764 O O . ARG B 1 113 ? -8.375 0.575 -4.461 1 97.25 113 ARG B O 1
ATOM 2771 N N . THR B 1 114 ? -10.25 0.245 -5.637 1 96.25 114 THR B N 1
ATOM 2772 C CA . THR B 1 114 ? -11.039 0.101 -4.414 1 96.25 114 THR B CA 1
ATOM 2773 C C . THR B 1 114 ? -11.273 -1.372 -4.094 1 96.25 114 THR B C 1
ATOM 2775 O O . THR B 1 114 ? -11.406 -2.197 -5.004 1 96.25 114 THR B O 1
ATOM 2778 N N . PHE B 1 115 ? -11.414 -1.622 -2.852 1 97 115 PHE B N 1
ATOM 2779 C CA . PHE B 1 115 ? -11.477 -2.998 -2.375 1 97 115 PHE B CA 1
ATOM 2780 C C . PHE B 1 115 ? -12.742 -3.684 -2.877 1 97 115 PHE B C 1
ATOM 2782 O O . PHE B 1 115 ? -12.711 -4.844 -3.287 1 97 115 PHE B O 1
ATOM 2789 N N . ASP B 1 116 ? -13.82 -3.023 -2.967 1 95.75 116 ASP B N 1
ATOM 2790 C CA . ASP B 1 116 ? -15.078 -3.629 -3.385 1 95.75 116 ASP B CA 1
ATOM 2791 C C . ASP B 1 116 ? -15.031 -4.039 -4.855 1 95.75 116 ASP B C 1
ATOM 2793 O O . ASP B 1 116 ? -15.477 -5.129 -5.215 1 95.75 116 ASP B O 1
ATOM 2797 N N . ARG B 1 117 ? -14.5 -3.189 -5.617 1 96.88 117 ARG B N 1
ATOM 2798 C CA . ARG B 1 117 ? -14.391 -3.516 -7.031 1 96.88 117 ARG B CA 1
ATOM 2799 C C . ARG B 1 117 ? -13.391 -4.645 -7.258 1 96.88 117 ARG B C 1
ATOM 2801 O O . ARG B 1 117 ? -13.578 -5.484 -8.141 1 96.88 117 ARG B O 1
ATOM 2808 N N . PHE B 1 118 ? -12.383 -4.613 -6.492 1 98.56 118 PHE B N 1
ATOM 2809 C CA . PHE B 1 118 ? -11.438 -5.719 -6.52 1 98.56 118 PHE B CA 1
ATOM 2810 C C . PHE B 1 118 ? -12.133 -7.039 -6.207 1 98.56 118 PHE B C 1
ATOM 2812 O O . PHE B 1 118 ? -11.922 -8.031 -6.902 1 98.56 118 PHE B O 1
ATOM 2819 N N . CYS B 1 119 ? -12.922 -7.062 -5.156 1 98.19 119 CYS B N 1
ATOM 2820 C CA . CYS B 1 119 ? -13.641 -8.273 -4.773 1 98.19 119 CYS B CA 1
ATOM 2821 C C . CYS B 1 119 ? -14.57 -8.734 -5.887 1 98.19 119 CYS B C 1
ATOM 2823 O O . CYS B 1 119 ? -14.68 -9.938 -6.156 1 98.19 119 CYS B O 1
ATOM 2825 N N . GLY B 1 120 ? -15.203 -7.762 -6.504 1 97.88 120 GLY B N 1
ATOM 2826 C CA . GLY B 1 120 ? -16.031 -8.117 -7.641 1 97.88 120 GLY B CA 1
ATOM 2827 C C . GLY B 1 120 ? -15.258 -8.812 -8.75 1 97.88 120 GLY B C 1
ATOM 2828 O O . GLY B 1 120 ? -15.727 -9.812 -9.305 1 97.88 120 GLY B O 1
ATOM 2829 N N . LEU B 1 121 ? -14.133 -8.305 -9.062 1 98.44 121 LEU B N 1
ATOM 2830 C CA . LEU B 1 121 ? -13.273 -8.883 -10.086 1 98.44 121 LEU B CA 1
ATOM 2831 C C . LEU B 1 121 ? -12.836 -10.297 -9.703 1 98.44 121 LEU B C 1
ATOM 2833 O O . LEU B 1 121 ? -12.828 -11.195 -10.539 1 98.44 121 LEU B O 1
ATOM 2837 N N . MET B 1 122 ? -12.562 -10.43 -8.422 1 98.81 122 MET B N 1
ATOM 2838 C CA . MET B 1 122 ? -12.078 -11.727 -7.961 1 98.81 122 MET B CA 1
ATOM 2839 C C . MET B 1 122 ? -13.195 -12.766 -7.98 1 98.81 122 MET B C 1
ATOM 2841 O O . MET B 1 122 ? -12.953 -13.945 -8.25 1 98.81 122 MET B O 1
ATOM 2845 N N . VAL B 1 123 ? -14.406 -12.336 -7.668 1 98.69 123 VAL B N 1
ATOM 2846 C CA . VAL B 1 123 ? -15.531 -13.25 -7.801 1 98.69 123 VAL B CA 1
ATOM 2847 C C . VAL B 1 123 ? -15.617 -13.766 -9.234 1 98.69 123 VAL B C 1
ATOM 2849 O O . VAL B 1 123 ? -15.781 -14.969 -9.453 1 98.69 123 VAL B O 1
ATOM 2852 N N . GLN B 1 124 ? -15.445 -12.867 -10.164 1 98.38 124 GLN B N 1
ATOM 2853 C CA . GLN B 1 124 ? -15.477 -13.242 -11.57 1 98.38 124 GLN B CA 1
ATOM 2854 C C .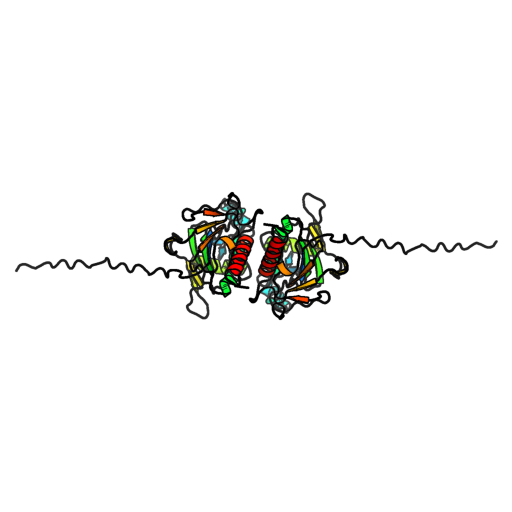 GLN B 1 124 ? -14.344 -14.195 -11.914 1 98.38 124 GLN B C 1
ATOM 2856 O O . GLN B 1 124 ? -14.555 -15.195 -12.602 1 98.38 124 GLN B O 1
ATOM 2861 N N . LEU B 1 125 ? -13.172 -13.93 -11.461 1 98.75 125 LEU B N 1
ATOM 2862 C CA . LEU B 1 125 ? -12.008 -14.766 -11.734 1 98.75 125 LEU B CA 1
ATOM 2863 C C . LEU B 1 125 ? -12.227 -16.188 -11.227 1 98.75 125 LEU B C 1
ATOM 2865 O O . LEU B 1 125 ? -11.977 -17.156 -11.953 1 98.75 125 LEU B O 1
ATOM 2869 N N . LEU B 1 126 ? -12.688 -16.25 -9.969 1 98.5 126 LEU B N 1
ATOM 2870 C CA . LEU B 1 126 ? -12.852 -17.562 -9.352 1 98.5 126 LEU B CA 1
ATOM 2871 C C . LEU B 1 126 ? -13.969 -18.344 -10.023 1 98.5 126 LEU B C 1
ATOM 2873 O O . LEU B 1 126 ? -13.914 -19.578 -10.102 1 98.5 126 LEU B O 1
ATOM 2877 N N . ALA B 1 127 ? -14.922 -17.672 -10.562 1 97.81 127 ALA B N 1
ATOM 2878 C CA . ALA B 1 127 ? -16.047 -18.312 -11.242 1 97.81 127 ALA B CA 1
ATOM 2879 C C . ALA B 1 127 ? -15.664 -18.75 -12.656 1 97.81 127 ALA B C 1
ATOM 2881 O O . ALA B 1 127 ? -15.961 -19.859 -13.07 1 97.81 127 ALA B O 1
ATOM 2882 N N . LYS B 1 128 ? -14.945 -17.906 -13.359 1 97.94 128 LYS B N 1
ATOM 2883 C CA . LYS B 1 128 ? -14.695 -18.125 -14.781 1 97.94 128 LYS B CA 1
ATOM 2884 C C . LYS B 1 128 ? -13.297 -18.672 -15.023 1 97.94 128 LYS B C 1
ATOM 2886 O O . LYS B 1 128 ? -12.977 -19.125 -16.125 1 97.94 128 LYS B O 1
ATOM 2891 N N . ARG B 1 129 ? -12.453 -18.531 -14.078 1 98.38 129 ARG B N 1
ATOM 2892 C CA . ARG B 1 129 ? -11.078 -19.016 -14.117 1 98.38 129 ARG B CA 1
ATOM 2893 C C . ARG B 1 129 ? -10.203 -18.141 -15 1 98.38 129 ARG B C 1
ATOM 2895 O O . ARG B 1 129 ? -9 -18.391 -15.125 1 98.38 129 ARG B O 1
ATOM 2902 N N . LYS B 1 130 ? -10.797 -17.172 -15.602 1 98 130 LYS B N 1
ATOM 2903 C CA . LYS B 1 130 ? -10.055 -16.172 -16.359 1 98 130 LYS B CA 1
ATOM 2904 C C . LYS B 1 130 ? -10.82 -14.852 -16.438 1 98 130 LYS B C 1
ATOM 2906 O O . LYS B 1 130 ? -12.047 -14.836 -16.359 1 98 130 LYS B O 1
ATOM 2911 N N . VAL B 1 131 ? -10.102 -13.852 -16.484 1 98 131 VAL B N 1
ATOM 2912 C CA . VAL B 1 131 ? -10.625 -12.508 -16.719 1 98 131 VAL B CA 1
ATOM 2913 C C . VAL B 1 131 ? -9.953 -11.891 -17.938 1 98 131 VAL B C 1
ATOM 2915 O O . VAL B 1 131 ? -8.727 -11.898 -18.047 1 98 131 VAL B O 1
ATOM 2918 N N . ARG B 1 132 ? -10.766 -11.367 -18.859 1 97.06 132 ARG B N 1
ATOM 2919 C CA . ARG B 1 132 ? -10.25 -10.758 -20.094 1 97.06 132 ARG B CA 1
ATOM 2920 C C . ARG B 1 132 ? -10.484 -9.25 -20.094 1 97.06 132 ARG B C 1
ATOM 2922 O O . ARG B 1 132 ? -11.383 -8.758 -19.406 1 97.06 132 ARG B O 1
ATOM 2929 N N . ALA B 1 133 ? -9.641 -8.602 -20.906 1 94 133 ALA B N 1
ATOM 2930 C CA . ALA B 1 133 ? -9.836 -7.172 -21.125 1 94 133 ALA B CA 1
ATOM 2931 C C . ALA B 1 133 ? -11.133 -6.898 -21.875 1 94 133 ALA B C 1
ATOM 2933 O O . ALA B 1 133 ? -11.562 -7.715 -22.688 1 94 133 ALA B O 1
ATOM 2934 N N . SER B 1 134 ? -11.742 -5.797 -21.516 1 88.94 134 SER B N 1
ATOM 2935 C CA . SER B 1 134 ? -13 -5.449 -22.172 1 88.94 134 SER B CA 1
ATOM 2936 C C . SER B 1 134 ? -12.789 -5.09 -23.641 1 88.94 134 SER B C 1
ATOM 2938 O O . SER B 1 134 ? -13.664 -5.328 -24.469 1 88.94 134 SER B O 1
ATOM 2940 N N . ASP B 1 135 ? -11.672 -4.492 -23.953 1 88.56 135 ASP B N 1
ATOM 2941 C CA . ASP B 1 135 ? -11.445 -3.918 -25.266 1 88.56 135 ASP B CA 1
ATOM 2942 C C . ASP B 1 135 ? -10.57 -4.832 -26.125 1 88.56 135 ASP B C 1
ATOM 2944 O O . ASP B 1 135 ? -10.18 -4.465 -27.234 1 88.56 135 ASP B O 1
ATOM 2948 N N . SER B 1 136 ? -10.156 -5.98 -25.547 1 86.44 136 SER B N 1
ATOM 2949 C CA . SER B 1 136 ? -9.289 -6.883 -26.297 1 86.44 136 SER B CA 1
ATOM 2950 C C . SER B 1 136 ? -9.477 -8.328 -25.844 1 86.44 136 SER B C 1
ATOM 2952 O O . SER B 1 136 ? -10.258 -8.602 -24.922 1 86.44 136 SER B O 1
ATOM 2954 N N . SER B 1 137 ? -8.852 -9.227 -26.516 1 89.94 137 SER B N 1
ATOM 2955 C CA . SER B 1 137 ? -8.898 -10.641 -26.172 1 89.94 137 SER B CA 1
ATOM 2956 C C . SER B 1 137 ? -7.812 -11.016 -25.172 1 89.94 137 SER B C 1
ATOM 2958 O O . SER B 1 137 ? -7.695 -12.172 -24.781 1 89.94 137 SER B O 1
ATOM 2960 N N . ALA B 1 138 ? -7.172 -9.984 -24.656 1 94.5 138 ALA B N 1
ATOM 2961 C CA . ALA B 1 138 ? -6.055 -10.273 -23.766 1 94.5 138 ALA B CA 1
ATOM 2962 C C . ALA B 1 138 ? -6.551 -10.805 -22.422 1 94.5 138 ALA B C 1
ATOM 2964 O O . ALA B 1 138 ? -7.496 -10.258 -21.844 1 94.5 138 ALA B O 1
ATOM 2965 N N . VAL B 1 139 ? -5.953 -11.898 -22.016 1 97.62 139 VAL B N 1
ATOM 2966 C CA . VAL B 1 139 ? -6.27 -12.461 -20.703 1 97.62 139 VAL B CA 1
ATOM 2967 C C . VAL B 1 139 ? -5.504 -11.711 -19.625 1 97.62 139 VAL B C 1
ATOM 2969 O O . VAL B 1 139 ? -4.273 -11.648 -19.656 1 97.62 139 VAL B O 1
ATOM 2972 N N . LEU B 1 140 ? -6.199 -11.102 -18.688 1 98.38 140 LEU B N 1
ATOM 2973 C CA . LEU B 1 140 ? -5.594 -10.273 -17.641 1 98.38 140 LEU B CA 1
ATOM 2974 C C . LEU B 1 140 ? -5.266 -11.102 -16.406 1 98.38 140 LEU B C 1
ATOM 2976 O O . LEU B 1 140 ? -4.254 -10.859 -15.742 1 98.38 140 LEU B O 1
ATOM 2980 N N . LEU B 1 141 ? -6.141 -11.992 -16.062 1 98.81 141 LEU B N 1
ATOM 2981 C CA . LEU B 1 141 ? -5.965 -12.953 -14.977 1 98.81 141 LEU B CA 1
ATOM 2982 C C . LEU B 1 141 ? -6.344 -14.359 -15.43 1 98.81 141 LEU B C 1
ATOM 2984 O O . LEU B 1 141 ? -7.324 -14.531 -16.156 1 98.81 141 LEU B O 1
ATOM 2988 N N . LYS B 1 142 ? -5.562 -15.297 -14.992 1 98.75 142 LYS B N 1
ATOM 2989 C CA . LYS B 1 142 ? -5.828 -16.672 -15.43 1 98.75 142 LYS B CA 1
ATOM 2990 C C . LYS B 1 142 ? -5.484 -17.672 -14.336 1 98.75 142 LYS B C 1
ATOM 2992 O O . LYS B 1 142 ? -4.375 -17.656 -13.797 1 98.75 142 LYS B O 1
ATOM 2997 N N . VAL B 1 143 ? -6.418 -18.453 -14.008 1 98.81 143 VAL B N 1
ATOM 2998 C CA . VAL B 1 143 ? -6.125 -19.609 -13.156 1 98.81 143 VAL B CA 1
ATOM 2999 C C . VAL B 1 143 ? -5.32 -20.641 -13.945 1 98.81 143 VAL B C 1
ATOM 3001 O O . VAL B 1 143 ? -5.715 -21.047 -15.039 1 98.81 143 VAL B O 1
ATOM 3004 N N . ILE B 1 144 ? -4.223 -21.031 -13.391 1 98.69 144 ILE B N 1
ATOM 3005 C CA . ILE B 1 144 ? -3.361 -21.969 -14.102 1 98.69 144 ILE B CA 1
ATOM 3006 C C . ILE B 1 144 ? -3.113 -23.203 -13.234 1 98.69 144 ILE B C 1
ATOM 3008 O O . ILE B 1 144 ? -3.49 -23.219 -12.055 1 98.69 144 ILE B O 1
ATOM 3012 N N . LYS B 1 145 ? -2.502 -24.141 -13.797 1 98 145 LYS B N 1
ATOM 3013 C CA . LYS B 1 145 ? -2.32 -25.438 -13.133 1 98 145 LYS B CA 1
ATOM 3014 C C . LYS B 1 145 ? -1.193 -25.359 -12.102 1 98 145 LYS B C 1
ATOM 3016 O O . LYS B 1 145 ? -0.154 -24.75 -12.352 1 98 145 LYS B O 1
ATOM 3021 N N . ASN B 1 146 ? -1.36 -26.062 -11.016 1 97.62 146 ASN B N 1
ATOM 3022 C CA . ASN B 1 146 ? -0.293 -26.344 -10.055 1 97.62 146 ASN B CA 1
ATOM 3023 C C . ASN B 1 146 ? 0.568 -27.516 -10.508 1 97.62 146 ASN B C 1
ATOM 3025 O O . ASN B 1 146 ? 0.099 -28.391 -11.234 1 97.62 146 ASN B O 1
ATOM 3029 N N . PRO B 1 147 ? 1.863 -27.516 -10.062 1 97.44 147 PRO B N 1
ATOM 3030 C CA . PRO B 1 147 ? 2.551 -26.594 -9.172 1 97.44 147 PRO B CA 1
ATOM 3031 C C . PRO B 1 147 ? 3.15 -25.391 -9.914 1 97.44 147 PRO B C 1
ATOM 3033 O O . PRO B 1 147 ? 3.281 -25.422 -11.141 1 97.44 147 PRO B O 1
ATOM 3036 N N . ILE B 1 148 ? 3.521 -24.344 -9.211 1 97.56 148 ILE B N 1
ATOM 3037 C CA . ILE B 1 148 ? 4.008 -23.094 -9.781 1 97.56 148 ILE B CA 1
ATOM 3038 C C . ILE B 1 148 ? 5.289 -23.344 -10.57 1 97.56 148 ILE B C 1
ATOM 3040 O O . ILE B 1 148 ? 5.531 -22.703 -11.594 1 97.56 148 ILE B O 1
ATOM 3044 N N . MET B 1 149 ? 6.066 -24.328 -10.18 1 96.94 149 MET B N 1
ATOM 3045 C CA . MET B 1 149 ? 7.375 -24.547 -10.781 1 96.94 149 MET B CA 1
ATOM 3046 C C . MET B 1 149 ? 7.238 -25.062 -12.211 1 96.94 149 MET B C 1
ATOM 3048 O O . MET B 1 149 ? 8.188 -25 -12.992 1 96.94 149 MET B O 1
ATOM 3052 N N . MET B 1 150 ? 6.027 -25.609 -12.594 1 96.06 150 MET B N 1
ATOM 3053 C CA . MET B 1 150 ? 5.758 -26.031 -13.961 1 96.06 150 MET B CA 1
ATOM 3054 C C . MET B 1 150 ? 5.809 -24.844 -14.922 1 96.06 150 MET B C 1
ATOM 3056 O O . MET B 1 150 ? 6.004 -25.016 -16.125 1 96.06 150 MET B O 1
ATOM 3060 N N . HIS B 1 151 ? 5.68 -23.656 -14.375 1 96.44 151 HIS B N 1
ATOM 3061 C CA . HIS B 1 151 ? 5.613 -22.438 -15.18 1 96.44 151 HIS B CA 1
ATOM 3062 C C . HIS B 1 151 ? 6.93 -21.672 -15.125 1 96.44 151 HIS B C 1
ATOM 3064 O O . HIS B 1 151 ? 7.016 -20.547 -15.617 1 96.44 151 HIS B O 1
ATOM 3070 N N . MET B 1 152 ? 7.969 -22.234 -14.516 1 96.06 152 MET B N 1
ATOM 3071 C CA . MET B 1 152 ? 9.242 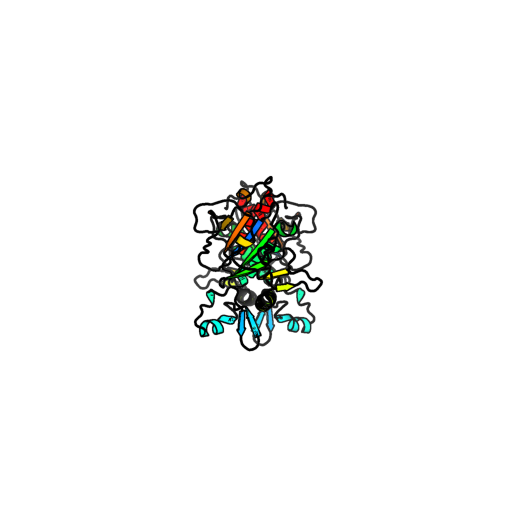-21.547 -14.297 1 96.06 152 MET B CA 1
ATOM 3072 C C . MET B 1 152 ? 10.359 -22.203 -15.094 1 96.06 152 MET B C 1
ATOM 3074 O O . MET B 1 152 ? 10.305 -23.406 -15.383 1 96.06 152 MET B O 1
ATOM 3078 N N . PRO B 1 153 ? 11.391 -21.375 -15.484 1 92.56 153 PRO B N 1
ATOM 3079 C CA . PRO B 1 153 ? 12.57 -22 -16.094 1 92.56 153 PRO B CA 1
ATOM 3080 C C . PRO B 1 153 ? 13.289 -22.953 -15.133 1 92.56 153 PRO B C 1
ATOM 3082 O O . PRO B 1 153 ? 13.305 -22.719 -13.922 1 92.56 153 PRO B O 1
ATOM 3085 N N . VAL B 1 154 ? 13.938 -23.906 -15.797 1 91.31 154 VAL B N 1
ATOM 3086 C CA . VAL B 1 154 ? 14.68 -24.875 -15.008 1 91.31 154 VAL B CA 1
ATOM 3087 C C . VAL B 1 154 ? 15.867 -24.188 -14.328 1 91.31 154 VAL B C 1
ATOM 3089 O O . VAL B 1 154 ? 16.562 -23.391 -14.953 1 91.31 154 VAL B O 1
ATOM 3092 N N . GLY B 1 155 ? 16.047 -24.406 -13.047 1 91.88 155 GLY B N 1
ATOM 3093 C CA . GLY B 1 155 ? 17.219 -23.922 -12.336 1 91.88 155 GLY B CA 1
ATOM 3094 C C . GLY B 1 155 ? 17.062 -22.5 -11.828 1 91.88 155 GLY B C 1
ATOM 3095 O O . GLY B 1 155 ? 18.016 -21.906 -11.32 1 91.88 155 GLY B O 1
ATOM 3096 N N . ILE B 1 156 ? 15.922 -21.969 -11.938 1 95.38 156 ILE B N 1
ATOM 3097 C CA . ILE B 1 156 ? 15.688 -20.609 -11.477 1 95.38 156 ILE B CA 1
ATOM 3098 C C . ILE B 1 156 ? 16.016 -20.5 -9.984 1 95.38 156 ILE B C 1
ATOM 3100 O O . ILE B 1 156 ? 15.695 -21.406 -9.211 1 95.38 156 ILE B O 1
ATOM 3104 N N . LYS B 1 157 ? 16.688 -19.406 -9.648 1 96.19 157 LYS B N 1
ATOM 3105 C CA . LYS B 1 157 ? 16.906 -19.141 -8.234 1 96.19 157 LYS B CA 1
ATOM 3106 C C . LYS B 1 157 ? 15.625 -18.719 -7.531 1 96.19 157 LYS B C 1
ATOM 3108 O O . LYS B 1 157 ? 14.883 -17.875 -8.031 1 96.19 157 LYS B O 1
ATOM 3113 N N . THR B 1 158 ? 15.352 -19.406 -6.406 1 98.12 158 THR B N 1
ATOM 3114 C CA . THR B 1 158 ? 14.086 -19.172 -5.719 1 98.12 158 THR B CA 1
ATOM 3115 C C . THR B 1 158 ? 14.32 -18.797 -4.258 1 98.12 158 THR B C 1
ATOM 3117 O O . THR B 1 158 ? 15.18 -19.391 -3.596 1 98.12 158 THR B O 1
ATOM 3120 N N . TYR B 1 159 ? 13.617 -17.781 -3.787 1 98.56 159 TYR B N 1
ATOM 3121 C CA . TYR B 1 159 ? 13.734 -17.297 -2.418 1 98.56 159 TYR B CA 1
ATOM 3122 C C . TYR B 1 159 ? 12.367 -17.156 -1.769 1 98.56 159 TYR B C 1
ATOM 3124 O O . TYR B 1 159 ? 11.398 -16.75 -2.428 1 98.56 159 TYR B O 1
ATOM 3132 N N . LEU B 1 160 ? 12.25 -17.5 -0.529 1 98.69 160 LEU B N 1
ATOM 3133 C CA . LEU B 1 160 ? 11.078 -17.203 0.296 1 98.69 160 LEU B CA 1
ATOM 3134 C C . LEU B 1 160 ? 11.391 -16.125 1.318 1 98.69 160 LEU B C 1
ATOM 3136 O O . LEU B 1 160 ? 12.344 -16.25 2.094 1 98.69 160 LEU B O 1
ATOM 3140 N N . THR B 1 161 ? 10.617 -15.047 1.316 1 98.31 161 THR B N 1
ATOM 3141 C CA . THR B 1 161 ? 10.789 -14.008 2.328 1 98.31 161 THR B CA 1
ATOM 3142 C C . THR B 1 161 ? 10.164 -14.438 3.652 1 98.31 161 THR B C 1
ATOM 3144 O O . THR B 1 161 ? 9.055 -14.961 3.68 1 98.31 161 THR B O 1
ATOM 3147 N N . SER B 1 162 ? 10.93 -14.305 4.707 1 96.69 162 SER B N 1
ATOM 3148 C CA . SER B 1 162 ? 10.484 -14.633 6.059 1 96.69 162 SER B CA 1
ATOM 3149 C C . SER B 1 162 ? 11.211 -13.797 7.102 1 96.69 162 SER B C 1
ATOM 3151 O O . SER B 1 162 ? 12.422 -13.594 7.004 1 96.69 162 SER B O 1
ATOM 3153 N N . PHE B 1 163 ? 10.391 -13.359 8.039 1 93.88 163 PHE B N 1
ATOM 3154 C CA . PHE B 1 163 ? 11.023 -12.602 9.109 1 93.88 163 PHE B CA 1
ATOM 3155 C C . PHE B 1 163 ? 11.758 -13.539 10.062 1 93.88 163 PHE B C 1
ATOM 3157 O O . PHE B 1 163 ? 12.711 -13.125 10.742 1 93.88 163 PHE B O 1
ATOM 3164 N N . ASN B 1 164 ? 11.289 -14.797 10.055 1 91.88 164 ASN B N 1
ATOM 3165 C CA . ASN B 1 164 ? 11.852 -15.789 10.969 1 91.88 164 ASN B CA 1
ATOM 3166 C C . ASN B 1 164 ? 13.016 -16.547 10.336 1 91.88 164 ASN B C 1
ATOM 3168 O O . ASN B 1 164 ? 12.93 -17.75 10.117 1 91.88 164 ASN B O 1
ATOM 3172 N N . THR B 1 165 ? 13.969 -15.977 9.82 1 94.94 165 THR B N 1
ATOM 3173 C CA . THR B 1 165 ? 15.211 -16.531 9.297 1 94.94 165 THR B CA 1
ATOM 3174 C C . THR B 1 165 ? 16.406 -15.656 9.672 1 94.94 165 THR B C 1
ATOM 3176 O O . THR B 1 165 ? 16.234 -14.484 10.016 1 94.94 165 THR B O 1
ATOM 3179 N N . ASP B 1 166 ? 17.531 -16.141 9.641 1 93.44 166 ASP B N 1
ATOM 3180 C CA . ASP B 1 166 ? 18.703 -15.398 10.062 1 93.44 166 ASP B CA 1
ATOM 3181 C C . ASP B 1 166 ? 19.406 -14.75 8.867 1 93.44 166 ASP B C 1
ATOM 3183 O O . ASP B 1 166 ? 20.234 -13.859 9.031 1 93.44 166 ASP B O 1
ATOM 3187 N N . LEU B 1 167 ? 19.031 -15.164 7.668 1 96.38 167 LEU B N 1
ATOM 3188 C CA . LEU B 1 167 ? 19.703 -14.664 6.477 1 96.38 167 LEU B CA 1
ATOM 3189 C C . LEU B 1 167 ? 19.109 -13.328 6.035 1 96.38 167 LEU B C 1
ATOM 3191 O O . LEU B 1 167 ? 18.156 -13.297 5.266 1 96.38 167 LEU B O 1
ATOM 3195 N N . LEU B 1 168 ? 19.656 -12.266 6.559 1 96.06 168 LEU B N 1
ATOM 3196 C CA . LEU B 1 168 ? 19.281 -10.914 6.168 1 96.06 168 LEU B CA 1
ATOM 3197 C C . LEU B 1 168 ? 20 -10.5 4.883 1 96.06 168 LEU B C 1
ATOM 3199 O O . LEU B 1 168 ? 21.234 -10.461 4.836 1 96.06 168 LEU B O 1
ATOM 3203 N N . ILE B 1 169 ? 19.234 -10.273 3.809 1 95.56 169 ILE B N 1
ATOM 3204 C CA . ILE B 1 169 ? 19.797 -9.922 2.512 1 95.56 169 ILE B CA 1
ATOM 3205 C C . ILE B 1 169 ? 19.031 -8.75 1.912 1 95.56 169 ILE B C 1
ATOM 3207 O O . ILE B 1 169 ? 17.797 -8.695 2.002 1 95.56 169 ILE B O 1
ATOM 3211 N N . ARG B 1 170 ? 19.75 -7.793 1.362 1 95 170 ARG B N 1
ATOM 3212 C CA . ARG B 1 170 ? 19.094 -6.754 0.581 1 95 170 ARG B CA 1
ATOM 3213 C C . ARG B 1 170 ? 18.625 -7.297 -0.768 1 95 170 ARG B C 1
ATOM 3215 O O . ARG B 1 170 ? 19.375 -7.992 -1.453 1 95 170 ARG B O 1
ATOM 3222 N N . PRO B 1 171 ? 17.422 -6.93 -1.152 1 96.31 171 PRO B N 1
ATOM 3223 C CA . PRO B 1 171 ? 16.922 -7.445 -2.43 1 96.31 171 PRO B CA 1
ATOM 3224 C C . PRO B 1 171 ? 17.844 -7.121 -3.6 1 96.31 171 PRO B C 1
ATOM 3226 O O . PRO B 1 171 ? 17.953 -7.91 -4.539 1 96.31 171 PRO B O 1
ATOM 3229 N N . ARG B 1 172 ? 18.547 -6.02 -3.533 1 94.69 172 ARG B N 1
ATOM 3230 C CA . ARG B 1 172 ? 19.453 -5.633 -4.613 1 94.69 172 ARG B CA 1
ATOM 3231 C C . ARG B 1 172 ? 20.609 -6.625 -4.738 1 94.69 172 ARG B C 1
ATOM 3233 O O . ARG B 1 172 ? 21.266 -6.688 -5.777 1 94.69 172 ARG B O 1
ATOM 3240 N N . GLU B 1 173 ? 20.859 -7.379 -3.715 1 95.12 173 GLU B N 1
ATOM 3241 C CA . GLU B 1 173 ? 21.953 -8.352 -3.711 1 95.12 173 GLU B CA 1
ATOM 3242 C C . GLU B 1 173 ? 21.531 -9.664 -4.363 1 95.12 173 GLU B C 1
ATOM 3244 O O . GLU B 1 173 ? 22.359 -10.523 -4.641 1 95.12 173 GLU B O 1
ATOM 3249 N N . LEU B 1 174 ? 20.281 -9.805 -4.637 1 95.38 174 LEU B N 1
ATOM 3250 C CA . LEU B 1 174 ? 19.75 -11.039 -5.207 1 95.38 174 LEU B CA 1
ATOM 3251 C C . LEU B 1 174 ? 20.047 -11.117 -6.703 1 95.38 174 LEU B C 1
ATOM 3253 O O . LEU B 1 174 ? 19.969 -12.195 -7.301 1 95.38 174 LEU B O 1
ATOM 3257 N N . VAL B 1 175 ? 20.297 -9.898 -7.262 1 94.19 175 VAL B N 1
ATOM 3258 C CA . VAL B 1 175 ? 20.5 -9.859 -8.703 1 94.19 175 VAL B CA 1
ATOM 3259 C C . VAL B 1 175 ? 21.734 -9.016 -9.031 1 94.19 175 VAL B C 1
ATOM 3261 O O . VAL B 1 175 ? 22.219 -8.266 -8.18 1 94.19 175 VAL B O 1
ATOM 3264 N N . LYS B 1 176 ? 22.25 -9.258 -10.188 1 88.44 176 LYS B N 1
ATOM 3265 C CA . LYS B 1 176 ? 23.312 -8.422 -10.742 1 88.44 176 LYS B CA 1
ATOM 3266 C C . LYS B 1 176 ? 22.844 -7.711 -12 1 88.44 176 LYS B C 1
ATOM 3268 O O . LYS B 1 176 ? 21.953 -8.203 -12.711 1 88.44 176 LYS B O 1
ATOM 3273 N N . ASN B 1 177 ? 23.438 -6.598 -12.195 1 84.88 177 ASN B N 1
ATOM 3274 C CA . ASN B 1 177 ? 23.047 -5.785 -13.344 1 84.88 177 ASN B CA 1
ATOM 3275 C C . ASN B 1 177 ? 23.297 -6.516 -14.656 1 84.88 177 ASN B C 1
ATOM 3277 O O . ASN B 1 177 ? 22.547 -6.371 -15.617 1 84.88 177 ASN B O 1
ATOM 3281 N N . ASP B 1 178 ? 24.266 -7.281 -14.656 1 84.69 178 ASP B N 1
ATOM 3282 C CA . ASP B 1 178 ? 24.688 -7.906 -15.906 1 84.69 178 ASP B CA 1
ATOM 3283 C C . ASP B 1 178 ? 24.094 -9.305 -16.047 1 84.69 178 ASP B C 1
ATOM 3285 O O . ASP B 1 178 ? 24.266 -9.961 -17.078 1 84.69 178 ASP B O 1
ATOM 3289 N N . GLU B 1 179 ? 23.312 -9.633 -15.055 1 82.69 179 GLU B N 1
ATOM 3290 C CA . GLU B 1 179 ? 22.688 -10.953 -15.109 1 82.69 179 GLU B CA 1
ATOM 3291 C C . GLU B 1 179 ? 21.375 -10.914 -15.875 1 82.69 179 GLU B C 1
ATOM 3293 O O . GLU B 1 179 ? 20.531 -10.039 -15.633 1 82.69 179 GLU B O 1
ATOM 3298 N N . ASN B 1 180 ? 21.297 -11.812 -16.828 1 88.81 180 ASN B N 1
ATOM 3299 C CA . ASN B 1 180 ? 20.109 -11.898 -17.672 1 88.81 180 ASN B CA 1
ATOM 3300 C C . ASN B 1 180 ? 19.281 -13.125 -17.328 1 88.81 180 ASN B C 1
ATOM 3302 O O . ASN B 1 180 ? 18.891 -13.883 -18.234 1 88.81 180 ASN B O 1
ATOM 3306 N N . GLU B 1 181 ? 19.141 -13.406 -16.062 1 92 181 GLU B N 1
ATOM 3307 C CA . GLU B 1 181 ? 18.328 -14.531 -15.602 1 92 181 GLU B CA 1
ATOM 3308 C C . GLU B 1 181 ? 17.219 -14.055 -14.664 1 92 181 GLU B C 1
ATOM 3310 O O . GLU B 1 181 ? 17.406 -13.117 -13.891 1 92 181 GLU B O 1
ATOM 3315 N N . PRO B 1 182 ? 16.141 -14.781 -14.75 1 95.5 182 PRO B N 1
ATOM 3316 C CA . PRO B 1 182 ? 15.062 -14.438 -13.828 1 95.5 182 PRO B CA 1
ATOM 3317 C C . PRO B 1 182 ? 15.297 -14.953 -12.414 1 95.5 182 PRO B C 1
ATOM 3319 O O . PRO B 1 182 ? 16.094 -15.867 -12.219 1 95.5 182 PRO B O 1
ATOM 3322 N N . ILE B 1 183 ? 14.711 -14.328 -11.516 1 96.94 183 ILE B N 1
ATOM 3323 C CA . ILE B 1 183 ? 14.719 -14.766 -10.117 1 96.94 183 ILE B CA 1
ATOM 3324 C C . ILE B 1 183 ? 13.289 -14.836 -9.594 1 96.94 183 ILE B C 1
ATOM 3326 O O . ILE B 1 183 ? 12.414 -14.078 -10.039 1 96.94 183 ILE B O 1
ATOM 3330 N N . LEU B 1 184 ? 13.031 -15.797 -8.766 1 98.31 184 LEU B N 1
ATOM 3331 C CA . LEU B 1 184 ? 11.703 -15.969 -8.18 1 98.31 184 LEU B CA 1
ATOM 3332 C C . LEU B 1 184 ? 11.734 -15.68 -6.68 1 98.31 184 LEU B C 1
ATOM 3334 O O . LEU B 1 184 ? 12.539 -16.266 -5.949 1 98.31 184 LEU B O 1
ATOM 3338 N N . VAL B 1 185 ? 10.953 -14.758 -6.23 1 98.88 185 VAL B N 1
ATOM 3339 C CA . VAL B 1 185 ? 10.844 -14.43 -4.812 1 98.88 185 VAL B CA 1
ATOM 3340 C C . VAL B 1 185 ? 9.398 -14.625 -4.348 1 98.88 185 VAL B C 1
ATOM 3342 O O . VAL B 1 185 ? 8.469 -14.109 -4.965 1 98.88 185 VAL B O 1
ATOM 3345 N N . VAL B 1 186 ? 9.242 -15.359 -3.297 1 98.88 186 VAL B N 1
ATOM 3346 C CA . VAL B 1 186 ? 7.938 -15.641 -2.709 1 98.88 186 VAL B CA 1
ATOM 3347 C C . VAL B 1 186 ? 7.68 -14.695 -1.539 1 98.88 186 VAL B C 1
ATOM 3349 O O . VAL B 1 186 ? 8.539 -14.531 -0.668 1 98.88 186 VAL B O 1
ATOM 3352 N N . VAL B 1 187 ? 6.531 -14.062 -1.527 1 98.88 187 VAL B N 1
ATOM 3353 C CA . VAL B 1 187 ? 6.066 -13.211 -0.437 1 98.88 187 VAL B CA 1
ATOM 3354 C C . VAL B 1 187 ? 4.777 -13.789 0.152 1 98.88 187 VAL B C 1
ATOM 3356 O O . VAL B 1 187 ? 3.861 -14.156 -0.584 1 98.88 187 VAL B O 1
ATOM 3359 N N . GLY B 1 188 ? 4.734 -13.883 1.459 1 98.62 188 GLY B N 1
ATOM 3360 C CA . GLY B 1 188 ? 3.512 -14.352 2.094 1 98.62 188 GLY B CA 1
ATOM 3361 C C . GLY B 1 188 ? 2.389 -13.336 2.051 1 98.62 188 GLY B C 1
ATOM 3362 O O . GLY B 1 188 ? 2.543 -12.211 2.535 1 98.62 188 GLY B O 1
ATOM 3363 N N . GLY B 1 189 ? 1.305 -13.648 1.484 1 98.19 189 GLY B N 1
ATOM 3364 C CA . GLY B 1 189 ? 0.12 -12.805 1.475 1 98.19 189 GLY B CA 1
ATOM 3365 C C . GLY B 1 189 ? -0.83 -13.102 2.621 1 98.19 189 GLY B C 1
ATOM 3366 O O . GLY B 1 189 ? -2.035 -13.242 2.412 1 98.19 189 GLY B O 1
ATOM 3367 N N . ILE B 1 190 ? -0.309 -13.242 3.844 1 97.38 190 ILE B N 1
ATOM 3368 C CA . ILE B 1 190 ? -1.085 -13.68 5 1 97.38 190 ILE B CA 1
ATOM 3369 C C . ILE B 1 190 ? -1.057 -12.594 6.078 1 97.38 190 ILE B C 1
ATOM 3371 O O . ILE B 1 190 ? -0.124 -11.789 6.137 1 97.38 190 ILE B O 1
ATOM 3375 N N . ALA B 1 191 ? -2.059 -12.602 6.949 1 94.12 191 ALA B N 1
ATOM 3376 C CA . ALA B 1 191 ? -2.127 -11.672 8.07 1 94.12 191 ALA B CA 1
ATOM 3377 C C . ALA B 1 191 ? -1.21 -12.109 9.203 1 94.12 191 ALA B C 1
ATOM 3379 O O . ALA B 1 191 ? -0.543 -11.289 9.836 1 94.12 191 ALA B O 1
ATOM 3380 N N . THR B 1 192 ? -1.218 -13.344 9.484 1 91.31 192 THR B N 1
ATOM 3381 C CA . THR B 1 192 ? -0.432 -13.914 10.57 1 91.31 192 THR B CA 1
ATOM 3382 C C . THR B 1 192 ? 0.06 -15.312 10.211 1 91.31 192 THR B C 1
ATOM 3384 O O . THR B 1 192 ? -0.512 -15.969 9.336 1 91.31 192 THR B O 1
ATOM 3387 N N . GLY B 1 193 ? 1.108 -15.633 10.75 1 90.94 193 GLY B N 1
ATOM 3388 C CA . GLY B 1 193 ? 1.605 -16.984 10.562 1 90.94 193 GLY B CA 1
ATOM 3389 C C . GLY B 1 193 ? 2.848 -17.047 9.695 1 90.94 193 GLY B C 1
ATOM 3390 O O . GLY B 1 193 ? 3.549 -16.047 9.531 1 90.94 193 GLY B O 1
ATOM 3391 N N . LYS B 1 194 ? 3.078 -18.344 9.234 1 92.5 194 LYS B N 1
ATOM 3392 C CA . LYS B 1 194 ? 4.277 -18.625 8.453 1 92.5 194 LYS B CA 1
ATOM 3393 C C . LYS B 1 194 ? 3.932 -19.312 7.141 1 92.5 194 LYS B C 1
ATOM 3395 O O . LYS B 1 194 ? 3.084 -20.203 7.113 1 92.5 194 LYS B O 1
ATOM 3400 N N . VAL B 1 195 ? 4.539 -18.812 6.102 1 96.56 195 VAL B N 1
ATOM 3401 C CA . VAL B 1 195 ? 4.395 -19.453 4.801 1 96.56 195 VAL B CA 1
ATOM 3402 C C . VAL B 1 195 ? 5.512 -20.484 4.609 1 96.56 195 VAL B C 1
ATOM 3404 O O . VAL B 1 195 ? 6.672 -20.219 4.941 1 96.56 195 VAL B O 1
ATOM 3407 N N . THR B 1 196 ? 5.117 -21.641 4.176 1 95.69 196 THR B N 1
ATOM 3408 C CA . THR B 1 196 ? 6.074 -22.688 3.828 1 95.69 196 THR B CA 1
ATOM 3409 C C . THR B 1 196 ? 5.914 -23.094 2.369 1 95.69 196 THR B C 1
ATOM 3411 O O . THR B 1 196 ? 4.793 -23.25 1.883 1 95.69 196 THR B O 1
ATOM 3414 N N . THR B 1 197 ? 7.004 -23.172 1.76 1 96.5 197 THR B N 1
ATOM 3415 C CA . THR B 1 197 ? 7.004 -23.641 0.381 1 96.5 197 THR B CA 1
ATOM 3416 C C . THR B 1 197 ? 7.922 -24.859 0.229 1 96.5 197 THR B C 1
ATOM 3418 O O . THR B 1 197 ? 8.875 -25.016 0.988 1 96.5 197 THR B O 1
ATOM 3421 N N . ASP B 1 198 ? 7.637 -25.719 -0.767 1 96.31 198 ASP B N 1
ATOM 3422 C CA . ASP B 1 198 ? 8.477 -26.875 -1.047 1 96.31 198 ASP B CA 1
ATOM 3423 C C . ASP B 1 198 ? 9.352 -26.641 -2.275 1 96.31 198 ASP B C 1
ATOM 3425 O O . ASP B 1 198 ? 10.055 -27.547 -2.727 1 96.31 198 ASP B O 1
ATOM 3429 N N . TYR B 1 199 ? 9.32 -25.422 -2.799 1 97.75 199 TYR B N 1
ATOM 3430 C CA . TYR B 1 199 ? 10 -25.203 -4.07 1 97.75 199 TYR B CA 1
ATOM 3431 C C . TYR B 1 199 ? 11.039 -24.094 -3.949 1 97.75 199 TYR B C 1
ATOM 3433 O O . TYR B 1 199 ? 11.766 -23.812 -4.906 1 97.75 199 TYR B O 1
ATOM 3441 N N . THR B 1 200 ? 11.125 -23.391 -2.828 1 98 200 THR B N 1
ATOM 3442 C CA . THR B 1 200 ? 12.117 -22.344 -2.66 1 98 200 THR B CA 1
ATOM 3443 C C . THR B 1 200 ? 13.414 -22.906 -2.084 1 98 200 THR B C 1
ATOM 3445 O O . THR B 1 200 ? 13.383 -23.797 -1.228 1 98 200 THR B O 1
ATOM 3448 N N . GLU B 1 201 ? 14.508 -22.359 -2.492 1 97.06 201 GLU B N 1
ATOM 3449 C CA . GLU B 1 201 ? 15.828 -22.859 -2.105 1 97.06 201 GLU B CA 1
ATOM 3450 C C . GLU B 1 201 ? 16.281 -22.25 -0.785 1 97.06 201 GLU B C 1
ATOM 3452 O O . GLU B 1 201 ? 16.969 -22.891 0.001 1 97.06 201 GLU B O 1
ATOM 3457 N N . LYS B 1 202 ? 15.961 -20.938 -0.567 1 96.88 202 LYS B N 1
ATOM 3458 C CA . LYS B 1 202 ? 16.453 -20.219 0.605 1 96.88 202 LYS B CA 1
ATOM 3459 C C . LYS B 1 202 ? 15.367 -19.328 1.203 1 96.88 202 LYS B C 1
ATOM 3461 O O . LYS B 1 202 ? 14.562 -18.75 0.473 1 96.88 202 LYS B O 1
ATOM 3466 N N . ASP B 1 203 ? 15.344 -19.219 2.531 1 97.75 203 ASP B N 1
ATOM 3467 C CA . ASP B 1 203 ? 14.57 -18.203 3.252 1 97.75 203 ASP B CA 1
ATOM 3468 C C . ASP B 1 203 ? 15.414 -16.969 3.52 1 97.75 203 ASP B C 1
ATOM 3470 O O . ASP B 1 203 ? 16.531 -17.062 4.023 1 97.75 203 ASP B O 1
ATOM 3474 N N . ILE B 1 204 ? 14.852 -15.852 3.188 1 97.94 204 ILE B N 1
ATOM 3475 C CA . ILE B 1 204 ? 15.617 -14.633 3.387 1 97.94 204 ILE B CA 1
ATOM 3476 C C . ILE B 1 204 ? 14.766 -13.602 4.129 1 97.94 204 ILE B C 1
ATOM 3478 O O . ILE B 1 204 ? 13.539 -13.594 4.004 1 97.94 204 ILE B O 1
ATOM 3482 N N . LYS B 1 205 ? 15.406 -12.852 4.906 1 96.69 205 LYS B N 1
ATOM 3483 C CA . LYS B 1 205 ? 14.844 -11.656 5.523 1 96.69 205 LYS B CA 1
ATOM 3484 C C . LYS B 1 205 ? 15.367 -10.391 4.84 1 96.69 205 LYS B C 1
ATOM 3486 O O . LYS B 1 205 ? 16.562 -10.258 4.59 1 96.69 205 LYS B O 1
ATOM 3491 N N . ILE B 1 206 ? 14.445 -9.438 4.512 1 97.44 206 ILE B N 1
ATOM 3492 C CA . ILE B 1 206 ? 14.906 -8.281 3.76 1 97.44 206 ILE B CA 1
ATOM 3493 C C . ILE B 1 206 ? 14.836 -7.031 4.637 1 97.44 206 ILE B C 1
ATOM 3495 O O . ILE B 1 206 ? 14.977 -5.91 4.145 1 97.44 206 ILE B O 1
ATOM 3499 N N . SER B 1 207 ? 14.461 -7.176 5.895 1 96.69 207 SER B N 1
ATOM 3500 C CA . SER B 1 207 ? 14.391 -6.105 6.883 1 96.69 207 SER B CA 1
ATOM 3501 C C . SER B 1 207 ? 14.594 -6.645 8.297 1 96.69 207 SER B C 1
ATOM 3503 O O . SER B 1 207 ? 14.188 -7.773 8.602 1 96.69 207 SER B O 1
ATOM 3505 N N . SER B 1 208 ? 15.188 -5.867 9.117 1 95.81 208 SER B N 1
ATOM 3506 C CA . SER B 1 208 ? 15.312 -6.23 10.523 1 95.81 208 SER B CA 1
ATOM 3507 C C . SER B 1 208 ? 14.023 -5.945 11.289 1 95.81 208 SER B C 1
ATOM 3509 O O . SER B 1 208 ? 13.898 -6.289 12.461 1 95.81 208 SER B O 1
ATOM 3511 N N . TYR B 1 209 ? 13.117 -5.297 10.594 1 95.69 209 TYR B N 1
ATOM 3512 C CA . TYR B 1 209 ? 11.781 -5.039 11.125 1 95.69 209 TYR B CA 1
ATOM 3513 C C . TYR B 1 209 ? 10.734 -5.871 10.391 1 95.69 209 TYR B C 1
ATOM 3515 O O . TYR B 1 209 ? 10.867 -6.141 9.195 1 95.69 209 TYR B O 1
ATOM 3523 N N . PRO B 1 210 ? 9.711 -6.305 11.148 1 95.12 210 PRO B N 1
ATOM 3524 C CA . PRO B 1 210 ? 8.602 -6.938 10.43 1 95.12 210 PRO B CA 1
ATOM 3525 C C . PRO B 1 210 ? 7.961 -6.016 9.398 1 95.12 210 PRO B C 1
ATOM 3527 O O . PRO B 1 210 ? 7.836 -4.809 9.633 1 95.12 210 PRO B O 1
ATOM 3530 N N . LEU B 1 211 ? 7.656 -6.582 8.297 1 97.25 211 LEU B N 1
ATOM 3531 C CA . LEU B 1 211 ? 7.039 -5.824 7.211 1 97.25 211 LEU B CA 1
ATOM 3532 C C . LEU B 1 211 ? 5.668 -6.395 6.871 1 97.25 211 LEU B C 1
ATOM 3534 O O . LEU B 1 211 ? 5.445 -7.602 6.973 1 97.25 211 LEU B O 1
ATOM 3538 N N . SER B 1 212 ? 4.785 -5.48 6.473 1 97.38 212 SER B N 1
ATOM 3539 C CA . SER B 1 212 ? 3.598 -5.984 5.789 1 97.38 212 SER B CA 1
ATOM 3540 C C . SER B 1 212 ? 3.959 -6.621 4.453 1 97.38 212 SER B C 1
ATOM 3542 O O . SER B 1 212 ? 5.039 -6.371 3.91 1 97.38 212 SER B O 1
ATOM 3544 N N . ALA B 1 213 ? 3.057 -7.426 3.943 1 98.44 213 ALA B N 1
ATOM 3545 C CA . ALA B 1 213 ? 3.277 -8.047 2.637 1 98.44 213 ALA B CA 1
ATOM 3546 C C . ALA B 1 213 ? 3.441 -6.984 1.552 1 98.44 213 ALA B C 1
ATOM 3548 O O . ALA B 1 213 ? 4.332 -7.09 0.703 1 98.44 213 ALA B O 1
ATOM 3549 N N . ALA B 1 214 ? 2.641 -5.941 1.58 1 98.56 214 ALA B N 1
ATOM 3550 C CA . ALA B 1 214 ? 2.693 -4.879 0.583 1 98.56 214 ALA B CA 1
ATOM 3551 C C . ALA B 1 214 ? 4.02 -4.125 0.655 1 98.56 214 ALA B C 1
ATOM 3553 O O . ALA B 1 214 ? 4.621 -3.818 -0.376 1 98.56 214 ALA B O 1
ATOM 3554 N N . LEU B 1 215 ? 4.469 -3.846 1.872 1 98.38 215 LEU B N 1
ATOM 3555 C CA . LEU B 1 215 ? 5.742 -3.154 2.033 1 98.38 215 LEU B CA 1
ATOM 3556 C C . LEU B 1 215 ? 6.902 -4.039 1.584 1 98.38 215 LEU B C 1
ATOM 3558 O O . LEU B 1 215 ? 7.895 -3.543 1.047 1 98.38 215 LEU B O 1
ATOM 3562 N N . THR B 1 216 ? 6.797 -5.352 1.861 1 98.56 216 THR B N 1
ATOM 3563 C CA . THR B 1 216 ? 7.793 -6.289 1.355 1 98.56 216 THR B CA 1
ATOM 3564 C C . THR B 1 216 ? 7.891 -6.207 -0.166 1 98.56 216 THR B C 1
ATOM 3566 O O . THR B 1 216 ? 8.984 -6.102 -0.719 1 98.56 216 THR B O 1
ATOM 3569 N N . CYS B 1 217 ? 6.746 -6.168 -0.809 1 98.88 217 CYS B N 1
ATOM 3570 C CA . CYS B 1 217 ? 6.691 -6.059 -2.264 1 98.88 217 CYS B CA 1
ATOM 3571 C C . CYS B 1 217 ? 7.305 -4.746 -2.734 1 98.88 217 CYS B C 1
ATOM 3573 O O . CYS B 1 217 ? 8.047 -4.719 -3.715 1 98.88 217 CYS B O 1
ATOM 3575 N N . ALA B 1 218 ? 6.996 -3.691 -2 1 98.69 218 ALA B N 1
ATOM 3576 C CA . ALA B 1 218 ? 7.492 -2.373 -2.381 1 98.69 218 ALA B CA 1
ATOM 3577 C C . ALA B 1 218 ? 9.016 -2.312 -2.277 1 98.69 218 ALA B C 1
ATOM 3579 O O . ALA B 1 218 ? 9.688 -1.844 -3.199 1 98.69 218 ALA B O 1
ATOM 3580 N N . LYS B 1 219 ? 9.547 -2.797 -1.159 1 98.38 219 LYS B N 1
ATOM 3581 C CA . LYS B 1 219 ? 10.992 -2.789 -0.958 1 98.38 219 LYS B CA 1
ATOM 3582 C C . LYS B 1 219 ? 11.695 -3.672 -1.985 1 98.38 219 LYS B C 1
ATOM 3584 O O . LYS B 1 219 ? 12.719 -3.281 -2.551 1 98.38 219 LYS B O 1
ATOM 3589 N N . LEU B 1 220 ? 11.109 -4.828 -2.211 1 98.56 220 LEU B N 1
ATOM 3590 C CA . LEU B 1 220 ? 11.664 -5.785 -3.158 1 98.56 220 LEU B CA 1
ATOM 3591 C C . LEU B 1 220 ? 11.773 -5.172 -4.551 1 98.56 220 LEU B C 1
ATOM 3593 O O . LEU B 1 220 ? 12.859 -5.145 -5.141 1 98.56 220 LEU B O 1
ATOM 3597 N N . THR B 1 221 ? 10.688 -4.605 -5.051 1 98.62 221 THR B N 1
ATOM 3598 C CA . THR B 1 221 ? 10.688 -4.055 -6.402 1 98.62 221 THR B CA 1
ATOM 3599 C C . THR B 1 221 ? 11.586 -2.818 -6.477 1 98.62 221 THR B C 1
ATOM 3601 O O . THR B 1 221 ? 12.312 -2.633 -7.453 1 98.62 221 THR B O 1
ATOM 3604 N N . HIS B 1 222 ? 11.57 -2.027 -5.418 1 97.94 222 HIS B N 1
ATOM 3605 C CA . HIS B 1 222 ? 12.359 -0.801 -5.418 1 97.94 222 HIS B CA 1
ATOM 3606 C C . HIS B 1 222 ? 13.852 -1.104 -5.539 1 97.94 222 HIS B C 1
ATOM 3608 O O . HIS B 1 222 ? 14.547 -0.486 -6.344 1 97.94 222 HIS B O 1
ATOM 3614 N N . GLU B 1 223 ? 14.328 -2.029 -4.773 1 97.38 223 GLU B N 1
ATOM 3615 C CA . GLU B 1 223 ? 15.758 -2.332 -4.766 1 97.38 223 GLU B CA 1
ATOM 3616 C C . GLU B 1 223 ? 16.188 -2.984 -6.074 1 97.38 223 GLU B C 1
ATOM 3618 O O . GLU B 1 223 ? 17.297 -2.729 -6.566 1 97.38 223 GLU B O 1
ATOM 3623 N N . ILE B 1 224 ? 15.344 -3.789 -6.629 1 97.44 224 ILE B N 1
ATOM 3624 C CA . ILE B 1 224 ? 15.664 -4.418 -7.906 1 97.44 224 ILE B CA 1
ATOM 3625 C C . ILE B 1 224 ? 15.664 -3.365 -9.016 1 97.44 224 ILE B C 1
ATOM 3627 O O . ILE B 1 224 ? 16.516 -3.395 -9.906 1 97.44 224 ILE B O 1
ATOM 3631 N N . GLU B 1 225 ? 14.672 -2.424 -8.969 1 97.19 225 GLU B N 1
ATOM 3632 C CA . GLU B 1 225 ? 14.664 -1.288 -9.883 1 97.19 225 GLU B CA 1
ATOM 3633 C C . GLU B 1 225 ? 16.016 -0.566 -9.883 1 97.19 225 GLU B C 1
ATOM 3635 O O . GLU B 1 225 ? 16.547 -0.245 -10.945 1 97.19 225 GLU B O 1
ATOM 3640 N N . GLU B 1 226 ? 16.531 -0.413 -8.719 1 94.19 226 GLU B N 1
ATOM 3641 C CA . GLU B 1 226 ? 17.797 0.299 -8.578 1 94.19 226 GLU B CA 1
ATOM 3642 C C . GLU B 1 226 ? 18.922 -0.436 -9.297 1 94.19 226 GLU B C 1
ATOM 3644 O O . GLU B 1 226 ? 19.703 0.179 -10.023 1 94.19 226 GLU B O 1
ATOM 3649 N N . VAL B 1 227 ? 18.984 -1.688 -9.141 1 95.5 227 VAL B N 1
ATOM 3650 C CA . VAL B 1 227 ? 20.047 -2.492 -9.734 1 95.5 227 VAL B CA 1
ATOM 3651 C C . VAL B 1 227 ? 19.891 -2.521 -11.25 1 95.5 227 VAL B C 1
ATOM 3653 O O . VAL B 1 227 ? 20.875 -2.447 -11.992 1 95.5 227 VAL B O 1
ATOM 3656 N N . TRP B 1 228 ? 18.672 -2.58 -11.711 1 95.44 228 TRP B N 1
ATOM 3657 C CA . TRP B 1 228 ? 18.422 -2.76 -13.133 1 95.44 228 TRP B CA 1
ATOM 3658 C C . TRP B 1 228 ? 18.266 -1.413 -13.836 1 95.44 228 TRP B C 1
ATOM 3660 O O . TRP B 1 228 ? 17.875 -1.354 -15 1 95.44 228 TRP B O 1
ATOM 3670 N N . GLY B 1 229 ? 18.453 -0.31 -13.141 1 93.38 229 GLY B N 1
ATOM 3671 C CA . GLY B 1 229 ? 18.516 1.017 -13.734 1 93.38 229 GLY B CA 1
ATOM 3672 C C . GLY B 1 229 ? 17.156 1.584 -14.078 1 93.38 229 GLY B C 1
ATOM 3673 O O . GLY B 1 229 ? 17 2.295 -15.07 1 93.38 229 GLY B O 1
ATOM 3674 N N . ILE B 1 230 ? 16.172 1.111 -13.273 1 93.38 230 ILE B N 1
ATOM 3675 C CA . ILE B 1 230 ? 14.812 1.623 -13.438 1 93.38 230 ILE B CA 1
ATOM 3676 C C . ILE B 1 230 ? 14.531 2.678 -12.375 1 93.38 230 ILE B C 1
ATOM 3678 O O . ILE B 1 230 ? 14.461 2.365 -11.18 1 93.38 230 ILE B O 1
ATOM 3682 N N . PHE B 1 231 ? 14.469 3.932 -12.758 1 86 231 PHE B N 1
ATOM 3683 C CA . PHE B 1 231 ? 14.273 4.984 -11.766 1 86 231 PHE B CA 1
ATOM 3684 C C . PHE B 1 231 ? 13.273 6.023 -12.273 1 86 231 PHE B C 1
ATOM 3686 O O . PHE B 1 231 ? 13.211 6.297 -13.469 1 86 231 PHE B O 1
#

Sequence (462 aa):
MKRKNKSDAYDMTTARQSKIRKIEGKKLIVVLEDCSLESDKVGNNYVILSSDKHRQFLLKQHKDPMKYRPDILHQCLLTLLDSPLNRAGLLQVYFRTNKNVLVEVNPQCRIPRTFDRFCGLMVQLLAKRKVRASDSSAVLLKVIKNPIMMHMPVGIKTYLTSFNTDLLIRPRELVKNDENEPILVVVGGIATGKVTTDYTEKDIKISSYPLSAALTCAKLTHEIEEVWGIFMKRKNKSDAYDMTTARQSKIRKIEGKKLIVVLEDCSLESDKVGNNYVILSSDKHRQFLLKQHKDPMKYRPDILHQCLLTLLDSPLNRAGLLQVYFRTNKNVLVEVNPQCRIPRTFDRFCGLMVQLLAKRKVRASDSSAVLLKVIKNPIMMHMPVGIKTYLTSFNTDLLIRPRELVKNDENEPILVVVGGIATGKVTTDYTEKDIKISSYPLSAALTCAKLTHEIEEVWGIF

Foldseek 3Di:
DPPPPPPPPPPPPPPPPVPLPEPWWAAEEEEAEAAQWDWDDDPHDIWTQALPPCVVVQVVVVHHRQFRHNVLVLLQCCLQLVFLCLVVVRYWYWYAHNVGFIKTADSPDDQDPDPRVNRVVSSVCVVVQWDADPVDRDTGMHGDDDDPCSNHDPPAAEEEEDLPDDAADALLVVDAQPDTGYHYYYFYSGPDDDDDDPPHDYYYYHDNDDDRSSVVSNRNSVSVCVRNVRD/DPPPPPPPPPPVPPPPPVPLPEPWWAAEEEEAEAAQWDWDDDPNDIWTQALPPCVVVQVVVVHDRQFRHNVLVLLQCCLQLVFLCLVVVRYWYWYAHNVGFIKTADSPDDQDPDPRVNRVVSSVCVVVQWDADPVDRDTGMHGDDDDPCSNHDPPAAEEEEDLPDDAADALLVVDAQPDTGYHYYYFYSGPDDDDDDPPHDYYYYHDNDDDRSSVVSNRNSVSVCVRNVRD